Protein AF-0000000069265762 (afdb_homodimer)

Radius of gyration: 29.38 Å; Cα contacts (8 Å, |Δi|>4): 1243; chains: 2; bounding box: 114×77×105 Å

InterPro domains:
  IPR012698 Phosphoenolpyruvate phosphomutase, core [TIGR02320] (37-322)
  IPR015813 Pyruvate/Phosphoenolpyruvate kinase-like domain superfamily [SSF51621] (33-320)
  IPR039556 ICL/PEPM domain [cd00377] (37-293)
  IPR040442 Pyruvate kinase-like domain superfamily [G3DSA:3.20.20.60] (28-318)

Sequence (650 aa):
CGTMFRCPRMALAAPLRSSLLGSLRTGTTAVQRLSGLKALLAQKRIVRVIEAHSGFSALIVDKARGQRADGTEVGFDMVWSSSLTSSGIKGKPDIETVTTSERVDIVNDILEATDKPMIYDGDTGGEKEIFRFTVRTLERLGVSAIVIEDKRGLKQNSLFGTERAQQLEDIDVFAAKIKAGKEAQVGNDFMIFARLEALIAGLGEEEALKRARAYVRQGGADGIMIHSKEKSGDDILSFMKKWRAEEPDVPVIAVPTTYNHFTEAELQDAGINICIYANQLLRASYLAMMDTANKILVAGRSKEVDGQILPTKQMITLIDDNTANCGTMFRCPRMALAAPLRSSLLGSLRTGTTAVQRLSGLKALLAQKRIVRVIEAHSGFSALIVDKARGQRADGTEVGFDMVWSSSLTSSGIKGKPDIETVTTSERVDIVNDILEATDKPMIYDGDTGGEKEIFRFTVRTLERLGVSAIVIEDKRGLKQNSLFGTERAQQLEDIDVFAAKIKAGKEAQVGNDFMIFARLEALIAGLGEEEALKRARAYVRQGGADGIMIHSKEKSGDDILSFMKKWRAEEPDVPVIAVPTTYNHFTEAELQDAGINICIYANQLLRASYLAMMDTANKILVAGRSKEVDGQILPTKQMITLIDDNTAN

pLDDT: mean 85.57, std 22.69, range [19.39, 98.94]

Nearest PDB structures (foldseek):
  5unc-assembly1_D  TM=9.380E-01  e=6.746E-26  Streptomyces platensis
  1s2u-assembly1_A  TM=9.346E-01  e=8.051E-26  Mytilus edulis
  1s2v-assembly1_D  TM=9.444E-01  e=1.216E-25  Mytilus edulis
  1s2v-assembly1_C  TM=9.347E-01  e=4.450E-25  Mytilus edulis
  1m1b-assembly1_A  TM=9.203E-01  e=3.729E-25  Mytilus edulis

Organism: Polarella glacialis (NCBI:txid89957)

Solvent-accessible surface area (backbone atoms only — not comparable to full-atom values): 33640 Å² total; per-residue (Å²): 142,76,87,71,80,73,72,77,76,78,75,76,75,71,78,78,71,72,76,74,71,64,71,59,57,75,76,62,50,42,68,59,17,14,36,35,53,57,58,50,58,71,65,74,48,64,42,38,26,35,37,34,63,27,3,36,44,23,42,42,51,70,67,33,55,11,62,30,94,87,66,51,75,41,62,60,60,31,33,27,40,32,55,62,46,50,16,34,43,41,35,32,23,66,72,76,65,59,44,70,67,58,50,48,51,43,49,51,32,24,54,73,34,37,66,58,20,33,40,35,49,43,50,53,37,68,53,53,72,52,26,23,51,49,47,42,52,40,46,71,68,13,34,12,29,38,35,28,33,44,45,49,67,88,71,74,80,64,73,87,84,77,75,85,67,76,65,53,44,55,65,66,60,48,16,49,35,43,31,45,32,61,68,42,46,89,65,85,45,56,40,42,27,42,30,40,50,31,49,62,72,67,60,37,64,68,50,35,51,54,47,51,50,41,30,38,72,73,8,58,31,58,26,37,27,60,46,63,72,52,53,82,39,57,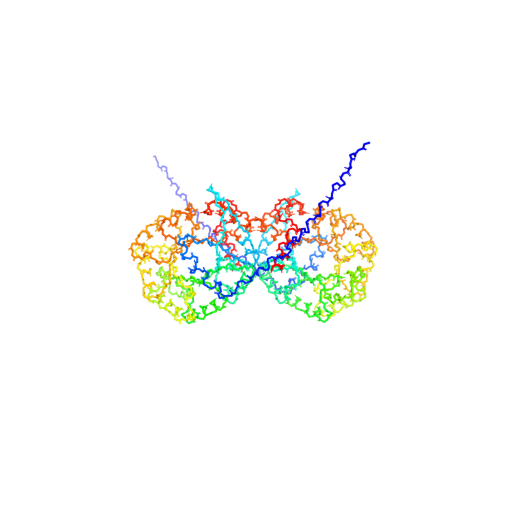68,57,51,54,46,33,56,56,45,42,73,75,42,75,77,56,45,28,34,39,56,50,77,52,26,17,82,53,32,52,67,57,39,34,74,51,62,35,36,32,44,36,45,65,49,62,42,64,26,13,21,51,46,34,25,41,52,49,50,20,49,24,45,34,65,34,28,56,50,87,45,56,87,66,29,52,54,68,70,58,51,52,44,58,21,43,51,59,54,71,68,140,79,81,76,81,76,74,76,76,77,74,75,75,70,77,75,71,69,76,70,71,63,70,58,58,76,76,62,49,42,69,59,16,14,36,35,53,57,58,49,57,70,66,73,48,64,40,39,27,34,35,36,63,27,4,36,45,23,42,42,50,69,67,32,53,11,64,30,92,89,66,52,76,41,60,60,59,31,33,28,40,33,55,61,45,50,15,34,41,42,35,32,24,65,68,78,64,59,44,70,67,58,50,48,50,44,50,50,32,23,54,73,33,36,66,56,21,32,39,35,49,43,50,54,38,70,52,52,72,53,26,23,51,49,45,41,53,38,46,72,68,12,33,13,30,36,34,29,32,43,46,48,67,88,72,72,82,61,74,87,82,75,75,88,66,74,66,52,44,56,65,68,59,48,16,49,36,41,31,44,30,62,69,43,45,90,65,87,46,56,38,42,28,41,29,40,49,29,48,63,70,66,59,37,62,66,49,34,51,53,46,51,50,41,30,38,73,72,7,58,31,57,26,35,26,61,45,62,72,52,55,82,40,58,67,58,51,53,45,31,57,56,45,44,75,74,43,75,77,56,45,28,34,36,57,50,76,53,26,17,82,53,32,51,67,56,39,35,74,50,61,37,36,32,42,37,45,63,51,61,42,64,26,14,21,50,47,33,26,42,53,47,49,20,51,26,46,34,64,37,28,56,51,89,44,56,87,67,29,51,53,67,69,56,52,52,43,57,21,41,51,59,52,71,69

Foldseek 3Di:
DDDDPPPPDPPDPPPCVVPPVPPPVPQADLQNLQLQVVVLLVVLAAQAEEEDQFLVVLLVQVPDWDQDPVGDIDGHQAYEQFLCVNCVVVVHDSLCPQDPVSSVVRVLRNSLNDVHAYEYECEQCPALVSNLVSLVVCSVRSHHEYEYEFADRPPPPPPDPDDPPPGGHDLVRSLQSLQSNVVSDPDDRYFYEYEYCCQVVVVALVVSLVSQCCNCPVSVHQAYEYDHQDQCCVRVLVSLVVNCVVPVSRAYEYECPRPVVDDSVNCSVSRHRYYYNHCVVVVVVVVLVVVQVVVCVVVVHNVVCCVPDDDPVVVVCSVVVSVVD/DCPDPPPPDPPDPDPCVVCVVVPPVPQADLQNLQLQVVVLLVVLAAQAEEEDQFLVVLLVQVPDWDQDPVRDIDGHQAYEQFLCVNCVVVVHDSLCPQDPVSSVVRVLRNSLNDRHAYEYECEQCPALVSNLVSLAVCSVRSHHEYEYEFADRPPPPPPPPDDPPPRGHDLVRSLQSLQSNVVSDPDDRYFYEYEYCCQVVVVALVVSLVSQCCNCPVSVHQAYEYDHQDQCCVRVLVSLVVNCVVPVSRAYEYECPRPVVDDSVNCSVSRHRYYYNHCVVVVVVVVLVVVQVVVCVVVVHNVVCCVPDDDPVVVVCSVVVSVVD

Structure (mmCIF, N/CA/C/O backbone):
data_AF-0000000069265762-model_v1
#
loop_
_entity.id
_entity.type
_entity.pdbx_description
1 polymer 'phosphoenolpyruvate mutase'
#
loop_
_atom_site.group_PDB
_atom_site.id
_atom_site.type_symbol
_atom_site.label_atom_id
_atom_site.label_alt_id
_atom_site.label_comp_id
_atom_site.label_asym_id
_atom_site.label_entity_id
_atom_site.label_seq_id
_atom_site.pdbx_PDB_ins_code
_atom_site.Cartn_x
_atom_site.Cartn_y
_atom_site.Cartn_z
_atom_site.occupancy
_atom_site.B_iso_or_equiv
_atom_site.auth_seq_id
_atom_site.auth_comp_id
_atom_site.auth_asym_id
_atom_site.auth_atom_id
_atom_site.pdbx_PDB_model_num
ATOM 1 N N . CYS A 1 1 ? 40.219 -21.156 69.625 1 19.39 1 CYS A N 1
ATOM 2 C CA . CYS A 1 1 ? 40.156 -22.109 68.5 1 19.39 1 CYS A CA 1
ATOM 3 C C . CYS A 1 1 ? 40.031 -21.375 67.188 1 19.39 1 CYS A C 1
ATOM 5 O O . CYS A 1 1 ? 39.75 -20.172 67.125 1 19.39 1 CYS A O 1
ATOM 7 N N . GLY A 1 2 ? 39.75 -22.078 66 1 21.16 2 GLY A N 1
ATOM 8 C CA . GLY A 1 2 ? 40.125 -22.312 64.625 1 21.16 2 GLY A CA 1
ATOM 9 C C . GLY A 1 2 ? 39.375 -21.391 63.688 1 21.16 2 GLY A C 1
ATOM 10 O O . GLY A 1 2 ? 39.906 -21.031 62.625 1 21.16 2 GLY A O 1
ATOM 11 N N . THR A 1 3 ? 38.062 -21.375 63.719 1 25.48 3 THR A N 1
ATOM 12 C CA . THR A 1 3 ? 37.344 -21.594 62.438 1 25.48 3 THR A CA 1
ATOM 13 C C . THR A 1 3 ? 37.406 -20.344 61.562 1 25.48 3 THR A C 1
ATOM 15 O O . THR A 1 3 ? 37.031 -19.25 62 1 25.48 3 THR A O 1
ATOM 18 N N . MET A 1 4 ? 38.312 -20.359 60.594 1 24.47 4 MET A N 1
ATOM 19 C CA . MET A 1 4 ? 38.75 -19.516 59.5 1 24.47 4 MET A CA 1
ATOM 20 C C . MET A 1 4 ? 37.562 -19.141 58.594 1 24.47 4 MET A C 1
ATOM 22 O O . MET A 1 4 ? 36.906 -20 58.062 1 24.47 4 MET A O 1
ATOM 26 N N . PHE A 1 5 ? 36.75 -18.203 58.969 1 25.52 5 PHE A N 1
ATOM 27 C CA . PHE A 1 5 ? 35.562 -17.766 58.219 1 25.52 5 PHE A CA 1
ATOM 28 C C . PHE A 1 5 ? 35.938 -17.453 56.781 1 25.52 5 PHE A C 1
ATOM 30 O O . PHE A 1 5 ? 36.781 -16.562 56.531 1 25.52 5 PHE A O 1
ATOM 37 N N . ARG A 1 6 ? 36.188 -18.578 55.938 1 22.52 6 ARG A N 1
ATOM 38 C CA . ARG A 1 6 ? 36.562 -18.516 54.531 1 22.52 6 ARG A CA 1
ATOM 39 C C . ARG A 1 6 ? 35.688 -17.562 53.781 1 22.52 6 ARG A C 1
ATOM 41 O O . ARG A 1 6 ? 34.438 -17.656 53.812 1 22.52 6 ARG A O 1
ATOM 48 N N . CYS A 1 7 ? 36.094 -16.375 53.562 1 24.39 7 CYS A N 1
ATOM 49 C CA . CYS A 1 7 ? 35.469 -15.273 52.812 1 24.39 7 CYS A CA 1
ATOM 50 C C . CYS A 1 7 ? 35.062 -15.727 51.438 1 24.39 7 CYS A C 1
ATOM 52 O O . CYS A 1 7 ? 35.906 -16.141 50.625 1 24.39 7 CYS A O 1
ATOM 54 N N . PRO A 1 8 ? 33.938 -16.594 51.344 1 27.08 8 PRO A N 1
ATOM 55 C CA . PRO A 1 8 ? 33.75 -17.141 50 1 27.08 8 PRO A CA 1
ATOM 56 C C . PRO A 1 8 ? 33.906 -16.078 48.906 1 27.08 8 PRO A C 1
ATOM 58 O O . PRO A 1 8 ? 33.656 -14.891 49.156 1 27.08 8 PRO A O 1
ATOM 61 N N . ARG A 1 9 ? 34.938 -16.25 48.031 1 23.92 9 ARG A N 1
ATOM 62 C CA . ARG A 1 9 ? 35.312 -15.531 46.812 1 23.92 9 ARG A CA 1
ATOM 63 C C . ARG A 1 9 ? 34.094 -15.281 45.938 1 23.92 9 ARG A C 1
ATOM 65 O O . ARG A 1 9 ? 33.344 -16.203 45.625 1 23.92 9 ARG A O 1
ATOM 72 N N . MET A 1 10 ? 33.5 -14.062 46.094 1 21.78 10 MET A N 1
ATOM 73 C CA . MET A 1 10 ? 32.406 -13.602 45.25 1 21.78 10 MET A CA 1
ATOM 74 C C . MET A 1 10 ? 32.719 -13.945 43.781 1 21.78 10 MET A C 1
ATOM 76 O O . MET A 1 10 ? 33.812 -13.68 43.281 1 21.78 10 MET A O 1
ATOM 80 N N . ALA A 1 11 ? 32.094 -15.086 43.25 1 23.2 11 ALA A N 1
ATOM 81 C CA . ALA A 1 11 ? 32.094 -15.531 41.844 1 23.2 11 ALA A CA 1
ATOM 82 C C . ALA A 1 11 ? 32.062 -14.344 40.906 1 23.2 11 ALA A C 1
ATOM 84 O O . ALA A 1 11 ? 31.234 -13.422 41.062 1 23.2 11 ALA A O 1
ATOM 85 N N . LEU A 1 12 ? 33.156 -14.102 40.188 1 24.84 12 LEU A N 1
ATOM 86 C CA . LEU A 1 12 ? 33.344 -13.227 39.031 1 24.84 12 LEU A CA 1
ATOM 87 C C . LEU A 1 12 ? 32.156 -13.32 38.062 1 24.84 12 LEU A C 1
ATOM 89 O O . LEU A 1 12 ? 31.781 -14.414 37.656 1 24.84 12 LEU A O 1
ATOM 93 N N . ALA A 1 13 ? 31.219 -12.344 38.25 1 24.69 13 ALA A N 1
ATOM 94 C CA . ALA A 1 13 ? 30.141 -12.125 37.281 1 24.69 13 ALA A CA 1
ATOM 95 C C . ALA A 1 13 ? 30.625 -12.367 35.844 1 24.69 13 ALA A C 1
ATOM 97 O O . ALA A 1 13 ? 31.656 -11.82 35.438 1 24.69 13 ALA A O 1
ATOM 98 N N . ALA A 1 14 ? 30.391 -13.539 35.312 1 26.12 14 ALA A N 1
ATOM 99 C CA . ALA A 1 14 ? 30.625 -13.867 33.906 1 26.12 14 ALA A CA 1
ATOM 100 C C . ALA A 1 14 ? 30.281 -12.695 33 1 26.12 14 ALA A C 1
ATOM 102 O O . ALA A 1 14 ? 29.25 -12.047 33.188 1 26.12 14 ALA A O 1
ATOM 103 N N . PRO A 1 15 ? 31.281 -12.109 32.375 1 28.41 15 PRO A N 1
ATOM 104 C CA . PRO A 1 15 ? 31.016 -11.062 31.391 1 28.41 15 PRO A CA 1
ATOM 105 C C . PRO A 1 15 ? 29.938 -11.469 30.391 1 28.41 15 PRO A C 1
ATOM 107 O O . PRO A 1 15 ? 30.031 -12.523 29.766 1 28.41 15 PRO A O 1
ATOM 110 N N . LEU A 1 16 ? 28.641 -11.383 30.766 1 25.25 16 LEU A N 1
ATOM 111 C CA . LEU A 1 16 ? 27.672 -11.656 29.734 1 25.25 16 LEU A CA 1
ATOM 112 C C . LEU A 1 16 ? 28.016 -10.914 28.438 1 25.25 16 LEU A C 1
ATOM 114 O O . LEU A 1 16 ? 27.859 -9.688 28.359 1 25.25 16 LEU A O 1
ATOM 118 N N . ARG A 1 17 ? 29.125 -11.188 27.812 1 26.17 17 ARG A N 1
ATOM 119 C CA . ARG A 1 17 ? 29.406 -10.695 26.469 1 26.17 17 ARG A CA 1
ATOM 120 C C . ARG A 1 17 ? 28.219 -10.938 25.547 1 26.17 17 ARG A C 1
ATOM 122 O O . ARG A 1 17 ? 28.078 -12.023 24.984 1 26.17 17 ARG A O 1
ATOM 129 N N . SER A 1 18 ? 27.016 -10.727 26.078 1 25.59 18 SER A N 1
ATOM 130 C CA . SER A 1 18 ? 25.969 -10.977 25.094 1 25.59 18 SER A CA 1
ATOM 131 C C . SER A 1 18 ? 26.297 -10.328 23.766 1 25.59 18 SER A C 1
ATOM 133 O O . SER A 1 18 ? 26.734 -9.172 23.719 1 25.59 18 SER A O 1
ATOM 135 N N . SER A 1 19 ? 26.688 -11.172 22.781 1 26.69 19 SER A N 1
ATOM 136 C CA . SER A 1 19 ? 26.984 -11.008 21.359 1 26.69 19 SER A CA 1
ATOM 137 C C . SER A 1 19 ? 25.938 -10.125 20.688 1 26.69 19 SER A C 1
ATOM 139 O O . SER A 1 19 ? 24.781 -10.508 20.562 1 26.69 19 SER A O 1
ATOM 141 N N . LEU A 1 20 ? 25.844 -8.938 20.906 1 28.36 20 LEU A N 1
ATOM 142 C CA . LEU A 1 20 ? 25.188 -7.867 20.156 1 28.36 20 LEU A CA 1
ATOM 143 C C . LEU A 1 20 ? 25.375 -8.039 18.656 1 28.36 20 LEU A C 1
ATOM 145 O O . LEU A 1 20 ? 25.234 -7.086 17.891 1 28.36 20 LEU A O 1
ATOM 149 N N . LEU A 1 21 ? 26.109 -9.125 18.266 1 29.02 21 LEU A N 1
ATOM 150 C CA . LEU A 1 21 ? 26.203 -9.258 16.812 1 29.02 21 LEU A CA 1
ATOM 151 C C . LEU A 1 21 ? 24.812 -9.25 16.188 1 29.02 21 LEU A C 1
ATOM 153 O O . LEU A 1 21 ? 24.062 -10.227 16.297 1 29.02 21 LEU A O 1
ATOM 157 N N . GLY A 1 22 ? 24.125 -8.273 16.328 1 30.02 22 GLY A N 1
ATOM 158 C CA . GLY A 1 22 ? 22.891 -8.102 15.586 1 30.02 22 GLY A CA 1
ATOM 159 C C . GLY A 1 22 ? 22.922 -8.727 14.211 1 30.02 22 GLY A C 1
ATOM 160 O O . GLY A 1 22 ? 23.906 -8.594 13.484 1 30.02 22 GLY A O 1
ATOM 161 N N . SER A 1 23 ? 22.422 -9.898 14.008 1 31.55 23 SER A N 1
ATOM 162 C CA . SER A 1 23 ? 22.422 -10.711 12.797 1 31.55 23 SER A CA 1
ATOM 163 C C . SER A 1 23 ? 22.281 -9.852 11.547 1 31.55 23 SER A C 1
ATOM 165 O O . SER A 1 23 ? 21.266 -9.164 11.383 1 31.55 23 SER A O 1
ATOM 167 N N . LEU A 1 24 ? 23.203 -9.117 11.086 1 33.38 24 LEU A N 1
ATOM 168 C CA . LEU A 1 24 ? 23.328 -8.57 9.734 1 33.38 24 LEU A CA 1
ATOM 169 C C . LEU A 1 24 ? 22.531 -9.406 8.742 1 33.38 24 LEU A C 1
ATOM 171 O O . LEU A 1 24 ? 22.766 -10.617 8.617 1 33.38 24 LEU A O 1
ATOM 175 N N . ARG A 1 25 ? 21.266 -9.188 8.609 1 38.03 25 ARG A N 1
ATOM 176 C CA . ARG A 1 25 ? 20.625 -9.961 7.543 1 38.03 25 ARG A CA 1
ATOM 177 C C . ARG A 1 25 ? 21.578 -10.148 6.367 1 38.03 25 ARG A C 1
ATOM 179 O O . ARG A 1 25 ? 22.156 -9.188 5.867 1 38.03 25 ARG A O 1
ATOM 186 N N . THR A 1 26 ? 22.391 -10.961 6.234 1 44.69 26 THR A N 1
ATOM 187 C CA . THR A 1 26 ? 23.156 -11.289 5.039 1 44.69 26 THR A CA 1
ATOM 188 C C . THR A 1 26 ? 22.281 -11.219 3.793 1 44.69 26 THR A C 1
ATOM 190 O O . THR A 1 26 ? 21.297 -11.953 3.684 1 44.69 26 THR A O 1
ATOM 193 N N . GLY A 1 27 ? 21.953 -9.906 3.295 1 56.78 27 GLY A N 1
ATOM 194 C CA . GLY A 1 27 ? 21.188 -9.602 2.092 1 56.78 27 GLY A CA 1
ATOM 195 C C . GLY A 1 27 ? 21.312 -10.672 1.021 1 56.78 27 GLY A C 1
ATOM 196 O O . GLY A 1 27 ? 22.344 -11.352 0.937 1 56.78 27 GLY A O 1
ATOM 197 N N . THR A 1 28 ? 20.234 -11.375 0.652 1 66.5 28 THR A N 1
ATOM 198 C CA . THR A 1 28 ? 20.156 -12.305 -0.468 1 66.5 28 THR A CA 1
ATOM 199 C C . THR A 1 28 ? 20.406 -11.586 -1.79 1 66.5 28 THR A C 1
ATOM 201 O O . THR A 1 28 ? 19.828 -10.523 -2.035 1 66.5 28 THR A O 1
ATOM 204 N N . THR A 1 29 ? 21.453 -12.023 -2.469 1 71.94 29 THR A N 1
ATOM 205 C CA . THR A 1 29 ? 21.734 -11.461 -3.783 1 71.94 29 THR A CA 1
ATOM 206 C C . THR A 1 29 ? 20.625 -11.805 -4.773 1 71.94 29 THR A C 1
ATOM 208 O O . THR A 1 29 ? 19.844 -12.727 -4.535 1 71.94 29 THR A O 1
ATOM 211 N N . ALA A 1 30 ? 20.531 -11.109 -5.723 1 76.62 30 ALA A N 1
ATOM 212 C CA . ALA A 1 30 ? 19.594 -11.359 -6.816 1 76.62 30 ALA A CA 1
ATOM 213 C C . ALA A 1 30 ? 19.75 -12.781 -7.355 1 76.62 30 ALA A C 1
ATOM 215 O O . ALA A 1 30 ? 18.766 -13.445 -7.68 1 76.62 30 ALA A O 1
ATOM 216 N N . VAL A 1 31 ? 20.969 -13.297 -7.336 1 76.44 31 VAL A N 1
ATOM 217 C CA . VAL A 1 31 ? 21.25 -14.625 -7.883 1 76.44 31 VAL A CA 1
ATOM 218 C C . VAL A 1 31 ? 20.688 -15.695 -6.953 1 76.44 31 VAL A C 1
ATOM 220 O O . VAL A 1 31 ? 20.094 -16.672 -7.414 1 76.44 31 VAL A O 1
ATOM 223 N N . GLN A 1 32 ? 20.844 -15.477 -5.711 1 82.38 32 GLN A N 1
ATOM 224 C CA . GLN A 1 32 ? 20.328 -16.438 -4.742 1 82.38 32 GLN A CA 1
ATOM 225 C C . GLN A 1 32 ? 18.797 -16.469 -4.777 1 82.38 32 GLN A C 1
ATOM 227 O O . GLN A 1 32 ? 18.188 -17.531 -4.695 1 82.38 32 GLN A O 1
ATOM 232 N N . ARG A 1 33 ? 18.203 -15.336 -4.941 1 89.38 33 ARG A N 1
ATOM 233 C CA . ARG A 1 33 ? 16.734 -15.258 -5 1 89.38 33 ARG A CA 1
ATOM 234 C C . ARG A 1 33 ? 16.219 -15.898 -6.281 1 89.38 33 ARG A C 1
ATOM 236 O O . ARG A 1 33 ? 15.18 -16.562 -6.266 1 89.38 33 ARG A O 1
ATOM 243 N N . LEU A 1 34 ? 16.969 -15.781 -7.289 1 90.25 34 LEU A N 1
ATOM 244 C CA . LEU A 1 34 ? 16.609 -16.281 -8.609 1 90.25 34 LEU A CA 1
ATOM 245 C C . LEU A 1 34 ? 16.422 -17.797 -8.586 1 90.25 34 LEU A C 1
ATOM 247 O O . LEU A 1 34 ? 15.477 -18.312 -9.172 1 90.25 34 LEU A O 1
ATOM 251 N N . SER A 1 35 ? 17.266 -18.531 -7.863 1 94.62 35 SER A N 1
ATOM 252 C CA . SER A 1 35 ? 17.219 -19.984 -7.82 1 94.62 35 SER A CA 1
ATOM 253 C C . SER A 1 35 ? 16.312 -20.484 -6.699 1 94.62 35 SER A C 1
ATOM 255 O O . SER A 1 35 ? 16.172 -21.688 -6.488 1 94.62 35 SER A O 1
ATOM 257 N N . GLY A 1 36 ? 15.711 -19.531 -6.043 1 96.06 36 GLY A N 1
ATOM 258 C CA . GLY A 1 36 ? 14.953 -19.844 -4.84 1 96.06 36 GLY A CA 1
ATOM 259 C C . GLY A 1 36 ? 13.812 -20.812 -5.086 1 96.06 36 GLY A C 1
ATOM 260 O O . GLY A 1 36 ? 13.594 -21.734 -4.305 1 96.06 36 GLY A O 1
ATOM 261 N N . LEU A 1 37 ? 13.07 -20.625 -6.168 1 98.06 37 LEU A N 1
ATOM 262 C CA . LEU A 1 37 ? 11.922 -21.484 -6.43 1 98.06 37 LEU A CA 1
ATOM 263 C C . LEU A 1 37 ? 12.375 -22.906 -6.73 1 98.06 37 LEU A C 1
ATOM 265 O O . LEU A 1 37 ? 11.789 -23.875 -6.219 1 98.06 37 LEU A O 1
ATOM 269 N N . LYS A 1 38 ? 13.383 -23.094 -7.512 1 97.31 38 LYS A N 1
ATOM 270 C CA . LYS A 1 38 ? 13.898 -24.422 -7.82 1 97.31 38 LYS A CA 1
ATOM 271 C C . LYS A 1 38 ? 14.328 -25.156 -6.547 1 97.31 38 LYS A C 1
ATOM 273 O O . LYS A 1 38 ? 14.039 -26.344 -6.379 1 97.31 38 LYS A O 1
ATOM 278 N N . ALA A 1 39 ? 15.023 -24.406 -5.719 1 97.06 39 ALA A N 1
ATOM 279 C CA . ALA A 1 39 ? 15.461 -24.984 -4.453 1 97.06 39 ALA A CA 1
ATOM 280 C C . ALA A 1 39 ? 14.273 -25.422 -3.6 1 97.06 39 ALA A C 1
ATOM 282 O O . ALA A 1 39 ? 14.297 -26.484 -2.98 1 97.06 39 ALA A O 1
ATOM 283 N N . LEU A 1 40 ? 13.289 -24.625 -3.576 1 98.06 40 LEU A N 1
ATOM 284 C CA . LEU A 1 40 ? 12.102 -24.938 -2.797 1 98.06 40 LEU A CA 1
ATOM 285 C C . LEU A 1 40 ? 11.375 -26.141 -3.369 1 98.06 40 LEU A C 1
ATOM 287 O O . LEU A 1 40 ? 10.938 -27.016 -2.621 1 98.06 40 LEU A O 1
ATOM 291 N N . LEU A 1 41 ? 11.234 -26.203 -4.688 1 98.19 41 LEU A N 1
ATOM 292 C CA . LEU A 1 41 ? 10.547 -27.312 -5.348 1 98.19 41 LEU A CA 1
ATOM 293 C C . LEU A 1 41 ? 11.273 -28.641 -5.082 1 98.19 41 LEU A C 1
ATOM 295 O O . LEU A 1 41 ? 10.648 -29.688 -4.992 1 98.19 41 LEU A O 1
ATOM 299 N N . ALA A 1 42 ? 12.562 -28.547 -4.895 1 97.19 42 ALA A N 1
ATOM 300 C CA . ALA A 1 42 ? 13.375 -29.734 -4.648 1 97.19 42 ALA A CA 1
ATOM 301 C C . ALA A 1 42 ? 13.078 -30.328 -3.275 1 97.19 42 ALA A C 1
ATOM 303 O O . ALA A 1 42 ? 13.383 -31.5 -3.018 1 97.19 42 ALA A O 1
ATOM 304 N N . GLN A 1 43 ? 12.484 -29.562 -2.42 1 96.44 43 GLN A N 1
ATOM 305 C CA . GLN A 1 43 ? 12.156 -30.031 -1.081 1 96.44 43 GLN A CA 1
ATOM 306 C C . GLN A 1 43 ? 10.93 -30.938 -1.104 1 96.44 43 GLN A C 1
ATOM 308 O O . GLN A 1 43 ? 10.617 -31.594 -0.108 1 96.44 43 GLN A O 1
ATOM 313 N N . LYS A 1 44 ? 10.203 -30.984 -2.119 1 94.56 44 LYS A N 1
ATOM 314 C CA . LYS A 1 44 ? 9.078 -31.891 -2.363 1 94.56 44 LYS A CA 1
ATOM 315 C C . LYS A 1 44 ? 7.961 -31.672 -1.352 1 94.56 44 LYS A C 1
ATOM 317 O O . LYS A 1 44 ? 7.336 -32.625 -0.886 1 94.56 44 LYS A O 1
ATOM 322 N N . ARG A 1 45 ? 7.848 -30.516 -0.824 1 95.88 45 ARG A N 1
ATOM 323 C CA . ARG A 1 45 ? 6.695 -30.031 -0.073 1 95.88 45 ARG A CA 1
ATOM 324 C C . ARG A 1 45 ? 6.004 -28.891 -0.812 1 95.88 45 ARG A C 1
ATOM 326 O O . ARG A 1 45 ? 6.57 -28.312 -1.736 1 95.88 45 ARG A O 1
ATOM 333 N N . ILE A 1 46 ? 4.809 -28.688 -0.419 1 98.12 46 ILE A N 1
ATOM 334 C CA . ILE A 1 46 ? 4.066 -27.609 -1.063 1 98.12 46 ILE A CA 1
ATOM 335 C C . ILE A 1 46 ? 4.742 -26.266 -0.771 1 98.12 46 ILE A C 1
ATOM 337 O O . ILE A 1 46 ? 5.16 -26.016 0.361 1 98.12 46 ILE A O 1
ATOM 341 N N . VAL A 1 47 ? 5.012 -25.469 -1.799 1 98.75 47 VAL A N 1
ATOM 342 C CA . VAL A 1 47 ? 5.559 -24.125 -1.674 1 98.75 47 VAL A CA 1
ATOM 343 C C . VAL A 1 47 ? 4.426 -23.125 -1.398 1 98.75 47 VAL A C 1
ATOM 345 O O . VAL A 1 47 ? 3.471 -23.047 -2.172 1 98.75 47 VAL A O 1
ATOM 348 N N . ARG A 1 48 ? 4.5 -22.422 -0.27 1 98.69 48 ARG A N 1
ATOM 349 C CA . ARG A 1 48 ? 3.48 -21.469 0.146 1 98.69 48 ARG A CA 1
ATOM 350 C C . ARG A 1 48 ? 3.822 -20.062 -0.328 1 98.69 48 ARG A C 1
ATOM 352 O O . ARG A 1 48 ? 4.816 -19.484 0.108 1 98.69 48 ARG A O 1
ATOM 359 N N . VAL A 1 49 ? 2.971 -19.547 -1.183 1 98.88 49 VAL A N 1
ATOM 360 C CA . VAL A 1 49 ? 3.205 -18.234 -1.771 1 98.88 49 VAL A CA 1
ATOM 361 C C . VAL A 1 49 ? 2.045 -17.297 -1.431 1 98.88 49 VAL A C 1
ATOM 363 O O . VAL A 1 49 ? 0.88 -17.703 -1.474 1 98.88 49 VAL A O 1
ATOM 366 N N . ILE A 1 50 ? 2.371 -16.078 -1.063 1 98.88 50 ILE A N 1
ATOM 367 C CA . ILE A 1 50 ? 1.299 -15.117 -0.815 1 98.88 50 ILE A CA 1
ATOM 368 C C . ILE A 1 50 ? 1.624 -13.789 -1.497 1 98.88 50 ILE A C 1
ATOM 370 O O . ILE A 1 50 ? 2.795 -13.461 -1.704 1 98.88 50 ILE A O 1
ATOM 374 N N . GLU A 1 51 ? 0.579 -13.109 -1.844 1 98.25 51 GLU A N 1
ATOM 375 C CA . GLU A 1 51 ? 0.683 -11.836 -2.549 1 98.25 51 GLU A CA 1
ATOM 376 C C . GLU A 1 51 ? 1.301 -10.758 -1.66 1 98.25 51 GLU A C 1
ATOM 378 O O . GLU A 1 51 ? 0.958 -10.648 -0.481 1 98.25 51 GLU A O 1
ATOM 383 N N . ALA A 1 52 ? 2.223 -10.039 -2.203 1 98.12 52 ALA A N 1
ATOM 384 C CA . ALA A 1 52 ? 2.697 -8.766 -1.666 1 98.12 52 ALA A CA 1
ATOM 385 C C . ALA A 1 52 ? 2.539 -7.648 -2.689 1 98.12 52 ALA A C 1
ATOM 387 O O . ALA A 1 52 ? 2.873 -7.82 -3.865 1 98.12 52 ALA A O 1
ATOM 388 N N . HIS A 1 53 ? 2.059 -6.488 -2.213 1 97.06 53 HIS A N 1
ATOM 389 C CA . HIS A 1 53 ? 1.763 -5.406 -3.145 1 97.06 53 HIS A CA 1
ATOM 390 C C . HIS A 1 53 ? 2.561 -4.152 -2.803 1 97.06 53 HIS A C 1
ATOM 392 O O . HIS A 1 53 ? 2.371 -3.104 -3.422 1 97.06 53 HIS A O 1
ATOM 398 N N . SER A 1 54 ? 3.379 -4.168 -1.88 1 96.19 54 SER A N 1
ATOM 399 C CA . SER A 1 54 ? 4.254 -3.082 -1.449 1 96.19 54 SER A CA 1
ATOM 400 C C . SER A 1 54 ? 5.406 -3.605 -0.595 1 96.19 54 SER A C 1
ATOM 402 O O . SER A 1 54 ? 5.395 -4.766 -0.175 1 96.19 54 SER A O 1
ATOM 404 N N . GLY A 1 55 ? 6.449 -2.734 -0.448 1 93.62 55 GLY A N 1
ATOM 405 C CA . GLY A 1 55 ? 7.473 -3.088 0.525 1 93.62 55 GLY A CA 1
ATOM 406 C C . GLY A 1 55 ? 6.91 -3.367 1.906 1 93.62 55 GLY A C 1
ATOM 407 O O . GLY A 1 55 ? 7.352 -4.297 2.586 1 93.62 55 GLY A O 1
ATOM 408 N N . PHE A 1 56 ? 5.902 -2.631 2.266 1 93.69 56 PHE A N 1
ATOM 409 C CA . PHE A 1 56 ? 5.246 -2.742 3.562 1 93.69 56 PHE A CA 1
ATOM 410 C C . PHE A 1 56 ? 4.598 -4.113 3.725 1 93.69 56 PHE A C 1
ATOM 412 O O . PHE A 1 56 ? 4.766 -4.77 4.754 1 93.69 56 PHE A O 1
ATOM 419 N N . SER A 1 57 ? 3.895 -4.621 2.732 1 97.12 57 SER A N 1
ATOM 420 C CA . SER A 1 57 ? 3.262 -5.934 2.805 1 97.12 57 SER A CA 1
ATOM 421 C C . SER A 1 57 ? 4.301 -7.051 2.734 1 97.12 57 SER A C 1
ATOM 423 O O . SER A 1 57 ? 4.094 -8.133 3.293 1 97.12 57 SER A O 1
ATOM 425 N N . ALA A 1 58 ? 5.402 -6.812 2.055 1 96.31 58 ALA A N 1
ATOM 426 C CA . ALA A 1 58 ? 6.484 -7.793 2.021 1 96.31 58 ALA A CA 1
ATOM 427 C C . ALA A 1 58 ? 7.055 -8.031 3.418 1 96.31 58 ALA A C 1
ATOM 429 O O . ALA A 1 58 ? 7.367 -9.164 3.785 1 96.31 58 ALA A O 1
ATOM 430 N N . LEU A 1 59 ? 7.176 -6.926 4.18 1 93.56 59 LEU A N 1
ATOM 431 C CA . LEU A 1 59 ? 7.637 -7.047 5.559 1 93.56 59 LEU A CA 1
ATOM 432 C C . LEU A 1 59 ? 6.695 -7.93 6.371 1 93.56 59 LEU A C 1
ATOM 434 O O . LEU A 1 59 ? 7.145 -8.734 7.191 1 93.56 59 LEU A O 1
ATOM 438 N N . ILE A 1 60 ? 5.465 -7.793 6.117 1 95.56 60 ILE A N 1
ATOM 439 C CA . ILE A 1 60 ? 4.449 -8.578 6.809 1 95.56 60 ILE A CA 1
ATOM 440 C C . ILE A 1 60 ? 4.598 -10.055 6.438 1 95.56 60 ILE A C 1
ATOM 442 O O . ILE A 1 60 ? 4.555 -10.93 7.305 1 95.56 60 ILE A O 1
ATOM 446 N N . VAL A 1 61 ? 4.809 -10.328 5.18 1 97.75 61 VAL A N 1
ATOM 447 C CA . VAL A 1 61 ? 4.977 -11.703 4.707 1 97.75 61 VAL A CA 1
ATOM 448 C C . VAL A 1 61 ? 6.188 -12.336 5.387 1 97.75 61 VAL A C 1
ATOM 450 O O . VAL A 1 61 ? 6.145 -13.5 5.785 1 97.75 61 VAL A O 1
ATOM 453 N N . ASP A 1 62 ? 7.215 -11.57 5.574 1 94.88 62 ASP A N 1
ATOM 454 C CA . ASP A 1 62 ? 8.438 -12.055 6.211 1 94.88 62 ASP A CA 1
ATOM 455 C C . ASP A 1 62 ? 8.195 -12.398 7.68 1 94.88 62 ASP A C 1
ATOM 457 O O . ASP A 1 62 ? 8.727 -13.383 8.188 1 94.88 62 ASP A O 1
ATOM 461 N N . LYS A 1 63 ? 7.398 -11.617 8.297 1 94.44 63 LYS A N 1
ATOM 462 C CA . LYS A 1 63 ? 7.211 -11.727 9.742 1 94.44 63 LYS A CA 1
ATOM 463 C C . LYS A 1 63 ? 6.113 -12.742 10.078 1 94.44 63 LYS A C 1
ATOM 465 O O . LYS A 1 63 ? 6.102 -13.312 11.172 1 94.44 63 LYS A O 1
ATOM 470 N N . ALA A 1 64 ? 5.207 -12.992 9.195 1 97.94 64 ALA A N 1
ATOM 471 C CA . ALA A 1 64 ? 4.051 -13.852 9.445 1 97.94 64 ALA A CA 1
ATOM 472 C C . ALA A 1 64 ? 4.484 -15.273 9.773 1 97.94 64 ALA A C 1
ATOM 474 O O . ALA A 1 64 ? 5.414 -15.805 9.156 1 97.94 64 ALA A O 1
ATOM 475 N N . ARG A 1 65 ? 3.852 -15.828 10.773 1 98.19 65 ARG A N 1
ATOM 476 C CA . ARG A 1 65 ? 4.074 -17.203 11.211 1 98.19 65 ARG A CA 1
ATOM 477 C C . ARG A 1 65 ? 2.779 -17.828 11.703 1 98.19 65 ARG A C 1
ATOM 479 O O . ARG A 1 65 ? 1.908 -17.141 12.234 1 98.19 65 ARG A O 1
ATOM 486 N N . GLY A 1 66 ? 2.654 -19.094 11.453 1 97.56 66 GLY A N 1
ATOM 487 C CA . GLY A 1 66 ? 1.522 -19.844 11.953 1 97.56 66 GLY A CA 1
ATOM 488 C C . GLY A 1 66 ? 1.93 -21.156 12.617 1 97.56 66 GLY A C 1
ATOM 489 O O . GLY A 1 66 ? 2.848 -21.828 12.148 1 97.56 66 GLY A O 1
ATOM 490 N N . GLN A 1 67 ? 1.299 -21.422 13.711 1 97.19 67 GLN A N 1
ATOM 491 C CA . GLN A 1 67 ? 1.462 -22.719 14.359 1 97.19 67 GLN A CA 1
ATOM 492 C C . GLN A 1 67 ? 0.362 -23.688 13.938 1 97.19 67 GLN A C 1
ATOM 494 O O . GLN A 1 67 ? -0.817 -23.453 14.211 1 97.19 67 GLN A O 1
ATOM 499 N N . ARG A 1 68 ? 0.836 -24.766 13.352 1 95.81 68 ARG A N 1
ATOM 500 C CA . ARG A 1 68 ? -0.121 -25.766 12.898 1 95.81 68 ARG A CA 1
ATOM 501 C C . ARG A 1 68 ? -0.569 -26.656 14.047 1 95.81 68 ARG A C 1
ATOM 503 O O . ARG A 1 68 ? -0.006 -26.594 15.148 1 95.81 68 ARG A O 1
ATOM 510 N N . ALA A 1 69 ? -1.666 -27.391 13.773 1 92.62 69 ALA A N 1
ATOM 511 C CA . ALA A 1 69 ? -2.248 -28.266 14.789 1 92.62 69 ALA A CA 1
ATOM 512 C C . ALA A 1 69 ? -1.231 -29.297 15.281 1 92.62 69 ALA A C 1
ATOM 514 O O . ALA A 1 69 ? -1.237 -29.672 16.453 1 92.62 69 ALA A O 1
ATOM 515 N N . ASP A 1 70 ? -0.328 -29.672 14.453 1 92.81 70 ASP A N 1
ATOM 516 C CA . ASP A 1 70 ? 0.656 -30.703 14.805 1 92.81 70 ASP A CA 1
ATOM 517 C C . ASP A 1 70 ? 1.868 -30.078 15.5 1 92.81 70 ASP A C 1
ATOM 519 O O . ASP A 1 70 ? 2.848 -30.766 15.789 1 92.81 70 ASP A O 1
ATOM 523 N N . GLY A 1 71 ? 1.882 -28.766 15.703 1 92.94 71 GLY A N 1
ATOM 524 C CA . GLY A 1 71 ? 2.926 -28.078 16.438 1 92.94 71 GLY A CA 1
ATOM 525 C C . GLY A 1 71 ? 3.977 -27.453 15.547 1 92.94 71 GLY A C 1
ATOM 526 O O . GLY A 1 71 ? 4.84 -26.703 16.016 1 92.94 71 GLY A O 1
ATOM 527 N N . THR A 1 72 ? 3.885 -27.75 14.312 1 94.75 72 THR A N 1
ATOM 528 C CA . THR A 1 72 ? 4.871 -27.203 13.375 1 94.75 72 THR A CA 1
ATOM 529 C C . THR A 1 72 ? 4.629 -25.719 13.133 1 94.75 72 THR A C 1
ATOM 531 O O . THR A 1 72 ? 3.482 -25.297 12.969 1 94.75 72 THR A O 1
ATOM 534 N N . GLU A 1 73 ? 5.742 -24.922 13.172 1 97 73 GLU A N 1
ATOM 535 C CA . GLU A 1 73 ? 5.664 -23.516 12.781 1 97 73 GLU A CA 1
ATOM 536 C C . GLU A 1 73 ? 5.922 -23.344 11.289 1 97 73 GLU A C 1
ATOM 538 O O . GLU A 1 73 ? 6.863 -23.922 10.742 1 97 73 GLU A O 1
ATOM 543 N N . VAL A 1 74 ? 5.055 -22.609 10.719 1 97.88 74 VAL A N 1
ATOM 544 C CA . VAL A 1 74 ? 5.191 -22.438 9.273 1 97.88 74 VAL A CA 1
ATOM 545 C C . VAL A 1 74 ? 5.156 -20.953 8.922 1 97.88 74 VAL A C 1
ATOM 547 O O . VAL A 1 74 ? 4.586 -20.156 9.664 1 97.88 74 VAL A O 1
ATOM 550 N N . GLY A 1 75 ? 5.848 -20.547 7.887 1 98.5 75 GLY A N 1
ATOM 551 C CA . GLY A 1 75 ? 5.801 -19.234 7.238 1 98.5 75 GLY A CA 1
ATOM 552 C C . GLY A 1 75 ? 5.605 -19.328 5.734 1 98.5 75 GLY A C 1
ATOM 553 O O . GLY A 1 75 ? 5.566 -20.422 5.172 1 98.5 75 GLY A O 1
ATOM 554 N N . PHE A 1 76 ? 5.441 -18.25 5.129 1 98.81 76 PHE A N 1
ATOM 555 C CA . PHE A 1 76 ? 5.391 -18.219 3.672 1 98.81 76 PHE A CA 1
ATOM 556 C C . PHE A 1 76 ? 6.781 -18.406 3.078 1 98.81 76 PHE A C 1
ATOM 558 O O . PHE A 1 76 ? 7.77 -17.938 3.652 1 98.81 76 PHE A O 1
ATOM 565 N N . ASP A 1 77 ? 6.809 -19.031 1.962 1 98.62 77 ASP A N 1
ATOM 566 C CA . ASP A 1 77 ? 8.086 -19.359 1.334 1 98.62 77 ASP A CA 1
ATOM 567 C C . ASP A 1 77 ? 8.477 -18.312 0.302 1 98.62 77 ASP A C 1
ATOM 569 O O . ASP A 1 77 ? 9.664 -18.047 0.088 1 98.62 77 ASP A O 1
ATOM 573 N N . MET A 1 78 ? 7.488 -17.719 -0.384 1 98.62 78 MET A N 1
ATOM 574 C CA . MET A 1 78 ? 7.699 -16.812 -1.505 1 98.62 78 MET A CA 1
ATOM 575 C C . MET A 1 78 ? 6.625 -15.734 -1.541 1 98.62 78 MET A C 1
ATOM 577 O O . MET A 1 78 ? 5.625 -15.82 -0.825 1 98.62 78 MET A O 1
ATOM 581 N N . VAL A 1 79 ? 6.914 -14.734 -2.396 1 98.56 79 VAL A N 1
ATOM 582 C CA . VAL A 1 79 ? 5.91 -13.695 -2.621 1 98.56 79 VAL A CA 1
ATOM 583 C C . VAL A 1 79 ? 5.391 -13.781 -4.055 1 98.56 79 VAL A C 1
ATOM 585 O O . VAL A 1 79 ? 6.125 -14.18 -4.965 1 98.56 79 VAL A O 1
ATOM 588 N N . TRP A 1 80 ? 4.133 -13.547 -4.152 1 98.69 80 TRP A N 1
ATOM 589 C CA . TRP A 1 80 ? 3.424 -13.43 -5.426 1 98.69 80 TRP A CA 1
ATOM 590 C C . TRP A 1 80 ? 3.211 -11.961 -5.793 1 98.69 80 TRP A C 1
ATOM 592 O O . TRP A 1 80 ? 2.576 -11.211 -5.047 1 98.69 80 TRP A O 1
ATOM 602 N N . SER A 1 81 ? 3.848 -11.5 -6.906 1 97.62 81 SER A N 1
ATOM 603 C CA . SER A 1 81 ? 3.543 -10.188 -7.469 1 97.62 81 SER A CA 1
ATOM 604 C C . SER A 1 81 ? 2.33 -10.25 -8.391 1 97.62 81 SER A C 1
ATOM 606 O O . SER A 1 81 ? 2.459 -10.578 -9.57 1 97.62 81 SER A O 1
ATOM 608 N N . SER A 1 82 ? 1.257 -9.867 -7.879 1 95.06 82 SER A N 1
ATOM 609 C CA . SER A 1 82 ? -0.037 -9.969 -8.547 1 95.06 82 SER A CA 1
ATOM 610 C C . SER A 1 82 ? -0.295 -8.766 -9.445 1 95.06 82 SER A C 1
ATOM 612 O O . SER A 1 82 ? -0.083 -7.621 -9.031 1 95.06 82 SER A O 1
ATOM 614 N N . SER A 1 83 ? -0.722 -9.086 -10.672 1 91.19 83 SER A N 1
ATOM 615 C CA . SER A 1 83 ? -1.127 -7.988 -11.547 1 91.19 83 SER A CA 1
ATOM 616 C C . SER A 1 83 ? -2.34 -7.254 -10.984 1 91.19 83 SER A C 1
ATOM 618 O O . SER A 1 83 ? -2.391 -6.023 -11 1 91.19 83 SER A O 1
ATOM 620 N N . LEU A 1 84 ? -3.287 -7.953 -10.477 1 88.75 84 LEU A N 1
ATOM 621 C CA . LEU A 1 84 ? -4.504 -7.379 -9.906 1 88.75 84 LEU A CA 1
ATOM 622 C C . LEU A 1 84 ? -4.176 -6.43 -8.766 1 88.75 84 LEU A C 1
ATOM 624 O O . LEU A 1 84 ? -4.617 -5.277 -8.758 1 88.75 84 LEU A O 1
ATOM 628 N N . THR A 1 85 ? -3.381 -6.883 -7.762 1 92.5 85 THR A N 1
ATOM 629 C CA . THR A 1 85 ? -3.137 -6.066 -6.578 1 92.5 85 THR A CA 1
ATOM 630 C C . THR A 1 85 ? -2.133 -4.957 -6.887 1 92.5 85 THR A C 1
ATOM 632 O O . THR A 1 85 ? -2.121 -3.92 -6.219 1 92.5 85 THR A O 1
ATOM 635 N N . SER A 1 86 ? -1.29 -5.152 -7.918 1 91.25 86 SER A N 1
ATOM 636 C CA . SER A 1 86 ? -0.403 -4.078 -8.352 1 91.25 86 SER A CA 1
ATOM 637 C C . SER A 1 86 ? -1.192 -2.908 -8.93 1 91.25 86 SER A C 1
ATOM 639 O O . SER A 1 86 ? -0.84 -1.748 -8.711 1 91.25 86 SER A O 1
ATOM 641 N N . SER A 1 87 ? -2.184 -3.279 -9.68 1 86.94 87 SER A N 1
ATOM 642 C CA . SER A 1 87 ? -3.08 -2.227 -10.148 1 86.94 87 SER A CA 1
ATOM 643 C C . SER A 1 87 ? -3.875 -1.624 -9 1 86.94 87 SER A C 1
ATOM 645 O O . SER A 1 87 ? -4.055 -0.407 -8.93 1 86.94 87 SER A O 1
ATOM 647 N N . GLY A 1 88 ? -4.305 -2.441 -8.117 1 87.81 88 GLY A N 1
ATOM 648 C CA . GLY A 1 88 ? -5.105 -2.014 -6.98 1 87.81 88 GLY A CA 1
ATOM 649 C C . GLY A 1 88 ? -4.395 -1.014 -6.09 1 87.81 88 GLY A C 1
ATOM 650 O O . GLY A 1 88 ? -4.961 0.019 -5.727 1 87.81 88 GLY A O 1
ATOM 651 N N . ILE A 1 89 ? -3.137 -1.282 -5.789 1 91.81 89 ILE A N 1
ATOM 652 C CA . ILE A 1 89 ? -2.402 -0.445 -4.848 1 91.81 89 ILE A CA 1
ATOM 653 C C . ILE A 1 89 ? -2.201 0.947 -5.441 1 91.81 89 ILE A C 1
ATOM 655 O O . ILE A 1 89 ? -2.055 1.927 -4.707 1 91.81 89 ILE A O 1
ATOM 659 N N . LYS A 1 90 ? -2.234 1.063 -6.715 1 87.88 90 LYS A N 1
ATOM 660 C CA . LYS A 1 90 ? -2.098 2.344 -7.402 1 87.88 90 LYS A CA 1
ATOM 661 C C . LYS A 1 90 ? -3.449 3.037 -7.547 1 87.88 90 LYS A C 1
ATOM 663 O O . LYS A 1 90 ? -3.518 4.191 -7.98 1 87.88 90 LYS A O 1
ATOM 668 N N . GLY A 1 91 ? -4.492 2.35 -7.16 1 81.12 91 GLY A N 1
ATOM 669 C CA . GLY A 1 91 ? -5.828 2.9 -7.309 1 81.12 91 GLY A CA 1
ATOM 670 C C . GLY A 1 91 ? -6.293 2.957 -8.75 1 81.12 91 GLY A C 1
ATOM 671 O O . GLY A 1 91 ? -7.109 3.807 -9.117 1 81.12 91 GLY A O 1
ATOM 672 N N . LYS A 1 92 ? -5.656 2.242 -9.547 1 72.69 92 LYS A N 1
ATOM 673 C CA . LYS A 1 92 ? -5.969 2.211 -10.969 1 72.69 92 LYS A CA 1
ATOM 674 C C . LYS A 1 92 ? -6.809 0.983 -11.32 1 72.69 92 LYS A C 1
ATOM 676 O O . LYS A 1 92 ? -6.738 -0.039 -10.641 1 72.69 92 LYS A O 1
ATOM 681 N N . PRO A 1 93 ? -7.703 1.278 -12.312 1 59.91 93 PRO A N 1
ATOM 682 C CA . PRO A 1 93 ? -8.445 0.099 -12.758 1 59.91 93 PRO A CA 1
ATOM 683 C C . PRO A 1 93 ? -7.543 -1.016 -13.273 1 59.91 93 PRO A C 1
ATOM 685 O O . PRO A 1 93 ? -6.402 -0.756 -13.664 1 59.91 93 PRO A O 1
ATOM 688 N N . ASP A 1 94 ? -7.957 -2.299 -13.055 1 53.03 94 ASP A N 1
ATOM 689 C CA . ASP A 1 94 ? -7.195 -3.469 -13.477 1 53.03 94 ASP A CA 1
ATOM 690 C C . ASP A 1 94 ? -7.156 -3.574 -15 1 53.03 94 ASP A C 1
ATOM 692 O O . ASP A 1 94 ? -7.465 -4.625 -15.562 1 53.03 94 ASP A O 1
ATOM 696 N N . ILE A 1 95 ? -7.379 -2.562 -15.75 1 46.25 95 ILE A N 1
ATOM 697 C CA . ILE A 1 95 ? -7.383 -2.699 -17.203 1 46.25 95 ILE A CA 1
ATOM 698 C C . ILE A 1 95 ? -5.969 -2.504 -17.75 1 46.25 95 ILE A C 1
ATOM 700 O O . ILE A 1 95 ? -5.773 -1.797 -18.734 1 46.25 95 ILE A O 1
ATOM 704 N N . GLU A 1 96 ? -5.125 -3.318 -17.281 1 51.09 96 GLU A N 1
ATOM 705 C CA . GLU A 1 96 ? -3.77 -3.303 -17.828 1 51.09 96 GLU A CA 1
ATOM 706 C C . GLU A 1 96 ? -3.205 -1.885 -17.859 1 51.09 96 GLU A C 1
ATOM 708 O O . GLU A 1 96 ? -2.455 -1.531 -18.766 1 51.09 96 GLU A O 1
ATOM 713 N N . THR A 1 97 ? -3.725 -1.135 -16.953 1 54.19 97 THR A N 1
ATOM 714 C CA . THR A 1 97 ? -3.344 0.273 -17 1 54.19 97 THR A CA 1
ATOM 715 C C . THR A 1 97 ? -2.006 0.493 -16.297 1 54.19 97 THR A C 1
ATOM 717 O O . THR A 1 97 ? -1.333 1.498 -16.531 1 54.19 97 THR A O 1
ATOM 720 N N . VAL A 1 98 ? -1.627 -0.583 -15.57 1 67.5 98 VAL A N 1
ATOM 721 C CA . VAL A 1 98 ? -0.312 -0.425 -14.961 1 67.5 98 VAL A CA 1
ATOM 722 C C . VAL A 1 98 ? 0.771 -0.875 -15.938 1 67.5 98 VAL A C 1
ATOM 724 O O . VAL A 1 98 ? 0.73 -1.997 -16.438 1 67.5 98 VAL A O 1
ATOM 727 N N . THR A 1 99 ? 1.605 -0.001 -16.234 1 76.12 99 THR A N 1
ATOM 728 C CA . THR A 1 99 ? 2.666 -0.278 -17.203 1 76.12 99 THR A CA 1
ATOM 729 C C . THR A 1 99 ? 3.678 -1.264 -16.625 1 76.12 99 THR A C 1
ATOM 731 O O . THR A 1 99 ? 3.713 -1.486 -15.406 1 76.12 99 THR A O 1
ATOM 734 N N . THR A 1 100 ? 4.359 -1.854 -17.5 1 81 100 THR A N 1
ATOM 735 C CA . THR A 1 100 ? 5.434 -2.752 -17.094 1 81 100 THR A CA 1
ATOM 736 C C . THR A 1 100 ? 6.418 -2.031 -16.172 1 81 100 THR A C 1
ATOM 738 O O . THR A 1 100 ? 6.902 -2.609 -15.203 1 81 100 THR A O 1
ATOM 741 N N . SER A 1 101 ? 6.621 -0.763 -16.5 1 83.44 101 SER A N 1
ATOM 742 C CA . SER A 1 101 ? 7.551 0.015 -15.688 1 83.44 101 SER A CA 1
ATOM 743 C C . SER A 1 101 ? 7.027 0.199 -14.266 1 83.44 101 SER A C 1
ATOM 745 O O . SER A 1 101 ? 7.781 0.073 -13.305 1 83.44 101 SER A O 1
ATOM 747 N N . GLU A 1 102 ? 5.781 0.488 -14.141 1 87.06 102 GLU A N 1
ATOM 748 C CA . GLU A 1 102 ? 5.164 0.64 -12.828 1 87.06 102 GLU A CA 1
ATOM 749 C C . GLU A 1 102 ? 5.191 -0.674 -12.047 1 87.06 102 GLU A C 1
ATOM 751 O O . GLU A 1 102 ? 5.426 -0.682 -10.836 1 87.06 102 GLU A O 1
ATOM 756 N N . ARG A 1 103 ? 4.984 -1.74 -12.812 1 91.31 103 ARG A N 1
ATOM 757 C CA . ARG A 1 103 ? 5.031 -3.059 -12.195 1 91.31 103 ARG A CA 1
ATOM 758 C C . ARG A 1 103 ? 6.43 -3.373 -11.68 1 91.31 103 ARG A C 1
ATOM 760 O O . ARG A 1 103 ? 6.586 -3.924 -10.586 1 91.31 103 ARG A O 1
ATOM 767 N N . VAL A 1 104 ? 7.371 -3.012 -12.43 1 90.81 104 VAL A N 1
ATOM 768 C CA . VAL A 1 104 ? 8.758 -3.273 -12.055 1 90.81 104 VAL A CA 1
ATOM 769 C C . VAL A 1 104 ? 9.125 -2.453 -10.82 1 90.81 104 VAL A C 1
ATOM 771 O O . VAL A 1 104 ? 9.852 -2.928 -9.945 1 90.81 104 VAL A O 1
ATOM 774 N N . ASP A 1 105 ? 8.609 -1.249 -10.719 1 90.38 105 ASP A N 1
ATOM 775 C CA . ASP A 1 105 ? 8.852 -0.422 -9.547 1 90.38 105 ASP A CA 1
ATOM 776 C C . ASP A 1 105 ? 8.32 -1.095 -8.281 1 90.38 105 ASP A C 1
ATOM 778 O O . ASP A 1 105 ? 8.992 -1.109 -7.246 1 90.38 105 ASP A O 1
ATOM 782 N N . ILE A 1 106 ? 7.16 -1.641 -8.391 1 93.81 106 ILE A N 1
ATOM 783 C CA . ILE A 1 106 ? 6.562 -2.344 -7.262 1 93.81 106 ILE A CA 1
ATOM 784 C C . ILE A 1 106 ? 7.406 -3.564 -6.906 1 93.81 106 ILE A C 1
ATOM 786 O O . ILE A 1 106 ? 7.66 -3.832 -5.727 1 93.81 106 ILE A O 1
ATOM 790 N N . VAL A 1 107 ? 7.855 -4.289 -7.918 1 95.81 107 VAL A N 1
ATOM 791 C CA . VAL A 1 107 ? 8.703 -5.457 -7.715 1 95.81 107 VAL A CA 1
ATOM 792 C C . VAL A 1 107 ? 9.969 -5.055 -6.969 1 95.81 107 VAL A C 1
ATOM 794 O O . VAL A 1 107 ? 10.352 -5.699 -5.988 1 95.81 107 VAL A O 1
ATOM 797 N N . ASN A 1 108 ? 10.555 -3.961 -7.391 1 92.81 108 ASN A N 1
ATOM 798 C CA . ASN A 1 108 ? 11.766 -3.477 -6.738 1 92.81 108 ASN A CA 1
ATOM 799 C C . ASN A 1 108 ? 11.523 -3.15 -5.27 1 92.81 108 ASN A C 1
ATOM 801 O O . ASN A 1 108 ? 12.32 -3.521 -4.406 1 92.81 108 ASN A O 1
ATOM 805 N N . ASP A 1 109 ? 10.484 -2.436 -5.008 1 91.62 109 ASP A N 1
ATOM 806 C CA . ASP A 1 109 ? 10.141 -2.088 -3.629 1 91.62 109 ASP A CA 1
ATOM 807 C C . ASP A 1 109 ? 10.008 -3.34 -2.764 1 91.62 109 ASP A C 1
ATOM 809 O O . ASP A 1 109 ? 10.484 -3.369 -1.628 1 91.62 109 ASP A O 1
ATOM 813 N N . ILE A 1 110 ? 9.352 -4.348 -3.287 1 95.62 110 ILE A N 1
ATOM 814 C CA . ILE A 1 110 ? 9.102 -5.578 -2.549 1 95.62 110 ILE A CA 1
ATOM 815 C C . ILE A 1 110 ? 10.422 -6.316 -2.314 1 95.62 110 ILE A C 1
ATOM 817 O O . ILE A 1 110 ? 10.711 -6.734 -1.192 1 95.62 110 ILE A O 1
ATOM 821 N N . LEU A 1 111 ? 11.234 -6.434 -3.342 1 94.12 111 LEU A N 1
ATOM 822 C CA . LEU A 1 111 ? 12.477 -7.203 -3.252 1 94.12 111 LEU A CA 1
ATOM 823 C C . LEU A 1 111 ? 13.484 -6.508 -2.342 1 94.12 111 LEU A C 1
ATOM 825 O O . LEU A 1 111 ? 14.367 -7.156 -1.776 1 94.12 111 LEU A O 1
ATOM 829 N N . GLU A 1 112 ? 13.359 -5.23 -2.182 1 89.31 112 GLU A N 1
ATOM 830 C CA . GLU A 1 112 ? 14.203 -4.496 -1.244 1 89.31 112 GLU A CA 1
ATOM 831 C C . GLU A 1 112 ? 13.812 -4.793 0.201 1 89.31 112 GLU A C 1
ATOM 833 O O . GLU A 1 112 ? 14.641 -4.676 1.11 1 89.31 112 GLU A O 1
ATOM 838 N N . ALA A 1 113 ? 12.617 -5.184 0.4 1 90.12 113 ALA A N 1
ATOM 839 C CA . ALA A 1 113 ? 12.086 -5.328 1.753 1 90.12 113 ALA A CA 1
ATOM 840 C C . ALA A 1 113 ? 12.141 -6.785 2.209 1 90.12 113 ALA A C 1
ATOM 842 O O . ALA A 1 113 ? 11.906 -7.082 3.383 1 90.12 113 ALA A O 1
ATOM 843 N N . THR A 1 114 ? 12.445 -7.75 1.29 1 92.69 114 THR A N 1
ATOM 844 C CA . THR A 1 114 ? 12.43 -9.164 1.659 1 92.69 114 THR A CA 1
ATOM 845 C C . THR A 1 114 ? 13.469 -9.945 0.858 1 92.69 114 THR A C 1
ATOM 847 O O . THR A 1 114 ? 13.805 -9.562 -0.264 1 92.69 114 THR A O 1
ATOM 850 N N . ASP A 1 115 ? 13.891 -11.039 1.402 1 93.62 115 ASP A N 1
ATOM 851 C CA . ASP A 1 115 ? 14.812 -11.938 0.719 1 93.62 115 ASP A CA 1
ATOM 852 C C . ASP A 1 115 ? 14.07 -13.117 0.1 1 93.62 115 ASP A C 1
ATOM 854 O O . ASP A 1 115 ? 14.688 -13.969 -0.551 1 93.62 115 ASP A O 1
ATOM 858 N N . LYS A 1 116 ? 12.828 -13.156 0.275 1 97.19 116 LYS A N 1
ATOM 859 C CA . LYS A 1 116 ? 12.039 -14.266 -0.263 1 97.19 116 LYS A CA 1
ATOM 860 C C . LYS A 1 116 ? 11.992 -14.211 -1.787 1 97.19 116 LYS A C 1
ATOM 862 O O . LYS A 1 116 ? 11.859 -13.133 -2.375 1 97.19 116 LYS A O 1
ATOM 867 N N . PRO A 1 117 ? 12.039 -15.383 -2.424 1 98.25 117 PRO A N 1
ATOM 868 C CA . PRO A 1 117 ? 11.867 -15.406 -3.879 1 98.25 117 PRO A CA 1
ATOM 869 C C . PRO A 1 117 ? 10.484 -14.945 -4.316 1 98.25 117 PRO A C 1
ATOM 871 O O . PRO A 1 117 ? 9.562 -14.875 -3.498 1 98.25 117 PRO A O 1
ATOM 874 N N . MET A 1 118 ? 10.406 -14.609 -5.602 1 98.5 118 MET A N 1
ATOM 875 C CA . M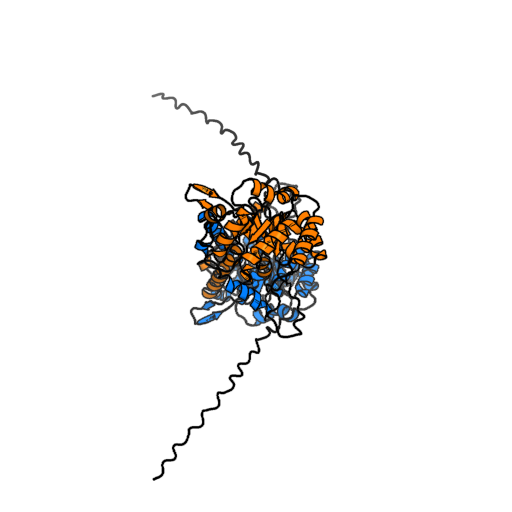ET A 1 118 ? 9.172 -14.016 -6.102 1 98.5 118 MET A CA 1
ATOM 876 C C . MET A 1 118 ? 8.703 -14.719 -7.367 1 98.5 118 MET A C 1
ATOM 878 O O . MET A 1 118 ? 9.508 -15.078 -8.219 1 98.5 118 MET A O 1
ATOM 882 N N . ILE A 1 119 ? 7.375 -15 -7.43 1 98.81 119 ILE A N 1
ATOM 883 C CA . ILE A 1 119 ? 6.699 -15.336 -8.68 1 98.81 119 ILE A CA 1
ATOM 884 C C . ILE A 1 119 ? 5.938 -14.117 -9.195 1 98.81 119 ILE A C 1
ATOM 886 O O . ILE A 1 119 ? 5.203 -13.469 -8.445 1 98.81 119 ILE A O 1
ATOM 890 N N . TYR A 1 120 ? 6.129 -13.781 -10.492 1 98.25 120 TYR A N 1
ATOM 891 C CA . TYR A 1 120 ? 5.574 -12.594 -11.133 1 98.25 120 TYR A CA 1
ATOM 892 C C . TYR A 1 120 ? 4.398 -12.953 -12.031 1 98.25 120 TYR A C 1
ATOM 894 O O . TYR A 1 120 ? 4.52 -13.828 -12.898 1 98.25 120 TYR A O 1
ATOM 902 N N . ASP A 1 121 ? 3.273 -12.32 -11.789 1 97.06 121 ASP A N 1
ATOM 903 C CA . ASP A 1 121 ? 2.123 -12.438 -12.68 1 97.06 121 ASP A CA 1
ATOM 904 C C . ASP A 1 121 ? 2.322 -11.609 -13.953 1 97.06 121 ASP A C 1
ATOM 906 O O . ASP A 1 121 ? 2.229 -10.383 -13.914 1 97.06 121 ASP A O 1
ATOM 910 N N . GLY A 1 122 ? 2.451 -12.289 -15.031 1 95.12 122 GLY A N 1
ATOM 911 C CA . GLY A 1 122 ? 2.766 -11.602 -16.281 1 95.12 122 GLY A CA 1
ATOM 912 C C . GLY A 1 122 ? 1.561 -11.422 -17.188 1 95.12 122 GLY A C 1
ATOM 913 O O . GLY A 1 122 ? 1.703 -11.039 -18.344 1 95.12 122 GLY A O 1
ATOM 914 N N . ASP A 1 123 ? 0.424 -11.742 -16.688 1 92.31 123 ASP A N 1
ATOM 915 C CA . ASP A 1 123 ? -0.788 -11.672 -17.5 1 92.31 123 ASP A CA 1
ATOM 916 C C . ASP A 1 123 ? -0.62 -12.445 -18.797 1 92.31 123 ASP A C 1
ATOM 918 O O . ASP A 1 123 ? -0.275 -13.633 -18.781 1 92.31 123 ASP A O 1
ATOM 922 N N . THR A 1 124 ? -0.878 -11.75 -19.922 1 92.94 124 THR A N 1
ATOM 923 C CA . THR A 1 124 ? -0.798 -12.461 -21.188 1 92.94 124 THR A CA 1
ATOM 924 C C . THR A 1 124 ? 0.645 -12.531 -21.688 1 92.94 124 THR A C 1
ATOM 926 O O . THR A 1 124 ? 0.945 -13.242 -22.641 1 92.94 124 THR A O 1
ATOM 929 N N . GLY A 1 125 ? 1.515 -11.836 -21.109 1 92.94 125 GLY A N 1
ATOM 930 C CA . GLY A 1 125 ? 2.906 -11.781 -21.516 1 92.94 125 GLY A CA 1
ATOM 931 C C . GLY A 1 125 ? 3.15 -10.797 -22.656 1 92.94 125 GLY A C 1
ATOM 932 O O . GLY A 1 125 ? 4.301 -10.539 -23.016 1 92.94 125 GLY A O 1
ATOM 933 N N . GLY A 1 126 ? 2.104 -10.266 -23.188 1 89.88 126 GLY A N 1
ATOM 934 C CA . GLY A 1 126 ? 2.242 -9.391 -24.344 1 89.88 126 GLY A CA 1
ATOM 935 C C . GLY A 1 126 ? 2.678 -10.117 -25.594 1 89.88 126 GLY A C 1
ATOM 936 O O . GLY A 1 126 ? 2.471 -11.328 -25.719 1 89.88 126 GLY A O 1
ATOM 937 N N . GLU A 1 127 ? 3.188 -9.297 -26.516 1 90.81 127 GLU A N 1
ATOM 938 C CA . GLU A 1 127 ? 3.74 -9.883 -27.719 1 90.81 127 GLU A CA 1
ATOM 939 C C . GLU A 1 127 ? 5.039 -10.633 -27.438 1 90.81 127 GLU A C 1
ATOM 941 O O . GLU A 1 127 ? 5.727 -10.328 -26.453 1 90.81 127 GLU A O 1
ATOM 946 N N . LYS A 1 128 ? 5.297 -11.531 -28.359 1 93 128 LYS A N 1
ATOM 947 C CA . LYS A 1 128 ? 6.445 -12.414 -28.203 1 93 128 LYS A CA 1
ATOM 948 C C . LYS A 1 128 ? 7.719 -11.617 -27.922 1 93 128 LYS A C 1
ATOM 950 O O . LYS A 1 128 ? 8.484 -11.953 -27.016 1 93 128 LYS A O 1
ATOM 955 N N . GLU A 1 129 ? 7.969 -10.555 -28.672 1 92.38 129 GLU A N 1
ATOM 956 C CA . GLU A 1 129 ? 9.18 -9.75 -28.516 1 92.38 129 GLU A CA 1
ATOM 957 C C . GLU A 1 129 ? 9.18 -9.016 -27.172 1 92.38 129 GLU A C 1
ATOM 959 O O . GLU A 1 129 ? 10.234 -8.852 -26.547 1 92.38 129 GLU A O 1
ATOM 964 N N . ILE A 1 130 ? 8.047 -8.609 -26.781 1 91.62 130 ILE A N 1
ATOM 965 C CA . ILE A 1 130 ? 7.91 -7.938 -25.484 1 91.62 130 ILE A CA 1
ATOM 966 C C . ILE A 1 130 ? 8.156 -8.93 -24.359 1 91.62 130 ILE A C 1
ATOM 968 O O . ILE A 1 130 ? 8.812 -8.602 -23.359 1 91.62 130 ILE A O 1
ATOM 972 N N . PHE A 1 131 ? 7.672 -10.094 -24.578 1 95.44 131 PHE A N 1
ATOM 973 C CA . PHE A 1 131 ? 7.82 -11.117 -23.562 1 95.44 131 PHE A CA 1
ATOM 974 C C . PHE A 1 131 ? 9.289 -11.461 -23.344 1 95.44 131 PHE A C 1
ATOM 976 O O . PHE A 1 131 ? 9.734 -11.625 -22.203 1 95.44 131 PHE A O 1
ATOM 983 N N . ARG A 1 132 ? 10.062 -11.516 -24.391 1 96.25 132 ARG A N 1
ATOM 984 C CA . ARG A 1 132 ? 11.492 -11.758 -24.281 1 96.25 132 ARG A CA 1
ATOM 985 C C . ARG A 1 132 ? 12.164 -10.719 -23.391 1 96.25 132 ARG A C 1
ATOM 987 O O . ARG A 1 132 ? 12.977 -11.062 -22.531 1 96.25 132 ARG A O 1
ATOM 994 N N . PHE A 1 133 ? 11.789 -9.547 -23.625 1 93.69 133 PHE A N 1
ATOM 995 C CA . PHE A 1 133 ? 12.352 -8.445 -22.859 1 93.69 133 PHE A CA 1
ATOM 996 C C . PHE A 1 133 ? 11.945 -8.547 -21.391 1 93.69 133 PHE A C 1
ATOM 998 O O . PHE A 1 133 ? 12.758 -8.32 -20.5 1 93.69 133 PHE A O 1
ATOM 1005 N N . THR A 1 134 ? 10.703 -8.867 -21.156 1 94.69 134 THR A N 1
ATOM 1006 C CA . THR A 1 134 ? 10.188 -9 -19.797 1 94.69 134 THR A CA 1
ATOM 1007 C C . THR A 1 134 ? 10.938 -10.094 -19.047 1 94.69 134 THR A C 1
ATOM 1009 O O . THR A 1 134 ? 11.344 -9.898 -17.906 1 94.69 134 THR A O 1
ATOM 1012 N N . VAL A 1 135 ? 11.156 -11.195 -19.672 1 96.88 135 VAL A N 1
ATOM 1013 C CA . VAL A 1 135 ? 11.867 -12.32 -19.062 1 96.88 135 VAL A CA 1
ATOM 1014 C C . VAL A 1 135 ? 13.273 -11.883 -18.656 1 96.88 135 VAL A C 1
ATOM 1016 O O . VAL A 1 135 ? 13.688 -12.094 -17.516 1 96.88 135 VAL A O 1
ATOM 1019 N N . ARG A 1 136 ? 13.977 -11.18 -19.516 1 95.81 136 ARG A N 1
ATOM 1020 C CA . ARG A 1 136 ? 15.328 -10.719 -19.219 1 95.81 136 ARG A CA 1
ATOM 1021 C C . ARG A 1 136 ? 15.336 -9.727 -18.062 1 95.81 136 ARG A C 1
ATOM 1023 O O . ARG A 1 136 ? 16.203 -9.797 -17.188 1 95.81 136 ARG A O 1
ATOM 1030 N N . THR A 1 137 ? 14.406 -8.883 -18.125 1 94.75 137 THR A N 1
ATOM 1031 C CA . THR A 1 137 ? 14.305 -7.867 -17.078 1 94.75 137 THR A CA 1
ATOM 1032 C C . THR A 1 137 ? 14.055 -8.508 -15.719 1 94.75 137 THR A C 1
ATOM 1034 O O . THR A 1 137 ? 14.734 -8.195 -14.742 1 94.75 137 THR A O 1
ATOM 1037 N N . LEU A 1 138 ? 13.125 -9.406 -15.641 1 96.38 138 LEU A N 1
ATOM 1038 C CA . LEU A 1 138 ? 12.766 -10.047 -14.383 1 96.38 138 LEU A CA 1
ATOM 1039 C C . LEU A 1 138 ? 13.898 -10.922 -13.875 1 96.38 138 LEU A C 1
ATOM 1041 O O . LEU A 1 138 ? 14.18 -10.945 -12.672 1 96.38 138 LEU A O 1
ATOM 1045 N N . GLU A 1 139 ? 14.477 -11.594 -14.773 1 96.12 139 GLU A N 1
ATOM 1046 C CA . GLU A 1 139 ? 15.617 -12.414 -14.391 1 96.12 139 GLU A CA 1
ATOM 1047 C C . GL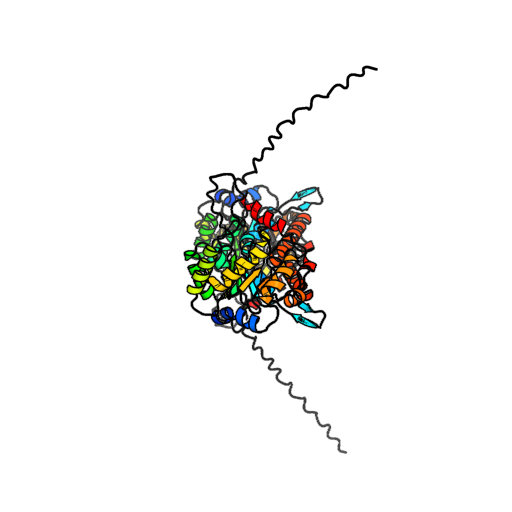U A 1 139 ? 16.734 -11.562 -13.789 1 96.12 139 GLU A C 1
ATOM 1049 O O . GLU A 1 139 ?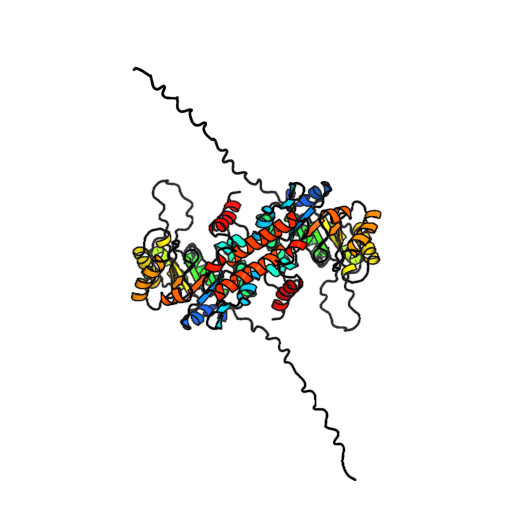 17.312 -11.922 -12.758 1 96.12 139 GLU A O 1
ATOM 1054 N N . ARG A 1 140 ? 17.031 -10.43 -14.359 1 93.31 140 ARG A N 1
ATOM 1055 C CA . ARG A 1 140 ? 18.062 -9.516 -13.859 1 93.31 140 ARG A CA 1
ATOM 1056 C C . ARG A 1 140 ? 17.703 -9 -12.477 1 93.31 140 ARG A C 1
ATOM 1058 O O . ARG A 1 140 ? 18.594 -8.781 -11.641 1 93.31 140 ARG A O 1
ATOM 1065 N N . LEU A 1 141 ? 16.453 -8.875 -12.195 1 94.25 141 LEU A N 1
ATOM 1066 C CA . LEU A 1 141 ? 15.992 -8.359 -10.914 1 94.25 141 LEU A CA 1
ATOM 1067 C C . LEU A 1 141 ? 16.031 -9.445 -9.844 1 94.25 141 LEU A C 1
ATOM 1069 O O . LEU A 1 141 ? 15.828 -9.164 -8.664 1 94.25 141 LEU A O 1
ATOM 1073 N N . GLY A 1 142 ? 16.188 -10.664 -10.242 1 96.06 142 GLY A N 1
ATOM 1074 C CA . GLY A 1 142 ? 16.266 -11.766 -9.305 1 96.06 142 GLY A CA 1
ATOM 1075 C C . GLY A 1 142 ? 14.922 -12.422 -9.047 1 96.06 142 GLY A C 1
ATOM 1076 O O . GLY A 1 142 ? 14.742 -13.109 -8.039 1 96.06 142 GLY A O 1
ATOM 1077 N N . VAL A 1 143 ? 13.977 -12.18 -9.898 1 97.69 143 VAL A N 1
ATOM 1078 C CA . VAL A 1 143 ? 12.688 -12.852 -9.828 1 97.69 143 VAL A CA 1
ATOM 1079 C C . VAL A 1 143 ? 12.852 -14.32 -10.234 1 97.69 143 VAL A C 1
ATOM 1081 O O . VAL A 1 143 ? 13.57 -14.633 -11.18 1 97.69 143 VAL A O 1
ATOM 1084 N N . SER A 1 144 ? 12.141 -15.211 -9.547 1 98.38 144 SER A N 1
ATOM 1085 C CA . SER A 1 144 ? 12.367 -16.641 -9.742 1 98.38 144 SER A CA 1
ATOM 1086 C C . SER A 1 144 ? 11.523 -17.188 -10.891 1 98.38 144 SER A C 1
ATOM 1088 O O . SER A 1 144 ? 11.891 -18.172 -11.523 1 98.38 144 SER A O 1
ATOM 1090 N N . ALA A 1 145 ? 10.375 -16.547 -11.062 1 98.75 145 ALA A N 1
ATOM 1091 C CA . ALA A 1 145 ? 9.484 -17.141 -12.055 1 98.75 145 ALA A CA 1
ATOM 1092 C C . ALA A 1 145 ? 8.445 -16.125 -12.531 1 98.75 145 ALA A C 1
ATOM 1094 O O . ALA A 1 145 ? 8.164 -15.141 -11.844 1 98.75 145 ALA A O 1
ATOM 1095 N N . ILE A 1 146 ? 7.926 -16.375 -13.742 1 98.5 146 ILE A N 1
ATOM 1096 C CA . ILE A 1 146 ? 6.809 -15.633 -14.305 1 98.5 146 ILE A CA 1
ATOM 1097 C C . ILE A 1 146 ? 5.699 -16.594 -14.719 1 98.5 146 ILE A C 1
ATOM 1099 O O . ILE A 1 146 ? 5.977 -17.719 -15.156 1 98.5 146 ILE A O 1
ATOM 1103 N N . VAL A 1 147 ? 4.477 -16.203 -14.492 1 98.62 147 VAL A N 1
ATOM 1104 C CA . VAL A 1 147 ? 3.303 -16.906 -14.992 1 98.62 147 VAL A CA 1
ATOM 1105 C C . VAL A 1 147 ? 2.646 -16.094 -16.109 1 98.62 147 VAL A C 1
ATOM 1107 O O . VAL A 1 147 ? 2.365 -14.898 -15.922 1 98.62 147 VAL A O 1
ATOM 1110 N N . ILE A 1 148 ? 2.422 -16.656 -17.25 1 97.62 148 ILE A N 1
ATOM 1111 C CA . ILE A 1 148 ? 1.666 -15.977 -18.297 1 97.62 148 ILE A CA 1
ATOM 1112 C C . ILE A 1 148 ? 0.441 -16.797 -18.672 1 97.62 148 ILE A C 1
ATOM 1114 O O . ILE A 1 148 ? 0.487 -18.031 -18.641 1 97.62 148 ILE A O 1
ATOM 1118 N N . GLU A 1 149 ? -0.611 -16.125 -19 1 97 149 GLU A N 1
ATOM 1119 C CA . GLU A 1 149 ? -1.872 -16.812 -19.25 1 97 149 GLU A CA 1
ATOM 1120 C C . GLU A 1 149 ? -2.184 -16.859 -20.75 1 97 149 GLU A C 1
ATOM 1122 O O . GLU A 1 149 ? -1.796 -15.961 -21.5 1 97 149 GLU A O 1
ATOM 1127 N N . ASP A 1 150 ? -2.932 -17.781 -21.172 1 96.75 150 ASP A N 1
ATOM 1128 C CA . ASP A 1 150 ? -3.145 -18.047 -22.594 1 96.75 150 ASP A CA 1
ATOM 1129 C C . ASP A 1 150 ? -4.43 -17.391 -23.094 1 96.75 150 ASP A C 1
ATOM 1131 O O . ASP A 1 150 ? -5.113 -17.922 -23.969 1 96.75 150 ASP A O 1
ATOM 1135 N N . LYS A 1 151 ? -4.738 -16.234 -22.516 1 92.19 151 LYS A N 1
ATOM 1136 C CA . LYS A 1 151 ? -5.82 -15.414 -23.031 1 92.19 151 LYS A CA 1
ATOM 1137 C C . LYS A 1 151 ? -5.336 -14.523 -24.172 1 92.19 151 LYS A C 1
ATOM 1139 O O . LYS A 1 151 ? -4.145 -14.227 -24.266 1 92.19 151 LYS A O 1
ATOM 1144 N N . ARG A 1 152 ? -6.363 -14.203 -25 1 83.25 152 ARG A N 1
ATOM 1145 C CA . ARG A 1 152 ? -6.055 -13.227 -26.031 1 83.25 152 ARG A CA 1
ATOM 1146 C C . ARG A 1 152 ? -6.051 -11.812 -25.484 1 83.25 152 ARG A C 1
ATOM 1148 O O . ARG A 1 152 ? -6.867 -11.477 -24.609 1 83.25 152 ARG A O 1
ATOM 1155 N N . GLY A 1 153 ? -5.004 -11.078 -25.516 1 61.06 153 GLY A N 1
ATOM 1156 C CA . GLY A 1 153 ? -4.945 -9.711 -25.016 1 61.06 153 GLY A CA 1
ATOM 1157 C C . GLY A 1 153 ? -6.051 -8.828 -25.562 1 61.06 153 GLY A C 1
ATOM 1158 O O . GLY A 1 153 ? -6.816 -9.25 -26.422 1 61.06 153 GLY A O 1
ATOM 1159 N N . LEU A 1 154 ? -6.488 -7.699 -24.891 1 48.22 154 LEU A N 1
ATOM 1160 C CA . LEU A 1 154 ? -7.496 -6.77 -25.391 1 48.22 154 LEU A CA 1
ATOM 1161 C C . LEU A 1 154 ? -7.258 -6.441 -26.859 1 48.22 154 LEU A C 1
ATOM 1163 O O . LEU A 1 154 ? -6.324 -5.711 -27.188 1 48.22 154 LEU A O 1
ATOM 1167 N N . LYS A 1 155 ? -7.211 -7.25 -27.797 1 39.34 155 LYS A N 1
ATOM 1168 C CA . LYS A 1 155 ? -7.391 -6.684 -29.125 1 39.34 155 LYS A CA 1
ATOM 1169 C C . LYS A 1 155 ? -8.672 -5.855 -29.203 1 39.34 155 LYS A C 1
ATOM 1171 O O . LYS A 1 155 ? -9.75 -6.332 -28.844 1 39.34 155 LYS A O 1
ATOM 1176 N N . GLN A 1 156 ? -8.648 -4.41 -28.922 1 34.75 156 GLN A N 1
ATOM 1177 C CA . GLN A 1 156 ? -9.727 -3.467 -29.172 1 34.75 156 GLN A CA 1
ATOM 1178 C C . GLN A 1 156 ? -10.461 -3.816 -30.469 1 34.75 156 GLN A C 1
ATOM 1180 O O . GLN A 1 156 ? -11.484 -3.205 -30.797 1 34.75 156 GLN A O 1
ATOM 1185 N N . ASN A 1 157 ? -9.906 -4.23 -31.578 1 32.66 157 ASN A N 1
ATOM 1186 C CA . ASN A 1 157 ? -10.688 -3.91 -32.781 1 32.66 157 ASN A CA 1
ATOM 1187 C C . ASN A 1 157 ? -12.008 -4.684 -32.781 1 32.66 157 ASN A C 1
ATOM 1189 O O . ASN A 1 157 ? -12.039 -5.855 -33.188 1 32.66 157 ASN A O 1
ATOM 1193 N N . SER A 1 158 ? -12.758 -4.539 -31.75 1 32.78 158 SER A N 1
ATOM 1194 C CA . SER A 1 158 ? -14.062 -5.16 -31.953 1 32.78 158 SER A CA 1
ATOM 1195 C C . SER A 1 158 ? -14.742 -4.613 -33.188 1 32.78 158 SER A C 1
ATOM 1197 O O . SER A 1 158 ? -15.703 -3.842 -33.094 1 32.78 158 SER A O 1
ATOM 1199 N N . LEU A 1 159 ? -14.227 -4.227 -34.25 1 30.78 159 LEU A N 1
ATOM 1200 C CA . LEU A 1 159 ? -15.266 -3.988 -35.25 1 30.78 159 LEU A CA 1
ATOM 1201 C C . LEU A 1 159 ? -16.391 -5.016 -35.125 1 30.78 159 LEU A C 1
ATOM 1203 O O . LEU A 1 159 ? -17.562 -4.672 -35.219 1 30.78 159 LEU A O 1
ATOM 1207 N N . PHE A 1 160 ? -16.375 -6.289 -36.031 1 32.62 160 PHE A N 1
ATOM 1208 C CA . PHE A 1 160 ? -17.547 -7.113 -36.312 1 32.62 160 PHE A CA 1
ATOM 1209 C C . PHE A 1 160 ? -18.047 -7.805 -35.062 1 32.62 160 PHE A C 1
ATOM 1211 O O . PHE A 1 160 ? -17.266 -8.141 -34.188 1 32.62 160 PHE A O 1
ATOM 1218 N N . GLY A 1 161 ? -19.312 -7.586 -34.5 1 31.77 161 GLY A N 1
ATOM 1219 C CA . GLY A 1 161 ? -20.438 -7.957 -33.656 1 31.77 161 GLY A CA 1
ATOM 1220 C C . GLY A 1 161 ? -20.312 -9.344 -33.062 1 31.77 161 GLY A C 1
ATOM 1221 O O . GLY A 1 161 ? -20.984 -9.672 -32.094 1 31.77 161 GLY A O 1
ATOM 1222 N N . THR A 1 162 ? -20.484 -10.445 -34 1 34.25 162 THR A N 1
ATOM 1223 C CA . THR A 1 162 ? -21.219 -11.688 -33.781 1 34.25 162 THR A CA 1
ATOM 1224 C C . THR A 1 162 ? -20.547 -12.508 -32.688 1 34.25 162 THR A C 1
ATOM 1226 O O . THR A 1 162 ? -21.234 -13.055 -31.797 1 34.25 162 THR A O 1
ATOM 1229 N N . GLU A 1 163 ? -19.578 -13.57 -33.156 1 35.66 163 GLU A N 1
ATOM 1230 C CA . GLU A 1 163 ? -19.359 -14.812 -32.438 1 35.66 163 GLU A CA 1
ATOM 1231 C C . GLU A 1 163 ? -18.547 -14.57 -31.156 1 35.66 163 GLU A C 1
ATOM 1233 O O . GLU A 1 163 ? -17.688 -13.703 -31.109 1 35.66 163 GLU A O 1
ATOM 1238 N N . ARG A 1 164 ? -19 -14.992 -30.062 1 40.22 164 ARG A N 1
ATOM 1239 C CA . ARG A 1 164 ? -18.359 -15.062 -28.75 1 40.22 164 ARG A CA 1
ATOM 1240 C C . ARG A 1 164 ? -16.844 -15.133 -28.891 1 40.22 164 ARG A C 1
ATOM 1242 O O . ARG A 1 164 ? -16.312 -16.094 -29.453 1 40.22 164 ARG A O 1
ATOM 1249 N N . ALA A 1 165 ? -16.031 -14.023 -29.109 1 43.19 165 ALA A N 1
ATOM 1250 C CA . ALA A 1 165 ? -14.609 -13.727 -29.328 1 43.19 165 ALA A CA 1
ATOM 1251 C C . ALA A 1 165 ? -13.727 -14.805 -28.688 1 43.19 165 ALA A C 1
ATOM 1253 O O . ALA A 1 165 ? -14 -15.266 -27.578 1 43.19 165 ALA A O 1
ATOM 1254 N N . GLN A 1 166 ? -13.172 -15.641 -29.531 1 52.41 166 GLN A N 1
ATOM 1255 C CA . GLN A 1 166 ? -12.195 -16.641 -29.094 1 52.41 166 GLN A CA 1
ATOM 1256 C C . GLN A 1 166 ? -11.375 -16.125 -27.922 1 52.41 166 GLN A C 1
ATOM 1258 O O . GLN A 1 166 ? -10.602 -15.172 -28.062 1 52.41 166 GLN A O 1
ATOM 1263 N N . GLN A 1 167 ? -11.773 -16.641 -26.578 1 77.75 167 GLN A N 1
ATOM 1264 C CA . GLN A 1 167 ? -11.32 -16.094 -25.297 1 77.75 167 GLN A CA 1
ATOM 1265 C C . GLN A 1 167 ? -9.852 -16.453 -25.047 1 77.75 167 GLN A C 1
ATOM 1267 O O . GLN A 1 167 ? -9.094 -15.625 -24.547 1 77.75 167 GLN A O 1
ATOM 1272 N N . LEU A 1 168 ? -9.422 -17.594 -25.844 1 92.5 168 LEU A N 1
ATOM 1273 C CA . LEU A 1 168 ? -8.062 -18.047 -25.562 1 92.5 168 LEU A CA 1
ATOM 1274 C C . LEU A 1 168 ? -7.172 -17.906 -26.797 1 92.5 168 LEU A C 1
ATOM 1276 O O . LEU A 1 168 ? -7.652 -18.016 -27.922 1 92.5 168 LEU A O 1
ATOM 1280 N N . GLU A 1 169 ? -5.91 -17.656 -26.688 1 94.62 169 GLU A N 1
ATOM 1281 C CA . GLU A 1 169 ? -4.902 -17.625 -27.75 1 94.62 169 GLU A CA 1
ATOM 1282 C C . GLU A 1 169 ? -4.742 -19 -28.391 1 94.62 169 GLU A C 1
ATOM 1284 O O . GLU A 1 169 ? -4.969 -20.031 -27.75 1 94.62 169 GLU A O 1
ATOM 1289 N N . ASP A 1 170 ? -4.402 -18.922 -29.656 1 95.44 170 ASP A N 1
ATOM 1290 C CA . ASP A 1 170 ? -4.059 -20.172 -30.328 1 95.44 170 ASP A CA 1
ATOM 1291 C C . ASP A 1 170 ? -2.945 -20.906 -29.578 1 95.44 170 ASP A C 1
ATOM 1293 O O . ASP A 1 170 ? -1.976 -20.281 -29.141 1 95.44 170 ASP A O 1
ATOM 1297 N N . ILE A 1 171 ? -3.107 -22.266 -29.5 1 97.44 171 ILE A N 1
ATOM 1298 C CA . ILE A 1 171 ? -2.191 -23.078 -28.703 1 97.44 171 ILE A CA 1
ATOM 1299 C C . ILE A 1 171 ? -0.767 -22.922 -29.234 1 97.44 171 ILE A C 1
ATOM 1301 O O . ILE A 1 171 ? 0.169 -22.734 -28.453 1 97.44 171 ILE A O 1
ATOM 1305 N N . ASP A 1 172 ? -0.623 -22.938 -30.531 1 97.19 172 ASP A N 1
ATOM 1306 C CA . ASP A 1 172 ? 0.709 -22.859 -31.125 1 97.19 172 ASP A CA 1
ATOM 1307 C C . ASP A 1 172 ? 1.315 -21.469 -30.938 1 97.19 172 ASP A C 1
ATOM 1309 O O . ASP A 1 172 ? 2.525 -21.344 -30.75 1 97.19 172 ASP A O 1
ATOM 1313 N N . VAL A 1 173 ? 0.516 -20.516 -31.016 1 96.5 173 VAL A N 1
ATOM 1314 C CA . VAL A 1 173 ? 0.972 -19.141 -30.844 1 96.5 173 VAL A CA 1
ATOM 1315 C C . VAL A 1 173 ? 1.444 -18.938 -29.406 1 96.5 173 VAL A C 1
ATOM 1317 O O . VAL A 1 173 ? 2.518 -18.375 -29.172 1 96.5 173 VAL A O 1
ATOM 1320 N N . PHE A 1 174 ? 0.678 -19.422 -28.516 1 97.69 174 PHE A N 1
ATOM 1321 C CA . PHE A 1 174 ? 1.046 -19.281 -27.109 1 97.69 174 PHE A CA 1
ATOM 1322 C C . PHE A 1 174 ? 2.268 -20.125 -26.781 1 97.69 174 PHE A C 1
ATOM 1324 O O . PHE A 1 174 ? 3.164 -19.688 -26.062 1 97.69 174 PHE A O 1
ATOM 1331 N N . ALA A 1 175 ? 2.35 -21.328 -27.312 1 98.38 175 ALA A N 1
ATOM 1332 C CA . ALA A 1 175 ? 3.525 -22.188 -27.125 1 98.38 175 ALA A CA 1
ATOM 1333 C C . ALA A 1 175 ? 4.777 -21.5 -27.672 1 98.38 175 ALA A C 1
ATOM 1335 O O . ALA A 1 175 ? 5.848 -21.578 -27.062 1 98.38 175 ALA A O 1
ATOM 1336 N N . ALA A 1 176 ? 4.605 -20.875 -28.781 1 98 176 ALA A N 1
ATOM 1337 C CA . ALA A 1 176 ? 5.734 -20.172 -29.391 1 98 176 ALA A CA 1
ATOM 1338 C C . ALA A 1 176 ? 6.188 -19 -28.516 1 98 176 ALA A C 1
ATOM 1340 O O . ALA A 1 176 ? 7.379 -18.703 -28.453 1 98 176 ALA A O 1
ATOM 1341 N N . LYS A 1 177 ? 5.254 -18.359 -27.906 1 97.88 177 LYS A N 1
ATOM 1342 C CA . LYS A 1 177 ? 5.594 -17.281 -26.984 1 97.88 177 LYS A CA 1
ATOM 1343 C C . LYS A 1 177 ? 6.391 -17.812 -25.797 1 97.88 177 LYS A C 1
ATOM 1345 O O . LYS A 1 177 ? 7.398 -17.219 -25.406 1 97.88 177 LYS A O 1
ATOM 1350 N N . ILE A 1 178 ? 5.984 -18.906 -25.25 1 98.62 178 ILE A N 1
ATOM 1351 C CA . ILE A 1 178 ? 6.699 -19.516 -24.141 1 98.62 178 ILE A CA 1
ATOM 1352 C C . ILE A 1 178 ? 8.117 -19.891 -24.578 1 98.62 178 ILE A C 1
ATOM 1354 O O . ILE A 1 178 ? 9.086 -19.594 -23.875 1 98.62 178 ILE A O 1
ATOM 1358 N N . LYS A 1 179 ? 8.164 -20.5 -25.719 1 98.5 179 LYS A N 1
ATOM 1359 C CA . LYS A 1 179 ? 9.461 -20.891 -26.25 1 98.5 179 LYS A CA 1
ATOM 1360 C C . LYS A 1 179 ? 10.391 -19.688 -26.422 1 98.5 179 LYS A C 1
ATOM 1362 O O . LYS A 1 179 ? 11.578 -19.766 -26.094 1 98.5 179 LYS A O 1
ATOM 1367 N N . ALA A 1 180 ? 9.852 -18.625 -26.922 1 98 180 ALA A N 1
ATOM 1368 C CA . ALA A 1 180 ? 10.617 -17.406 -27.094 1 98 180 ALA A CA 1
ATOM 1369 C C . ALA A 1 180 ? 11.141 -16.906 -25.75 1 98 180 ALA A C 1
ATOM 1371 O O . ALA A 1 180 ? 12.281 -16.438 -25.641 1 98 180 ALA A O 1
ATOM 1372 N N . GLY A 1 181 ? 10.297 -16.953 -24.734 1 98.19 181 GLY A N 1
ATOM 1373 C CA . GLY A 1 181 ? 10.727 -16.594 -23.391 1 98.19 181 GLY A CA 1
ATOM 1374 C C . GLY A 1 181 ? 11.836 -17.484 -22.875 1 98.19 181 GLY A C 1
ATOM 1375 O O . GLY A 1 181 ? 12.805 -16.984 -22.281 1 98.19 181 GLY A O 1
ATOM 1376 N N . LYS A 1 182 ? 11.711 -18.766 -23.094 1 98.31 182 LYS A N 1
ATOM 1377 C CA . LYS A 1 182 ? 12.727 -19.719 -22.672 1 98.31 182 LYS A CA 1
ATOM 1378 C C . LYS A 1 182 ? 14.07 -19.438 -23.344 1 98.31 182 LYS A C 1
ATOM 1380 O O . LYS A 1 182 ? 15.117 -19.5 -22.688 1 98.31 182 LYS A O 1
ATOM 1385 N N . GLU A 1 183 ? 14 -19.078 -24.516 1 97.44 183 GLU A N 1
ATOM 1386 C CA . GLU A 1 183 ? 15.203 -18.797 -25.281 1 97.44 183 GLU A CA 1
ATOM 1387 C C . GLU A 1 183 ? 15.859 -17.5 -24.828 1 97.44 183 GLU A C 1
ATOM 1389 O O . GLU A 1 183 ? 17.062 -17.297 -25.031 1 97.44 183 GLU A O 1
ATOM 1394 N N . ALA A 1 184 ? 15.062 -16.641 -24.281 1 97.31 184 ALA A N 1
ATOM 1395 C CA . ALA A 1 184 ? 15.555 -15.328 -23.859 1 97.31 184 ALA A CA 1
ATOM 1396 C C . ALA A 1 184 ? 16.281 -15.414 -22.516 1 97.31 184 ALA A C 1
ATOM 1398 O O . ALA A 1 184 ? 16.984 -14.484 -22.125 1 97.31 184 ALA A O 1
ATOM 1399 N N . GLN A 1 185 ? 16.062 -16.5 -21.812 1 96.62 185 GLN A N 1
ATOM 1400 C CA . GLN A 1 185 ? 16.672 -16.641 -20.484 1 96.62 185 GLN A CA 1
ATOM 1401 C C . GLN A 1 185 ? 18.188 -16.641 -20.562 1 96.62 185 GLN A C 1
ATOM 1403 O O . GLN A 1 185 ? 18.766 -17.156 -21.516 1 96.62 185 GLN A O 1
ATOM 1408 N N . VAL A 1 186 ? 18.766 -16.047 -19.531 1 92.88 186 VAL A N 1
ATOM 1409 C CA . VAL A 1 186 ? 20.234 -16.016 -19.453 1 92.88 186 VAL A CA 1
ATOM 1410 C C . VAL A 1 186 ? 20.719 -17.266 -18.719 1 92.88 186 VAL A C 1
ATOM 1412 O O . VAL A 1 186 ? 21.734 -17.859 -19.109 1 92.88 186 VAL A O 1
ATOM 1415 N N . GLY A 1 187 ? 20.078 -17.641 -17.688 1 91.5 187 GLY A N 1
ATOM 1416 C CA . GLY A 1 187 ? 20.422 -18.828 -16.922 1 91.5 187 GLY A CA 1
ATOM 1417 C C . GLY A 1 187 ? 19.297 -19.844 -16.891 1 91.5 187 GLY A C 1
ATOM 1418 O O . GLY A 1 187 ? 18.328 -19.75 -17.641 1 91.5 187 GLY A O 1
ATOM 1419 N N . ASN A 1 188 ? 19.484 -20.875 -16.016 1 92.62 188 ASN A N 1
ATOM 1420 C CA . ASN A 1 188 ? 18.531 -21.984 -15.961 1 92.62 188 ASN A CA 1
ATOM 1421 C C . ASN A 1 188 ? 17.672 -21.922 -14.703 1 92.62 188 ASN A C 1
ATOM 1423 O O . ASN A 1 188 ? 16.891 -22.844 -14.438 1 92.62 188 ASN A O 1
ATOM 1427 N N . ASP A 1 189 ? 17.844 -20.844 -13.984 1 96.06 189 ASP A N 1
ATOM 1428 C CA . ASP A 1 189 ? 17.156 -20.797 -12.695 1 96.06 189 ASP A CA 1
ATOM 1429 C C . ASP A 1 189 ? 15.781 -20.156 -12.828 1 96.06 189 ASP A C 1
ATOM 1431 O O . ASP A 1 189 ? 14.836 -20.547 -12.141 1 96.06 189 ASP A O 1
ATOM 1435 N N . PHE A 1 190 ? 15.672 -19.141 -13.75 1 97.81 190 PHE A N 1
ATOM 1436 C CA . PHE A 1 190 ? 14.398 -18.469 -13.969 1 97.81 190 PHE A CA 1
ATOM 1437 C C . PHE A 1 190 ? 13.383 -19.422 -14.602 1 97.81 190 PHE A C 1
ATOM 1439 O O . PHE A 1 190 ? 13.695 -20.109 -15.57 1 97.81 190 PHE A O 1
ATOM 1446 N N . MET A 1 191 ? 12.188 -19.484 -14.008 1 98.62 191 MET A N 1
ATOM 1447 C CA . MET A 1 191 ? 11.195 -20.438 -14.492 1 98.62 191 MET A CA 1
ATOM 1448 C C . MET A 1 191 ? 10.023 -19.719 -15.148 1 98.62 191 MET A C 1
ATOM 1450 O O . MET A 1 191 ? 9.688 -18.594 -14.758 1 98.62 191 MET A O 1
ATOM 1454 N N . ILE A 1 192 ? 9.391 -20.344 -16.156 1 98.88 192 ILE A N 1
ATOM 1455 C CA . ILE A 1 192 ? 8.219 -19.828 -16.859 1 98.88 192 ILE A CA 1
ATOM 1456 C C . ILE A 1 192 ? 7.062 -20.828 -16.719 1 98.88 192 ILE A C 1
ATOM 1458 O O . ILE A 1 192 ? 7.195 -22 -17.062 1 98.88 192 ILE A O 1
ATOM 1462 N N . PHE A 1 193 ? 5.973 -20.344 -16.172 1 98.94 193 PHE A N 1
ATOM 1463 C CA . PHE A 1 193 ? 4.766 -21.156 -16 1 98.94 193 PHE A CA 1
ATOM 1464 C C . PHE A 1 193 ? 3.674 -20.703 -16.969 1 98.94 193 PHE A C 1
ATOM 1466 O O . PHE A 1 193 ? 3.486 -19.5 -17.188 1 98.94 193 PHE A O 1
ATOM 1473 N N . ALA A 1 194 ? 2.963 -21.672 -17.5 1 98.88 194 ALA A N 1
ATOM 1474 C CA . ALA A 1 194 ? 1.812 -21.391 -18.359 1 98.88 194 ALA A CA 1
ATOM 1475 C C . ALA A 1 194 ? 0.506 -21.5 -17.578 1 98.88 194 ALA A C 1
ATOM 1477 O O . ALA A 1 194 ? 0.186 -22.578 -17.047 1 98.88 194 ALA A O 1
ATOM 1478 N N . ARG A 1 195 ? -0.163 -20.438 -17.453 1 98.62 195 ARG A N 1
ATOM 1479 C CA . ARG A 1 195 ? -1.483 -20.469 -16.844 1 98.62 195 ARG A CA 1
ATOM 1480 C C . ARG A 1 195 ? -2.551 -20.875 -17.844 1 98.62 195 ARG A C 1
ATOM 1482 O O . ARG A 1 195 ? -2.682 -20.266 -18.906 1 98.62 195 ARG A O 1
ATOM 1489 N N . LEU A 1 196 ? -3.318 -21.891 -17.5 1 98.19 196 LEU A N 1
ATOM 1490 C CA . LEU A 1 196 ? -4.352 -22.469 -18.359 1 98.19 196 LEU A CA 1
ATOM 1491 C C . LEU A 1 196 ? -5.707 -21.844 -18.062 1 98.19 196 LEU A C 1
ATOM 1493 O O . LEU A 1 196 ? -6.246 -21.984 -16.969 1 98.19 196 LEU A O 1
ATOM 1497 N N . GLU A 1 197 ? -6.242 -21.234 -19.109 1 96.31 197 GLU A N 1
ATOM 1498 C CA . GLU A 1 197 ? -7.508 -20.547 -18.906 1 96.31 197 GLU A CA 1
ATOM 1499 C C . GLU A 1 197 ? -8.672 -21.328 -19.516 1 96.31 197 GLU A C 1
ATOM 1501 O O . GLU A 1 197 ? -9.789 -20.828 -19.594 1 96.31 197 GLU A O 1
ATOM 1506 N N . ALA A 1 198 ? -8.422 -22.531 -19.906 1 96.44 198 ALA A N 1
ATOM 1507 C CA . ALA A 1 198 ? -9.422 -23.344 -20.594 1 96.44 198 ALA A CA 1
ATOM 1508 C C . ALA A 1 198 ? -10.641 -23.594 -19.703 1 96.44 198 ALA A C 1
ATOM 1510 O O . ALA A 1 198 ? -11.781 -23.484 -20.156 1 96.44 198 ALA A O 1
ATOM 1511 N N . LEU A 1 199 ? -10.406 -23.906 -18.406 1 94.62 199 LEU A N 1
ATOM 1512 C CA . LEU A 1 199 ? -11.523 -24.156 -17.5 1 94.62 199 LEU A CA 1
ATOM 1513 C C . LEU A 1 199 ? -12.32 -22.875 -17.266 1 94.62 199 LEU A C 1
ATOM 1515 O O . LEU A 1 199 ? -13.547 -22.891 -17.234 1 94.62 199 LEU A O 1
ATOM 1519 N N . ILE A 1 200 ? -11.617 -21.797 -17.125 1 90.69 200 ILE A N 1
ATOM 1520 C CA . ILE A 1 200 ? -12.242 -20.5 -16.938 1 90.69 200 ILE A CA 1
ATOM 1521 C C . ILE A 1 200 ? -13.109 -20.172 -18.156 1 90.69 200 ILE A C 1
ATOM 1523 O O . ILE A 1 200 ? -14.211 -19.625 -18.016 1 90.69 200 ILE A O 1
ATOM 1527 N N . ALA A 1 201 ? -12.641 -20.5 -19.328 1 91.81 201 ALA A N 1
ATOM 1528 C CA . ALA A 1 201 ? -13.312 -20.188 -20.594 1 91.81 201 ALA A CA 1
ATOM 1529 C C . ALA A 1 201 ? -14.43 -21.203 -20.875 1 91.81 201 ALA A C 1
ATOM 1531 O O . ALA A 1 201 ? -15.125 -21.094 -21.891 1 91.81 201 ALA A O 1
ATOM 1532 N N . GLY A 1 202 ? -14.562 -22.219 -20.031 1 91.69 202 GLY A N 1
ATOM 1533 C CA . GLY A 1 202 ? -15.625 -23.203 -20.203 1 91.69 202 GLY A CA 1
ATOM 1534 C C . GLY A 1 202 ? -15.312 -24.234 -21.266 1 91.69 202 GLY A C 1
ATOM 1535 O O . GLY A 1 202 ? -16.219 -24.875 -21.797 1 91.69 202 GLY A O 1
ATOM 1536 N N . LEU A 1 203 ? -14.008 -24.422 -21.641 1 94.56 203 LEU A N 1
ATOM 1537 C CA . LEU A 1 203 ? -13.641 -25.328 -22.719 1 94.56 203 LEU A CA 1
ATOM 1538 C C . LEU A 1 203 ? -13.398 -26.734 -22.188 1 94.56 203 LEU A C 1
ATOM 1540 O O . LEU A 1 203 ? -13.211 -27.672 -22.969 1 94.56 203 LEU A O 1
ATOM 1544 N N . GLY A 1 204 ? -13.32 -26.922 -20.906 1 94.56 204 GLY A N 1
ATOM 1545 C CA . GLY A 1 204 ? -13.32 -28.234 -20.281 1 94.56 204 GLY A CA 1
ATOM 1546 C C . GLY A 1 204 ? -11.93 -28.766 -20 1 94.56 204 GLY A C 1
ATOM 1547 O O . GLY A 1 204 ? -10.938 -28.125 -20.359 1 94.56 204 GLY A O 1
ATOM 1548 N N . GLU A 1 205 ? -11.906 -29.938 -19.391 1 97.5 205 GLU A N 1
ATOM 1549 C CA . GLU A 1 205 ? -10.688 -30.578 -18.906 1 97.5 205 GLU A CA 1
ATOM 1550 C C . GLU A 1 205 ? -9.805 -31.062 -20.047 1 97.5 205 GLU A C 1
ATOM 1552 O O . GLU A 1 205 ? -8.578 -30.922 -20 1 97.5 205 GLU A O 1
ATOM 1557 N N . GLU A 1 206 ? -10.414 -31.594 -21.031 1 97.94 206 GLU A N 1
ATOM 1558 C CA . GLU A 1 206 ? -9.641 -32.156 -22.141 1 97.94 206 GLU A CA 1
ATOM 1559 C C . GLU A 1 206 ? -8.859 -31.047 -22.859 1 97.94 206 GLU A C 1
ATOM 1561 O O . GLU A 1 206 ? -7.699 -31.25 -23.219 1 97.94 206 GLU A O 1
ATOM 1566 N N . GLU A 1 207 ? -9.531 -29.953 -23.047 1 97.81 207 GLU A N 1
ATOM 1567 C CA . GLU A 1 207 ? -8.844 -28.812 -23.656 1 97.81 207 GLU A CA 1
ATOM 1568 C C . GLU A 1 207 ? -7.707 -28.312 -22.766 1 97.81 207 GLU A C 1
ATOM 1570 O O . GLU A 1 207 ? -6.633 -27.969 -23.266 1 97.81 207 GLU A O 1
ATOM 1575 N N . ALA A 1 208 ? -7.961 -28.281 -21.5 1 98.19 208 ALA A N 1
ATOM 1576 C CA . ALA A 1 208 ? -6.926 -27.859 -20.547 1 98.19 208 ALA A CA 1
ATOM 1577 C C . ALA A 1 208 ? -5.703 -28.766 -20.641 1 98.19 208 ALA A C 1
ATOM 1579 O O . ALA A 1 208 ? -4.57 -28.281 -20.672 1 98.19 208 ALA A O 1
ATOM 1580 N N . LEU A 1 209 ? -5.945 -30.062 -20.75 1 98.75 209 LEU A N 1
ATOM 1581 C CA . LEU A 1 209 ? -4.855 -31.031 -20.828 1 98.75 209 LEU A CA 1
ATOM 1582 C C . LEU A 1 209 ? -4.098 -30.875 -22.141 1 98.75 209 LEU A C 1
ATOM 1584 O O . LEU A 1 209 ? -2.865 -30.938 -22.172 1 98.75 209 LEU A O 1
ATOM 1588 N N . LYS A 1 210 ? -4.84 -30.734 -23.188 1 98.56 210 LYS A N 1
ATOM 1589 C CA . LYS A 1 210 ? -4.238 -30.531 -24.5 1 98.56 210 LYS A CA 1
ATOM 1590 C C . LYS A 1 210 ? -3.301 -29.328 -24.516 1 98.56 210 LYS A C 1
ATOM 1592 O O . LYS A 1 210 ? -2.166 -29.422 -24.984 1 98.56 210 LYS A O 1
ATOM 1597 N N . ARG A 1 211 ? -3.711 -28.266 -24 1 98.62 211 ARG A N 1
ATOM 1598 C CA . ARG A 1 211 ? -2.928 -27.047 -23.938 1 98.62 211 ARG A CA 1
ATOM 1599 C C . ARG A 1 211 ? -1.727 -27.203 -23 1 98.62 211 ARG A C 1
ATOM 1601 O O . ARG A 1 211 ? -0.618 -26.781 -23.344 1 98.62 211 ARG A O 1
ATOM 1608 N N . ALA A 1 212 ? -1.98 -27.828 -21.875 1 98.81 212 ALA A N 1
ATOM 1609 C CA . ALA A 1 212 ? -0.885 -28.078 -20.938 1 98.81 212 ALA A CA 1
ATOM 1610 C C . ALA A 1 212 ? 0.245 -28.859 -21.625 1 98.81 212 ALA A C 1
ATOM 1612 O O . ALA A 1 212 ? 1.414 -28.484 -21.516 1 98.81 212 ALA A O 1
ATOM 1613 N N . ARG A 1 213 ? -0.126 -29.938 -22.359 1 98.69 213 ARG A N 1
ATOM 1614 C CA . ARG A 1 213 ? 0.86 -30.75 -23.062 1 98.69 213 ARG A CA 1
ATOM 1615 C C . ARG A 1 213 ? 1.664 -29.891 -24.047 1 98.69 213 ARG A C 1
ATOM 1617 O O . ARG A 1 213 ? 2.895 -29.969 -24.078 1 98.69 213 ARG A O 1
ATOM 1624 N N . ALA A 1 214 ? 0.958 -29.109 -24.766 1 98.75 214 ALA A N 1
ATOM 1625 C CA . ALA A 1 214 ? 1.609 -28.297 -25.797 1 98.75 214 ALA A CA 1
ATOM 1626 C C . ALA A 1 214 ? 2.561 -27.281 -25.156 1 98.75 214 ALA A C 1
ATOM 1628 O O . ALA A 1 214 ? 3.672 -27.078 -25.656 1 98.75 214 ALA A O 1
ATOM 1629 N N . TYR A 1 215 ? 2.131 -26.656 -24.094 1 98.81 215 TYR A N 1
ATOM 1630 C CA . TYR A 1 215 ? 2.92 -25.609 -23.484 1 98.81 215 TYR A CA 1
ATOM 1631 C C . TYR A 1 215 ? 4.176 -26.172 -22.828 1 98.81 215 TYR A C 1
ATOM 1633 O O . TYR A 1 215 ? 5.238 -25.547 -22.859 1 98.81 215 TYR A O 1
ATOM 1641 N N . VAL A 1 216 ? 4.094 -27.344 -22.25 1 98.75 216 VAL A N 1
ATOM 1642 C CA . VAL A 1 216 ? 5.238 -27.969 -21.594 1 98.75 216 VAL A CA 1
ATOM 1643 C C . VAL A 1 216 ? 6.141 -28.625 -22.641 1 98.75 216 VAL A C 1
ATOM 1645 O O . VAL A 1 216 ? 7.348 -28.375 -22.672 1 98.75 216 VAL A O 1
ATOM 1648 N N . ARG A 1 217 ? 5.562 -29.375 -23.547 1 98.31 217 ARG A N 1
ATOM 1649 C CA . ARG A 1 217 ? 6.352 -30.219 -24.438 1 98.31 217 ARG A CA 1
ATOM 1650 C C . ARG A 1 217 ? 6.855 -29.422 -25.641 1 98.31 217 ARG A C 1
ATOM 1652 O O . ARG A 1 217 ? 7.988 -29.609 -26.078 1 98.31 217 ARG A O 1
ATOM 1659 N N . GLN A 1 218 ? 6.004 -28.609 -26.188 1 98.06 218 GLN A N 1
ATOM 1660 C CA . GLN A 1 218 ? 6.383 -27.844 -27.375 1 98.06 218 GLN A CA 1
ATOM 1661 C C . GLN A 1 218 ? 6.922 -26.469 -26.969 1 98.06 218 GLN A C 1
ATOM 1663 O O . GLN A 1 218 ? 7.914 -26 -27.531 1 98.06 218 GLN A O 1
ATOM 1668 N N . GLY A 1 219 ? 6.324 -25.828 -26.031 1 98.44 219 GLY A N 1
ATOM 1669 C CA . GLY A 1 219 ? 6.711 -24.5 -25.625 1 98.44 219 GLY A CA 1
ATOM 1670 C C . GLY A 1 219 ? 7.902 -24.469 -24.688 1 98.44 219 GLY A C 1
ATOM 1671 O O . GLY A 1 219 ? 8.609 -23.469 -24.594 1 98.44 219 GLY A O 1
ATOM 1672 N N . GLY A 1 220 ? 8.039 -25.531 -23.891 1 98.56 220 GLY A N 1
ATOM 1673 C CA . GLY A 1 220 ? 9.156 -25.609 -22.969 1 98.56 220 GLY A CA 1
ATOM 1674 C C . GLY A 1 220 ? 8.836 -25.031 -21.594 1 98.56 220 GLY A C 1
ATOM 1675 O O . GLY A 1 220 ? 9.734 -24.75 -20.797 1 98.56 220 GLY A O 1
ATOM 1676 N N . ALA A 1 221 ? 7.594 -24.797 -21.297 1 98.81 221 ALA A N 1
ATOM 1677 C CA . ALA A 1 221 ? 7.219 -24.297 -19.984 1 98.81 221 ALA A CA 1
ATOM 1678 C C . ALA A 1 221 ? 7.762 -25.188 -18.875 1 98.81 221 ALA A C 1
ATOM 1680 O O . ALA A 1 221 ? 7.738 -26.422 -18.984 1 98.81 221 ALA A O 1
ATOM 1681 N N . ASP A 1 222 ? 8.242 -24.547 -17.766 1 98.75 222 ASP A N 1
ATOM 1682 C CA . ASP A 1 222 ? 8.766 -25.297 -16.625 1 98.75 222 ASP A CA 1
ATOM 1683 C C . ASP A 1 222 ? 7.625 -25.922 -15.812 1 98.75 222 ASP A C 1
ATOM 1685 O O . ASP A 1 222 ? 7.828 -26.906 -15.102 1 98.75 222 ASP A O 1
ATOM 1689 N N . GLY A 1 223 ? 6.5 -25.344 -15.891 1 98.81 223 GLY A N 1
ATOM 1690 C CA . GLY A 1 223 ? 5.316 -25.797 -15.188 1 98.81 223 GLY A CA 1
ATOM 1691 C C . GLY A 1 223 ? 4.039 -25.141 -15.664 1 98.81 223 GLY A C 1
ATOM 1692 O O . GLY A 1 223 ? 4.043 -24.422 -16.656 1 98.81 223 GLY A O 1
ATOM 1693 N N . ILE A 1 224 ? 2.936 -25.469 -14.984 1 98.88 224 ILE A N 1
ATOM 1694 C CA . ILE A 1 224 ? 1.644 -24.906 -15.367 1 98.88 224 ILE A CA 1
ATOM 1695 C C . ILE A 1 224 ? 0.917 -24.391 -14.133 1 98.88 224 ILE A C 1
ATOM 1697 O O . ILE A 1 224 ? 1.257 -24.75 -13.008 1 98.88 224 ILE A O 1
ATOM 1701 N N . MET A 1 225 ? 0.077 -23.438 -14.359 1 98.81 225 MET A N 1
ATOM 1702 C CA . MET A 1 225 ? -0.917 -23 -13.391 1 98.81 225 MET A CA 1
ATOM 1703 C C . MET A 1 225 ? -2.326 -23.359 -13.852 1 98.81 225 MET A C 1
ATOM 1705 O O . MET A 1 225 ? -2.777 -22.891 -14.898 1 98.81 225 MET A O 1
ATOM 1709 N N . ILE A 1 226 ? -2.967 -24.219 -13.125 1 98.25 226 ILE A N 1
ATOM 1710 C CA . ILE A 1 226 ? -4.34 -24.578 -13.453 1 98.25 226 ILE A CA 1
ATOM 1711 C C . ILE A 1 226 ? -5.309 -23.625 -12.766 1 98.25 226 ILE A C 1
ATOM 1713 O O . ILE A 1 226 ? -5.262 -23.469 -11.547 1 98.25 226 ILE A O 1
ATOM 1717 N N . HIS A 1 227 ? -6.098 -22.969 -13.492 1 94.56 227 HIS A N 1
ATOM 1718 C CA . HIS A 1 227 ? -6.988 -21.922 -12.992 1 94.56 227 HIS A CA 1
ATOM 1719 C C . HIS A 1 227 ? -8.453 -22.312 -13.172 1 94.56 227 HIS A C 1
ATOM 1721 O O . HIS A 1 227 ? -8.836 -22.828 -14.219 1 94.56 227 HIS A O 1
ATOM 1727 N N . SER A 1 228 ? -9.172 -22.172 -12.133 1 93.19 228 SER A N 1
ATOM 1728 C CA . SER A 1 228 ? -10.594 -22.484 -12.133 1 93.19 228 SER A CA 1
ATOM 1729 C C . SER A 1 228 ? -11.367 -21.484 -11.273 1 93.19 228 SER A C 1
ATOM 1731 O O . SER A 1 228 ? -10.844 -20.969 -10.289 1 93.19 228 SER A O 1
ATOM 1733 N N . LYS A 1 229 ? -12.641 -21.188 -11.68 1 90.19 229 LYS A N 1
ATOM 1734 C CA . LYS A 1 229 ? -13.516 -20.328 -10.898 1 90.19 229 LYS A CA 1
ATOM 1735 C C . LYS A 1 229 ? -14.562 -21.141 -10.148 1 90.19 229 LYS A C 1
ATOM 1737 O O . LYS A 1 229 ? -15.375 -20.594 -9.414 1 90.19 229 LYS A O 1
ATOM 1742 N N . GLU A 1 230 ? -14.508 -22.406 -10.352 1 92.62 230 GLU A N 1
ATOM 1743 C CA . GLU A 1 230 ? -15.484 -23.25 -9.68 1 92.62 230 GLU A CA 1
ATOM 1744 C C . GLU A 1 230 ? -15.211 -23.344 -8.18 1 92.62 230 GLU A C 1
ATOM 1746 O O . GLU A 1 230 ? -14.055 -23.484 -7.762 1 92.62 230 GLU A O 1
ATOM 1751 N N . LYS A 1 231 ? -16.25 -23.312 -7.375 1 94 231 LYS A N 1
ATOM 1752 C CA . LYS A 1 231 ? -16.125 -23.281 -5.922 1 94 231 LYS A CA 1
ATOM 1753 C C . LYS A 1 231 ? -15.789 -24.656 -5.367 1 94 231 LYS A C 1
ATOM 1755 O O . LYS A 1 231 ? -15.109 -24.781 -4.344 1 94 231 LYS A O 1
ATOM 1760 N N . SER A 1 232 ? -16.234 -25.656 -6.051 1 96.5 232 SER A N 1
ATOM 1761 C CA . SER A 1 232 ? -16 -27.016 -5.543 1 96.5 232 SER A CA 1
ATOM 1762 C C . SER A 1 232 ? -14.539 -27.406 -5.668 1 96.5 232 SER A C 1
ATOM 1764 O O . SER A 1 232 ? -14.008 -28.125 -4.82 1 96.5 232 SER A O 1
ATOM 1766 N N . GLY A 1 233 ? -13.891 -27.031 -6.746 1 96.31 233 GLY A N 1
ATOM 1767 C CA . GLY A 1 233 ? -12.516 -27.406 -7.023 1 96.31 233 GLY A CA 1
ATOM 1768 C C . GLY A 1 233 ? -12.391 -28.812 -7.586 1 96.31 233 GLY A C 1
ATOM 1769 O O . GLY A 1 233 ? -11.281 -29.328 -7.762 1 96.31 233 GLY A O 1
ATOM 1770 N N . ASP A 1 234 ? -13.477 -29.422 -7.906 1 97.12 234 ASP A N 1
ATOM 1771 C CA . ASP A 1 234 ? -13.461 -30.781 -8.43 1 97.12 234 ASP A CA 1
ATOM 1772 C C . ASP A 1 234 ? -12.758 -30.844 -9.789 1 97.12 234 ASP A C 1
ATOM 1774 O O . ASP A 1 234 ? -12.117 -31.844 -10.117 1 97.12 234 ASP A O 1
ATOM 1778 N N . ASP A 1 235 ? -12.953 -29.844 -10.5 1 97.5 235 ASP A N 1
ATOM 1779 C CA . ASP A 1 235 ? -12.305 -29.781 -11.805 1 97.5 235 ASP A CA 1
ATOM 1780 C C . ASP 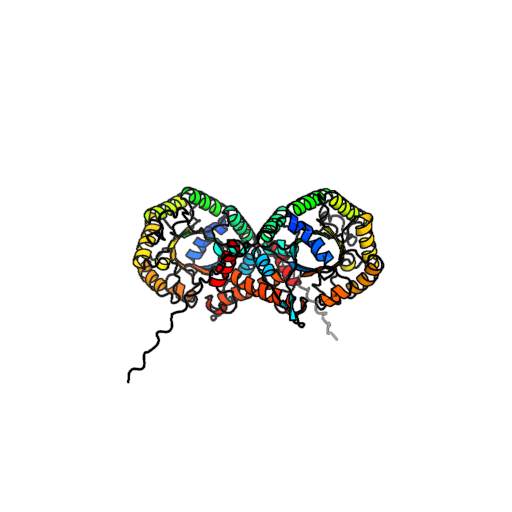A 1 235 ? -10.789 -29.734 -11.664 1 97.5 235 ASP A C 1
ATOM 1782 O O . ASP A 1 235 ? -10.062 -30.359 -12.453 1 97.5 235 ASP A O 1
ATOM 1786 N N . ILE A 1 236 ? -10.273 -29.109 -10.633 1 97.38 236 ILE A N 1
ATOM 1787 C CA . ILE A 1 236 ? -8.844 -29.062 -10.352 1 97.38 236 ILE A CA 1
ATOM 1788 C C . ILE A 1 236 ? -8.344 -30.453 -10 1 97.38 236 ILE A C 1
ATOM 1790 O O . ILE A 1 236 ? -7.332 -30.922 -10.539 1 97.38 236 ILE A O 1
ATOM 1794 N N . LEU A 1 237 ? -9.078 -31.188 -9.18 1 98.12 237 LEU A N 1
ATOM 1795 C CA . LEU A 1 237 ? -8.68 -32.531 -8.758 1 98.12 237 LEU A CA 1
ATOM 1796 C C . LEU A 1 237 ? -8.688 -33.5 -9.93 1 98.12 237 LEU A C 1
ATOM 1798 O O . LEU A 1 237 ? -7.781 -34.312 -10.078 1 98.12 237 LEU A O 1
ATOM 1802 N N . SER A 1 238 ? -9.742 -33.375 -10.688 1 98.44 238 SER A N 1
ATOM 1803 C CA . SER A 1 238 ? -9.844 -34.25 -11.867 1 98.44 238 SER A CA 1
ATOM 1804 C C . SER A 1 238 ? -8.703 -34 -12.836 1 98.44 238 SER A C 1
ATOM 1806 O O . SER A 1 238 ? -8.078 -34.938 -13.328 1 98.44 238 SER A O 1
ATOM 1808 N N . PHE A 1 239 ? -8.461 -32.75 -13.102 1 98.62 239 PHE A N 1
ATOM 1809 C CA . PHE A 1 239 ? -7.352 -32.375 -13.977 1 98.62 239 PHE A CA 1
ATOM 1810 C C . PHE A 1 239 ? -6.035 -32.938 -13.453 1 98.62 239 PHE A C 1
ATOM 1812 O O . PHE A 1 239 ? -5.266 -33.531 -14.219 1 98.62 239 PHE A O 1
ATOM 1819 N N . MET A 1 240 ? -5.766 -32.812 -12.164 1 98.69 240 MET A N 1
ATOM 1820 C CA . MET A 1 240 ? -4.504 -33.219 -11.555 1 98.69 240 MET A CA 1
ATOM 1821 C C . MET A 1 240 ? -4.328 -34.75 -11.656 1 98.69 240 MET A C 1
ATOM 1823 O O . MET A 1 240 ? -3.221 -35.219 -11.898 1 98.69 240 MET A O 1
ATOM 1827 N N . LYS A 1 241 ? -5.402 -35.438 -11.469 1 98.5 241 LYS A N 1
ATOM 1828 C CA . LYS A 1 241 ? -5.336 -36.875 -11.57 1 98.5 241 LYS A CA 1
ATOM 1829 C C . LYS A 1 241 ? -4.828 -37.312 -12.945 1 98.5 241 LYS A C 1
ATOM 1831 O O . LYS A 1 241 ? -3.918 -38.156 -13.055 1 98.5 241 LYS A O 1
ATOM 1836 N N . LYS A 1 242 ? -5.348 -36.75 -13.945 1 98.56 242 LYS A N 1
ATOM 1837 C CA . LYS A 1 242 ? -4.957 -37.094 -15.312 1 98.56 242 LYS A CA 1
ATOM 1838 C C . LYS A 1 242 ? -3.566 -36.562 -15.633 1 98.56 242 LYS A C 1
ATOM 1840 O O . LYS A 1 242 ? -2.744 -37.25 -16.219 1 98.56 242 LYS A O 1
ATOM 1845 N N . TRP A 1 243 ? -3.291 -35.312 -15.266 1 98.69 243 TRP A N 1
ATOM 1846 C CA . TRP A 1 243 ? -2.027 -34.656 -15.586 1 98.69 243 TRP A CA 1
ATOM 1847 C C . TRP A 1 243 ? -0.856 -35.375 -14.938 1 98.69 243 TRP A C 1
ATOM 1849 O O . TRP A 1 243 ? 0.174 -35.594 -15.586 1 98.69 243 TRP A O 1
ATOM 1859 N N . ARG A 1 244 ? -1.049 -35.812 -13.695 1 98.31 244 ARG A N 1
ATOM 1860 C CA . ARG A 1 244 ? 0.031 -36.469 -12.961 1 98.31 244 ARG A CA 1
ATOM 1861 C C . ARG A 1 244 ? 0.312 -37.844 -13.516 1 98.31 244 ARG A C 1
ATOM 1863 O O . ARG A 1 244 ? 1.44 -38.344 -13.438 1 98.31 244 ARG A O 1
ATOM 1870 N N . ALA A 1 245 ? -0.685 -38.438 -14.094 1 98 245 ALA A N 1
ATOM 1871 C CA . ALA A 1 245 ? -0.465 -39.719 -14.758 1 98 245 ALA A CA 1
ATOM 1872 C C . ALA A 1 245 ? 0.438 -39.531 -15.977 1 98 245 ALA A C 1
ATOM 1874 O O . ALA A 1 245 ? 1.209 -40.438 -16.312 1 98 245 ALA A O 1
ATOM 1875 N N . GLU A 1 246 ? 0.39 -38.406 -16.578 1 97.12 246 GLU A N 1
ATOM 1876 C CA . GLU A 1 246 ? 1.154 -38.125 -17.797 1 97.12 246 GLU A CA 1
ATOM 1877 C C . GLU A 1 246 ? 2.479 -37.438 -17.469 1 97.12 246 GLU A C 1
ATOM 1879 O O . GLU A 1 246 ? 3.504 -37.75 -18.078 1 97.12 246 GLU A O 1
ATOM 1884 N N . GLU A 1 247 ? 2.424 -36.531 -16.594 1 97.62 247 GLU A N 1
ATOM 1885 C CA . GLU A 1 247 ? 3.568 -35.688 -16.234 1 97.62 247 GLU A CA 1
ATOM 1886 C C . GLU A 1 247 ? 3.748 -35.656 -14.719 1 97.62 247 GLU A C 1
ATOM 1888 O O . GLU A 1 247 ? 3.365 -34.656 -14.078 1 97.62 247 GLU A O 1
ATOM 1893 N N . PRO A 1 248 ? 4.453 -36.594 -14.156 1 96.5 248 PRO A N 1
ATOM 1894 C CA . PRO A 1 248 ? 4.543 -36.688 -12.695 1 96.5 248 PRO A CA 1
ATOM 1895 C C . PRO A 1 248 ? 5.43 -35.594 -12.086 1 96.5 248 PRO A C 1
ATOM 1897 O O . PRO A 1 248 ? 5.266 -35.25 -10.922 1 96.5 248 PRO A O 1
ATOM 1900 N N . ASP A 1 249 ? 6.285 -35 -12.906 1 96.56 249 ASP A N 1
ATOM 1901 C CA . ASP A 1 249 ? 7.324 -34.188 -12.281 1 96.56 249 ASP A CA 1
ATOM 1902 C C . ASP A 1 249 ? 7.148 -32.719 -12.625 1 96.56 249 ASP A C 1
ATOM 1904 O O . ASP A 1 249 ? 7.824 -31.844 -12.055 1 96.56 249 ASP A O 1
ATOM 1908 N N . VAL A 1 250 ? 6.25 -32.375 -13.57 1 98.56 250 VAL A N 1
ATOM 1909 C CA . VAL A 1 250 ? 6.066 -30.969 -13.969 1 98.56 250 VAL A CA 1
ATOM 1910 C C . VAL A 1 250 ? 5.398 -30.188 -12.844 1 98.56 250 VAL A C 1
ATOM 1912 O O . VAL A 1 250 ? 4.305 -30.547 -12.398 1 98.56 250 VAL A O 1
ATOM 1915 N N . PRO A 1 251 ? 6.082 -29.125 -12.352 1 98.75 251 PRO A N 1
ATOM 1916 C CA . PRO A 1 251 ? 5.469 -28.359 -11.266 1 98.75 251 PRO A CA 1
ATOM 1917 C C . PRO A 1 251 ? 4.113 -27.766 -11.641 1 98.75 251 PRO A C 1
ATOM 1919 O O . PRO A 1 251 ? 3.932 -27.312 -12.773 1 98.75 251 PRO A O 1
ATOM 1922 N N . VAL A 1 252 ? 3.178 -27.812 -10.703 1 98.94 252 VAL A N 1
ATOM 1923 C CA . VAL A 1 252 ? 1.841 -27.266 -10.922 1 98.94 252 VAL A CA 1
ATOM 1924 C C . VAL A 1 252 ? 1.506 -26.25 -9.828 1 98.94 252 VAL A C 1
ATOM 1926 O O . VAL A 1 252 ? 1.73 -26.516 -8.648 1 98.94 252 VAL A O 1
ATOM 1929 N N . ILE A 1 253 ? 1.018 -25.062 -10.266 1 98.88 253 ILE A N 1
ATOM 1930 C CA . ILE A 1 253 ? 0.562 -23.984 -9.383 1 98.88 253 ILE A CA 1
ATOM 1931 C C . ILE A 1 253 ? -0.961 -24.031 -9.273 1 98.88 253 ILE A C 1
ATOM 1933 O O . ILE A 1 253 ? -1.659 -24.188 -10.273 1 98.88 253 ILE A O 1
ATOM 1937 N N . ALA A 1 254 ? -1.47 -23.938 -8.094 1 98.69 254 ALA A N 1
ATOM 1938 C CA . ALA A 1 254 ? -2.887 -23.688 -7.852 1 98.69 254 ALA A CA 1
ATOM 1939 C C . ALA A 1 254 ? -3.092 -22.359 -7.129 1 98.69 254 ALA A C 1
ATOM 1941 O O . ALA A 1 254 ? -2.26 -21.953 -6.312 1 98.69 254 ALA A O 1
ATOM 1942 N N . VAL A 1 255 ? -4.184 -21.656 -7.422 1 98.19 255 VAL A N 1
ATOM 1943 C CA . VAL A 1 255 ? -4.625 -20.422 -6.77 1 98.19 255 VAL A CA 1
ATOM 1944 C C . VAL A 1 255 ? -6.023 -20.609 -6.188 1 98.19 255 VAL A C 1
ATOM 1946 O O . VAL A 1 255 ? -7.02 -20.266 -6.82 1 98.19 255 VAL A O 1
ATOM 1949 N N . PRO A 1 256 ? -6.078 -21.172 -4.984 1 97.81 256 PRO A N 1
ATOM 1950 C CA . PRO A 1 256 ? -7.371 -21.578 -4.434 1 97.81 256 PRO A CA 1
ATOM 1951 C C . PRO A 1 256 ? -8.156 -20.422 -3.826 1 97.81 256 PRO A C 1
ATOM 1953 O O . PRO A 1 256 ? -8.539 -20.469 -2.654 1 97.81 256 PRO A O 1
ATOM 1956 N N . THR A 1 257 ? -8.531 -19.438 -4.648 1 94.69 257 THR A N 1
ATOM 1957 C CA . THR A 1 257 ? -9.312 -18.281 -4.191 1 94.69 257 THR A CA 1
ATOM 1958 C C . THR A 1 257 ? -10.789 -18.656 -4.062 1 94.69 257 THR A C 1
ATOM 1960 O O . THR A 1 257 ? -11.43 -18.344 -3.059 1 94.69 257 THR A O 1
ATOM 1963 N N . THR A 1 258 ? -11.312 -19.391 -5.047 1 92.88 258 THR A N 1
ATOM 1964 C CA . THR A 1 258 ? -12.727 -19.75 -5.047 1 92.88 258 THR A CA 1
ATOM 1965 C C . THR A 1 258 ? -12.93 -21.125 -4.402 1 92.88 258 THR A C 1
ATOM 1967 O O . THR A 1 258 ? -14.016 -21.422 -3.887 1 92.88 258 THR A O 1
ATOM 1970 N N . TYR A 1 259 ? -12.039 -21.953 -4.445 1 97.06 259 TYR A N 1
ATOM 1971 C CA . TYR A 1 259 ? -12.086 -23.266 -3.83 1 97.06 259 TYR A CA 1
ATOM 1972 C C . TYR A 1 259 ? -11.141 -23.344 -2.639 1 97.06 259 TYR A C 1
ATOM 1974 O O . TYR A 1 259 ? -10.328 -24.266 -2.547 1 97.06 259 TYR A O 1
ATOM 1982 N N . ASN A 1 260 ? -11.281 -22.344 -1.742 1 97.94 260 ASN A N 1
ATOM 1983 C CA . ASN A 1 260 ? -10.32 -22.156 -0.664 1 97.94 260 ASN A CA 1
ATOM 1984 C C . ASN A 1 260 ? -10.625 -23.047 0.533 1 97.94 260 ASN A C 1
ATOM 1986 O O . ASN A 1 260 ? -10.008 -22.906 1.593 1 97.94 260 ASN A O 1
ATOM 1990 N N . HIS A 1 261 ? -11.602 -24.016 0.385 1 97.94 261 HIS A N 1
ATOM 1991 C CA . HIS A 1 261 ? -11.82 -25.016 1.425 1 97.94 261 HIS A CA 1
ATOM 1992 C C . HIS A 1 261 ? -10.719 -26.078 1.414 1 97.94 261 HIS A C 1
ATOM 1994 O O . HIS A 1 261 ? -10.523 -26.781 2.406 1 97.94 261 HIS A O 1
ATOM 2000 N N . PHE A 1 262 ? -10.008 -26.219 0.274 1 98.25 262 PHE A N 1
ATOM 2001 C CA . PHE A 1 262 ? -8.875 -27.141 0.214 1 98.25 262 PHE A CA 1
ATOM 2002 C C . PHE A 1 262 ? -7.719 -26.625 1.063 1 98.25 262 PHE A C 1
ATOM 2004 O O . PHE A 1 262 ? -7.348 -25.453 0.975 1 98.25 262 PHE A O 1
ATOM 2011 N N . THR A 1 263 ? -7.219 -27.516 1.898 1 98 263 THR A N 1
ATOM 2012 C CA . THR A 1 263 ? -5.988 -27.203 2.617 1 98 263 THR A CA 1
ATOM 2013 C C . THR A 1 263 ? -4.77 -27.406 1.723 1 98 263 THR A C 1
ATOM 2015 O O . THR A 1 263 ? -4.852 -28.094 0.708 1 98 263 THR A O 1
ATOM 2018 N N . GLU A 1 264 ? -3.676 -26.797 2.127 1 98.25 264 GLU A N 1
ATOM 2019 C CA . GLU A 1 264 ? -2.404 -27.016 1.443 1 98.25 264 GLU A CA 1
ATOM 2020 C C . GLU A 1 264 ? -2.057 -28.5 1.388 1 98.25 264 GLU A C 1
ATOM 2022 O O . GLU A 1 264 ? -1.539 -28.969 0.379 1 98.25 264 GLU A O 1
ATOM 2027 N N . ALA A 1 265 ? -2.342 -29.203 2.461 1 97.62 265 ALA A N 1
ATOM 2028 C CA . ALA A 1 265 ? -2.072 -30.641 2.512 1 97.62 265 ALA A CA 1
ATOM 2029 C C . ALA A 1 265 ? -2.887 -31.391 1.461 1 97.62 265 ALA A C 1
ATOM 2031 O O . ALA A 1 265 ? -2.359 -32.25 0.764 1 97.62 265 ALA A O 1
ATOM 2032 N N . GLU A 1 266 ? -4.129 -31.047 1.342 1 98.31 266 GLU A N 1
ATOM 2033 C CA . GLU A 1 266 ? -4.988 -31.688 0.345 1 98.31 266 GLU A CA 1
ATOM 2034 C C . GLU A 1 266 ? -4.52 -31.359 -1.071 1 98.31 266 GLU A C 1
ATOM 2036 O O . GLU A 1 266 ? -4.555 -32.219 -1.952 1 98.31 266 GLU A O 1
ATOM 2041 N N . LEU A 1 267 ? -4.109 -30.141 -1.279 1 98.62 267 LEU A N 1
ATOM 2042 C CA . LEU A 1 267 ? -3.59 -29.75 -2.584 1 98.62 267 LEU A CA 1
ATOM 2043 C C . LEU A 1 267 ? -2.307 -30.5 -2.906 1 98.62 267 LEU A C 1
ATOM 2045 O O . LEU A 1 267 ? -2.127 -30.984 -4.031 1 98.62 267 LEU A O 1
ATOM 2049 N N . GLN A 1 268 ? -1.463 -30.609 -1.933 1 98.38 268 GLN A N 1
ATOM 2050 C CA . GLN A 1 268 ? -0.234 -31.375 -2.117 1 98.38 268 GLN A CA 1
ATOM 2051 C C . GLN A 1 268 ? -0.539 -32.844 -2.459 1 98.38 268 GLN A C 1
ATOM 2053 O O . GLN A 1 268 ? 0.091 -33.406 -3.346 1 98.38 268 GLN A O 1
ATOM 2058 N N . ASP A 1 269 ? -1.491 -33.406 -1.766 1 98.31 269 ASP A N 1
ATOM 2059 C CA . ASP A 1 269 ? -1.893 -34.781 -2.018 1 98.31 269 ASP A CA 1
ATOM 2060 C C . ASP A 1 269 ? -2.404 -34.938 -3.447 1 98.31 269 ASP A C 1
ATOM 2062 O O . ASP A 1 269 ? -2.236 -36 -4.051 1 98.31 269 ASP A O 1
ATOM 2066 N N . ALA A 1 270 ? -3.01 -33.906 -3.941 1 98.31 270 ALA A N 1
ATOM 2067 C CA . ALA A 1 270 ? -3.529 -33.938 -5.305 1 98.31 270 ALA A CA 1
ATOM 2068 C C . ALA A 1 270 ? -2.408 -33.75 -6.324 1 98.31 270 ALA A C 1
ATOM 2070 O O . ALA A 1 270 ? -2.633 -33.844 -7.531 1 98.31 270 ALA A O 1
ATOM 2071 N N . GLY A 1 271 ? -1.235 -33.438 -5.863 1 98.38 271 GLY A N 1
ATOM 2072 C CA . GLY A 1 271 ? -0.085 -33.312 -6.742 1 98.38 271 GLY A CA 1
ATOM 2073 C C . GLY A 1 271 ? 0.278 -31.859 -7.059 1 98.38 271 GLY A C 1
ATOM 2074 O O . GLY A 1 271 ? 1.1 -31.609 -7.938 1 98.38 271 GLY A O 1
ATOM 2075 N N . ILE A 1 272 ? -0.363 -30.938 -6.387 1 98.75 272 ILE A N 1
ATOM 2076 C CA . ILE A 1 272 ? -0.032 -29.516 -6.551 1 98.75 272 ILE A CA 1
ATOM 2077 C C . ILE A 1 272 ? 1.28 -29.219 -5.832 1 98.75 272 ILE A C 1
ATOM 2079 O O . ILE A 1 272 ? 1.508 -29.672 -4.715 1 98.75 272 ILE A O 1
ATOM 2083 N N . ASN A 1 273 ? 2.162 -28.438 -6.488 1 98.88 273 ASN A N 1
ATOM 2084 C CA . ASN A 1 273 ? 3.482 -28.156 -5.938 1 98.88 273 ASN A CA 1
ATOM 2085 C C . ASN A 1 273 ? 3.531 -26.766 -5.297 1 98.88 273 ASN A C 1
ATOM 2087 O O . ASN A 1 273 ? 4.309 -26.531 -4.371 1 98.88 273 ASN A O 1
ATOM 2091 N N . ILE A 1 274 ? 2.783 -25.797 -5.793 1 98.94 274 ILE A N 1
ATOM 2092 C CA . ILE A 1 274 ? 2.818 -24.391 -5.367 1 98.94 274 ILE A CA 1
ATOM 2093 C C . ILE A 1 274 ? 1.396 -23.906 -5.109 1 98.94 274 ILE A C 1
ATOM 2095 O O . ILE A 1 274 ? 0.516 -24.047 -5.961 1 98.94 274 ILE A O 1
ATOM 2099 N N . CYS A 1 275 ? 1.152 -23.406 -3.938 1 98.88 275 CYS A N 1
ATOM 2100 C CA . CYS A 1 275 ? -0.114 -22.781 -3.566 1 98.88 275 CYS A CA 1
ATOM 2101 C C . CYS A 1 275 ? 0.04 -21.281 -3.426 1 98.88 275 CYS A C 1
ATOM 2103 O O . CYS A 1 275 ? 0.849 -20.797 -2.625 1 98.88 275 CYS A O 1
ATOM 2105 N N . ILE A 1 276 ? -0.756 -20.5 -4.184 1 98.88 276 ILE A N 1
ATOM 2106 C CA . ILE A 1 276 ? -0.64 -19.047 -4.176 1 98.88 276 ILE A CA 1
ATOM 2107 C C . ILE A 1 276 ? -1.893 -18.438 -3.555 1 98.88 276 ILE A C 1
ATOM 2109 O O . ILE A 1 276 ? -3.004 -18.641 -4.047 1 98.88 276 ILE A O 1
ATOM 2113 N N . TYR A 1 277 ? -1.729 -17.75 -2.463 1 98.75 277 TYR A N 1
ATOM 2114 C CA . TYR A 1 277 ? -2.73 -16.828 -1.943 1 98.75 277 TYR A CA 1
ATOM 2115 C C . TYR A 1 277 ? -2.602 -15.461 -2.598 1 98.75 277 TYR A C 1
ATOM 2117 O O . TYR A 1 277 ? -1.727 -14.672 -2.232 1 98.75 277 TYR A O 1
ATOM 2125 N N . ALA A 1 278 ? -3.527 -15.141 -3.469 1 97.69 278 ALA A N 1
ATOM 2126 C CA . ALA A 1 278 ? -3.199 -14.258 -4.586 1 97.69 278 ALA A CA 1
ATOM 2127 C C . ALA A 1 278 ? -3.543 -12.805 -4.258 1 97.69 278 ALA A C 1
ATOM 2129 O O . ALA A 1 278 ? -3.049 -11.883 -4.906 1 97.69 278 ALA A O 1
ATOM 2130 N N . ASN A 1 279 ? -4.383 -12.539 -3.277 1 96.5 279 ASN A N 1
ATOM 2131 C CA . ASN A 1 279 ? -4.828 -11.156 -3.137 1 96.5 279 ASN A CA 1
ATOM 2132 C C . ASN A 1 279 ? -5.375 -10.883 -1.74 1 96.5 279 ASN A C 1
ATOM 2134 O O . ASN A 1 279 ? -6.012 -9.852 -1.51 1 96.5 279 ASN A O 1
ATOM 2138 N N . GLN A 1 280 ? -5.207 -11.805 -0.834 1 98.31 280 GLN A N 1
ATOM 2139 C CA . GLN A 1 280 ? -5.859 -11.758 0.47 1 98.31 280 GLN A CA 1
ATOM 2140 C C . GLN A 1 280 ? -5.355 -10.578 1.299 1 98.31 280 GLN A C 1
ATOM 2142 O O . GLN A 1 280 ? -6.121 -9.969 2.049 1 98.31 280 GLN A O 1
ATOM 2147 N N . LEU A 1 281 ? -4.066 -10.203 1.161 1 98.62 281 LEU A N 1
ATOM 2148 C CA . LEU A 1 281 ? -3.529 -9.141 2.01 1 98.62 281 LEU A CA 1
ATOM 2149 C C . LEU A 1 281 ? -4.098 -7.785 1.609 1 98.62 281 LEU A C 1
ATOM 2151 O O . LEU A 1 281 ? -4.484 -6.988 2.469 1 98.62 281 LEU A O 1
ATOM 2155 N N . LEU A 1 282 ? -4.16 -7.496 0.311 1 97.44 282 LEU A N 1
ATOM 2156 C CA . LEU A 1 282 ? -4.746 -6.227 -0.116 1 97.44 282 LEU A CA 1
ATOM 2157 C C . LEU A 1 282 ? -6.211 -6.137 0.301 1 97.44 282 LEU A C 1
ATOM 2159 O O . LEU A 1 282 ? -6.66 -5.09 0.776 1 97.44 282 LEU A O 1
ATOM 2163 N N . ARG A 1 283 ? -6.934 -7.238 0.124 1 97.25 283 ARG A N 1
ATOM 2164 C CA . ARG A 1 283 ? -8.344 -7.27 0.504 1 97.25 283 ARG A CA 1
ATOM 2165 C C . ARG A 1 283 ? -8.516 -7.027 2 1 97.25 283 ARG A C 1
ATOM 2167 O O . ARG A 1 283 ? -9.461 -6.363 2.424 1 97.25 283 ARG A O 1
ATOM 2174 N N . ALA A 1 284 ? -7.641 -7.59 2.789 1 98.44 284 ALA A N 1
ATOM 2175 C CA . ALA A 1 284 ? -7.668 -7.391 4.234 1 98.44 284 ALA A CA 1
ATOM 2176 C C . ALA A 1 284 ? -7.418 -5.93 4.594 1 98.44 284 ALA A C 1
ATOM 2178 O O . ALA A 1 284 ? -8.086 -5.371 5.465 1 98.44 284 ALA A O 1
ATOM 2179 N N . SER A 1 285 ? -6.504 -5.328 3.949 1 98.25 285 SER A N 1
ATOM 2180 C CA . SER A 1 285 ? -6.129 -3.951 4.25 1 98.25 285 SER A CA 1
ATOM 2181 C C . SER A 1 285 ? -7.281 -2.992 3.973 1 98.25 285 SER A C 1
ATOM 2183 O O . SER A 1 285 ? -7.473 -2.018 4.703 1 98.25 285 SER A O 1
ATOM 2185 N N . TYR A 1 286 ? -8.055 -3.215 2.918 1 97 286 TYR A N 1
ATOM 2186 C CA . TYR A 1 286 ? -9.156 -2.332 2.539 1 97 286 TYR A CA 1
ATOM 2187 C C . TYR A 1 286 ? -10.164 -2.197 3.676 1 97 286 TYR A C 1
ATOM 2189 O O . TYR A 1 286 ? -10.492 -1.085 4.094 1 97 286 TYR A O 1
ATOM 2197 N N . LEU A 1 287 ? -10.633 -3.318 4.148 1 97.44 287 LEU A N 1
ATOM 2198 C CA . LEU A 1 287 ? -11.688 -3.297 5.156 1 97.44 287 LEU A CA 1
ATOM 2199 C C . LEU A 1 287 ? -11.195 -2.646 6.445 1 97.44 287 LEU A C 1
ATOM 2201 O O . LEU A 1 287 ? -11.93 -1.897 7.09 1 97.44 287 LEU A O 1
ATOM 2205 N N . ALA A 1 288 ? -9.969 -2.939 6.797 1 98.44 288 ALA A N 1
ATOM 2206 C CA . ALA A 1 288 ? -9.406 -2.363 8.016 1 98.44 288 ALA A CA 1
ATOM 2207 C C . ALA A 1 288 ? -9.281 -0.846 7.902 1 98.44 288 ALA A C 1
ATOM 2209 O O . ALA A 1 288 ? -9.641 -0.117 8.828 1 98.44 288 ALA A O 1
ATOM 2210 N N . MET A 1 289 ? -8.797 -0.35 6.77 1 98.5 289 MET A N 1
ATOM 2211 C CA . MET A 1 289 ? -8.648 1.09 6.578 1 98.5 289 MET A CA 1
ATOM 2212 C C . MET A 1 289 ? -10.016 1.769 6.508 1 98.5 289 MET A C 1
ATOM 2214 O O . MET A 1 289 ? -10.219 2.83 7.098 1 98.5 289 MET A O 1
ATOM 2218 N N . MET A 1 290 ? -10.961 1.119 5.797 1 98 290 MET A N 1
ATOM 2219 C CA . MET A 1 290 ? -12.305 1.673 5.676 1 98 290 MET A CA 1
ATOM 2220 C C . MET A 1 290 ? -12.969 1.787 7.047 1 98 290 MET A C 1
ATOM 2222 O O . MET A 1 290 ? -13.531 2.832 7.383 1 98 290 MET A O 1
ATOM 2226 N N . ASP A 1 291 ? -12.891 0.731 7.789 1 98.44 291 ASP A N 1
ATOM 2227 C CA . ASP A 1 291 ? -13.477 0.729 9.125 1 98.44 291 ASP A CA 1
ATOM 2228 C C . ASP A 1 291 ? -12.844 1.811 10 1 98.44 291 ASP A C 1
ATOM 2230 O O . ASP A 1 291 ? -13.547 2.549 10.695 1 98.44 291 ASP A O 1
ATOM 2234 N N . THR A 1 292 ? -11.539 1.942 9.961 1 98.81 292 THR A N 1
ATOM 2235 C CA . THR A 1 292 ? -10.805 2.936 10.742 1 98.81 292 THR A CA 1
ATOM 2236 C C . THR A 1 292 ? -11.203 4.348 10.328 1 98.81 292 THR A C 1
ATOM 2238 O O . THR A 1 292 ? -11.531 5.18 11.18 1 98.81 292 THR A O 1
ATOM 2241 N N . ALA A 1 293 ? -11.211 4.594 9.031 1 98.88 293 ALA A N 1
ATOM 2242 C CA . ALA A 1 293 ? -11.578 5.91 8.516 1 98.88 293 ALA A CA 1
ATOM 2243 C C . ALA A 1 293 ? -13 6.285 8.938 1 98.88 293 ALA A C 1
ATOM 2245 O O . ALA A 1 293 ? -13.234 7.391 9.43 1 98.88 293 ALA A O 1
ATOM 2246 N N . ASN A 1 294 ? -13.938 5.371 8.82 1 98.75 294 ASN A N 1
ATOM 2247 C CA . ASN A 1 294 ? -15.336 5.633 9.164 1 98.75 294 ASN A CA 1
ATOM 2248 C C . ASN A 1 294 ? -15.5 5.914 10.656 1 98.75 294 ASN A C 1
ATOM 2250 O O . ASN A 1 294 ? -16.203 6.844 11.047 1 98.75 294 ASN A O 1
ATOM 2254 N N . LYS A 1 295 ? -14.859 5.141 11.445 1 98.69 295 LYS A N 1
ATOM 2255 C CA . LYS A 1 295 ? -14.969 5.309 12.891 1 98.69 295 LYS A CA 1
ATOM 2256 C C . LYS A 1 295 ? -14.414 6.66 13.328 1 98.69 295 LYS A C 1
ATOM 2258 O O . LYS A 1 295 ? -14.961 7.305 14.227 1 98.69 295 LYS A O 1
ATOM 2263 N N . ILE A 1 296 ? -13.312 7.098 12.719 1 98.81 296 ILE A N 1
ATOM 2264 C CA . ILE A 1 296 ? -12.75 8.406 13.016 1 98.81 296 ILE A CA 1
ATOM 2265 C C . ILE A 1 296 ? -13.75 9.5 12.648 1 98.81 296 ILE A C 1
ATOM 2267 O O . ILE A 1 296 ? -13.977 10.438 13.422 1 98.81 296 ILE A O 1
ATOM 2271 N N . LEU A 1 297 ? -14.367 9.344 11.477 1 98.75 297 LEU A N 1
ATOM 2272 C CA . LEU A 1 297 ? -15.344 10.328 11.016 1 98.75 297 LEU A CA 1
ATOM 2273 C C . LEU A 1 297 ? -16.562 10.367 11.938 1 98.75 297 LEU A C 1
ATOM 2275 O O . LEU A 1 297 ? -17.047 11.438 12.281 1 98.75 297 LEU A O 1
ATOM 2279 N N . VAL A 1 298 ? -17.047 9.211 12.344 1 98.5 298 VAL A N 1
ATOM 2280 C CA . VAL A 1 298 ? -18.203 9.125 13.219 1 98.5 298 VAL A CA 1
ATOM 2281 C C . VAL A 1 298 ? -17.906 9.789 14.562 1 98.5 298 VAL A C 1
ATOM 2283 O O . VAL A 1 298 ? -18.703 10.578 15.07 1 98.5 298 VAL A O 1
ATOM 2286 N N . ALA A 1 299 ? -16.75 9.539 15.133 1 98.19 299 ALA A N 1
ATOM 2287 C CA . ALA A 1 299 ? -16.391 9.992 16.469 1 98.19 299 ALA A CA 1
ATOM 2288 C C . ALA A 1 299 ? -15.906 11.43 16.453 1 98.19 299 ALA A C 1
ATOM 2290 O O . ALA A 1 299 ? -16 12.141 17.469 1 98.19 299 ALA A O 1
ATOM 2291 N N . GLY A 1 300 ? -15.328 11.82 15.32 1 98.12 300 GLY A N 1
ATOM 2292 C CA . GLY A 1 300 ? -14.672 13.117 15.242 1 98.12 300 GLY A CA 1
ATOM 2293 C C . GLY A 1 300 ? -13.344 13.156 15.969 1 98.12 300 GLY A C 1
ATOM 2294 O O . GLY A 1 300 ? -12.93 14.211 16.469 1 98.12 300 GLY A O 1
ATOM 2295 N N . ARG A 1 301 ? -12.75 12.086 16.156 1 98.44 301 ARG A N 1
ATOM 2296 C CA . ARG A 1 301 ? -11.43 11.883 16.75 1 98.44 301 ARG A CA 1
ATOM 2297 C C . ARG A 1 301 ? -10.945 10.453 16.5 1 98.44 301 ARG A C 1
ATOM 2299 O O . ARG A 1 301 ? -11.703 9.602 16.047 1 98.44 301 ARG A O 1
ATOM 2306 N N . SER A 1 302 ? -9.617 10.18 16.781 1 98.5 302 SER A N 1
ATOM 2307 C CA . SER A 1 302 ? -9.055 8.875 16.438 1 98.5 302 SER A CA 1
ATOM 2308 C C . SER A 1 302 ? -8.977 7.969 17.672 1 98.5 302 SER A C 1
ATOM 2310 O O . SER A 1 302 ? -8.492 6.84 17.578 1 98.5 302 SER A O 1
ATOM 2312 N N . LYS A 1 303 ? -9.484 8.391 18.812 1 98.38 303 LYS A N 1
ATOM 2313 C CA . LYS A 1 303 ? -9.328 7.66 20.062 1 98.38 303 LYS A CA 1
ATOM 2314 C C . LYS A 1 303 ? -9.961 6.273 19.984 1 98.38 303 LYS A C 1
ATOM 2316 O O . LYS A 1 303 ? -9.391 5.293 20.453 1 98.38 303 LYS A O 1
ATOM 2321 N N . GLU A 1 304 ? -11.141 6.176 19.375 1 98.12 304 GLU A N 1
ATOM 2322 C CA . GLU A 1 304 ? -11.93 4.945 19.359 1 98.12 304 GLU A CA 1
ATOM 2323 C C . GLU A 1 304 ? -11.227 3.854 18.562 1 98.12 304 GLU A C 1
ATOM 2325 O O . GLU A 1 304 ? -11.562 2.674 18.672 1 98.12 304 GLU A O 1
ATOM 2330 N N . VAL A 1 305 ? -10.172 4.215 17.719 1 98.19 305 VAL A N 1
ATOM 2331 C CA . VAL A 1 305 ? -9.578 3.191 16.875 1 98.19 305 VAL A CA 1
ATOM 2332 C C . VAL A 1 305 ? -8.234 2.744 17.453 1 98.19 305 VAL A C 1
ATOM 2334 O O . VAL A 1 305 ? -7.574 1.869 16.891 1 98.19 305 VAL A O 1
ATOM 2337 N N . ASP A 1 306 ? -7.887 3.252 18.578 1 96.75 306 ASP A N 1
ATOM 2338 C CA . ASP A 1 306 ? -6.598 2.92 19.172 1 96.75 306 ASP A CA 1
ATOM 2339 C C . ASP A 1 306 ? -6.445 1.411 19.344 1 96.75 306 ASP A C 1
ATOM 2341 O O . ASP A 1 306 ? -5.355 0.865 19.141 1 96.75 306 ASP A O 1
ATOM 2345 N N . GLY A 1 307 ? -7.496 0.75 19.688 1 96.06 307 GLY A N 1
ATOM 2346 C CA . GLY A 1 307 ? -7.434 -0.669 20 1 96.06 307 GLY A CA 1
ATOM 2347 C C . GLY A 1 307 ? -7.367 -1.546 18.766 1 96.06 307 GLY A C 1
ATOM 2348 O O . GLY A 1 307 ? -7.09 -2.744 18.859 1 96.06 307 GLY A O 1
ATOM 2349 N N . GLN A 1 308 ? -7.531 -0.978 17.594 1 96.88 308 GLN A N 1
ATOM 2350 C CA . GLN A 1 308 ? -7.629 -1.833 16.406 1 96.88 308 GLN A CA 1
ATOM 2351 C C . GLN A 1 308 ? -6.523 -1.521 15.406 1 96.88 308 GLN A C 1
ATOM 2353 O O . GLN A 1 308 ? -6.453 -2.131 14.336 1 96.88 308 GLN A O 1
ATOM 2358 N N . ILE A 1 309 ? -5.68 -0.556 15.75 1 97.38 309 ILE A N 1
ATOM 2359 C CA . ILE A 1 309 ? -4.598 -0.237 14.828 1 97.38 309 ILE A CA 1
ATOM 2360 C C . ILE A 1 309 ? -3.254 -0.411 15.531 1 97.38 309 ILE A C 1
ATOM 2362 O O . ILE A 1 309 ? -3.186 -0.406 16.766 1 97.38 309 ILE A O 1
ATOM 2366 N N . LEU A 1 310 ? -2.182 -0.615 14.75 1 95.44 310 LEU A N 1
ATOM 2367 C CA . LEU A 1 310 ? -0.833 -0.795 15.273 1 95.44 310 LEU A CA 1
ATOM 2368 C C . LEU A 1 310 ? -0.396 0.425 16.078 1 95.44 310 LEU A C 1
ATOM 2370 O O . LEU A 1 310 ? -0.538 1.561 15.617 1 95.44 310 LEU A O 1
ATOM 2374 N N . PRO A 1 311 ? 0.067 0.193 17.312 1 93.62 311 PRO A N 1
ATOM 2375 C CA . PRO A 1 311 ? 0.602 1.337 18.047 1 93.62 311 PRO A CA 1
ATOM 2376 C C . PRO A 1 311 ? 1.702 2.072 17.281 1 93.62 311 PRO A C 1
ATOM 2378 O O . PRO A 1 311 ? 2.506 1.441 16.594 1 93.62 311 PRO A O 1
ATOM 2381 N N . THR A 1 312 ? 1.701 3.338 17.469 1 88.19 312 THR A N 1
ATOM 2382 C CA . THR A 1 312 ? 2.619 4.191 16.719 1 88.19 312 THR A CA 1
ATOM 2383 C C . THR A 1 312 ? 4.066 3.773 16.953 1 88.19 312 THR A C 1
ATOM 2385 O O . THR A 1 312 ? 4.859 3.682 16.016 1 88.19 312 THR A O 1
ATOM 2388 N N . LYS A 1 313 ? 4.422 3.48 18.156 1 85.12 313 LYS A N 1
ATOM 2389 C CA . LYS A 1 313 ? 5.785 3.098 18.516 1 85.12 313 LYS A CA 1
ATOM 2390 C C . LYS A 1 313 ? 6.211 1.83 17.781 1 85.12 313 LYS A C 1
ATOM 2392 O O . LYS A 1 313 ? 7.355 1.72 17.328 1 85.12 313 LYS A O 1
ATOM 2397 N N . GLN A 1 314 ? 5.316 0.872 17.672 1 86.56 314 GLN A N 1
ATOM 2398 C CA . GLN A 1 314 ? 5.613 -0.372 16.969 1 86.56 314 GLN A CA 1
ATOM 2399 C C . GLN A 1 314 ? 5.801 -0.127 15.477 1 86.56 314 GLN A C 1
ATOM 2401 O O . GLN A 1 314 ? 6.641 -0.765 14.844 1 86.56 314 GLN A O 1
ATOM 2406 N N . MET A 1 315 ? 5.012 0.734 15.008 1 83.62 315 MET A N 1
ATOM 2407 C CA . MET A 1 315 ? 5.148 1.079 13.602 1 83.62 315 MET A CA 1
ATOM 2408 C C . MET A 1 315 ? 6.531 1.658 13.312 1 83.62 315 MET A C 1
ATOM 2410 O O . MET A 1 315 ? 7.172 1.288 12.328 1 83.62 315 MET A O 1
ATOM 2414 N N . ILE A 1 316 ? 6.945 2.545 14.156 1 77.88 316 ILE A N 1
ATOM 2415 C CA . ILE A 1 316 ? 8.242 3.191 13.992 1 77.88 316 ILE A CA 1
ATOM 2416 C C . ILE A 1 316 ? 9.359 2.148 14.102 1 77.88 316 ILE A C 1
ATOM 2418 O O . ILE A 1 316 ? 10.297 2.15 13.297 1 77.88 316 ILE A O 1
ATOM 2422 N N . THR A 1 317 ? 9.172 1.207 14.969 1 77.38 317 THR A N 1
ATOM 2423 C CA . THR A 1 317 ? 10.156 0.148 15.156 1 77.38 317 THR A CA 1
ATOM 2424 C C . THR A 1 317 ? 10.203 -0.771 13.938 1 77.38 317 THR A C 1
ATOM 2426 O O . THR A 1 317 ? 11.273 -1.211 13.531 1 77.38 317 THR A O 1
ATOM 2429 N N . LEU A 1 318 ? 9.062 -1.074 13.461 1 76.62 318 LEU A N 1
ATOM 2430 C CA . LEU A 1 318 ? 8.969 -1.928 12.281 1 76.62 318 LEU A CA 1
ATOM 2431 C C . LEU A 1 318 ? 9.742 -1.328 11.117 1 76.62 318 LEU A C 1
ATOM 2433 O O . LEU A 1 318 ? 10.438 -2.045 10.391 1 76.62 318 LEU A O 1
ATOM 2437 N N . ILE A 1 319 ? 9.633 -0.053 11.039 1 68.56 319 ILE A N 1
ATOM 2438 C CA . ILE A 1 319 ? 10.234 0.657 9.914 1 68.56 319 ILE A CA 1
ATOM 2439 C C . ILE A 1 319 ? 11.727 0.858 10.18 1 68.56 319 ILE A C 1
ATOM 2441 O O . ILE A 1 319 ? 12.547 0.709 9.266 1 68.56 319 ILE A O 1
ATOM 2445 N N . ASP A 1 320 ? 12.055 1.148 11.461 1 64.12 320 ASP A N 1
ATOM 2446 C CA . ASP A 1 320 ? 13.438 1.416 11.836 1 64.12 320 ASP A CA 1
ATOM 2447 C C . ASP A 1 320 ? 14.258 0.125 11.875 1 64.12 320 ASP A C 1
ATOM 2449 O O . ASP A 1 320 ? 15.438 0.124 11.539 1 64.12 320 ASP A O 1
ATOM 2453 N N . ASP A 1 321 ? 13.672 -0.906 12.492 1 58.59 321 ASP A N 1
ATOM 2454 C CA . ASP A 1 321 ? 14.367 -2.186 12.594 1 58.59 321 ASP A CA 1
ATOM 2455 C C . ASP A 1 321 ? 14.695 -2.744 11.211 1 58.59 321 ASP A C 1
ATOM 2457 O O . ASP A 1 321 ? 15.672 -3.482 11.055 1 58.59 321 ASP A O 1
ATOM 2461 N N . ASN A 1 322 ? 13.836 -2.58 10.344 1 51.16 322 ASN A N 1
ATOM 2462 C CA . ASN A 1 322 ? 14.172 -3.121 9.031 1 51.16 322 ASN A CA 1
ATOM 2463 C C . ASN A 1 322 ? 15.391 -2.43 8.438 1 51.16 322 ASN A C 1
ATOM 2465 O O . ASN A 1 322 ? 15.906 -2.857 7.398 1 51.16 322 ASN A O 1
ATOM 2469 N N . THR A 1 323 ? 15.773 -1.205 8.898 1 43.69 323 THR A N 1
ATOM 2470 C CA . THR A 1 323 ? 17.047 -0.616 8.492 1 43.69 323 THR A CA 1
ATOM 2471 C C . THR A 1 323 ? 18.203 -1.298 9.203 1 43.69 323 THR A C 1
ATOM 2473 O O . THR A 1 323 ? 19.359 -1.181 8.773 1 43.69 323 THR A O 1
ATOM 2476 N N . ALA A 1 324 ? 18.016 -1.64 10.531 1 37.66 324 ALA A N 1
ATOM 2477 C CA . ALA A 1 324 ? 19.188 -2.141 11.242 1 37.66 324 ALA A CA 1
ATOM 2478 C C . ALA A 1 324 ? 19.625 -3.504 10.711 1 37.66 324 ALA A C 1
ATOM 2480 O O . ALA A 1 324 ? 20.625 -4.059 11.141 1 37.66 324 ALA A O 1
ATOM 2481 N N . ASN A 1 325 ? 18.766 -4.215 10.039 1 35.19 325 ASN A N 1
ATOM 2482 C CA . ASN A 1 325 ? 19.375 -5.453 9.547 1 35.19 325 ASN A CA 1
ATOM 2483 C C . ASN A 1 325 ? 20.156 -5.223 8.258 1 35.19 325 ASN A C 1
ATOM 2485 O O . ASN A 1 325 ? 19.656 -4.594 7.328 1 35.19 325 ASN A O 1
ATOM 2489 N N . CYS B 1 1 ? -75.062 -13.938 -19.469 1 23.72 1 CYS B N 1
ATOM 2490 C CA . CYS B 1 1 ? -73.938 -14.109 -18.531 1 23.72 1 CYS B CA 1
ATOM 2491 C C . CYS B 1 1 ? -72.688 -13.438 -19.078 1 23.72 1 CYS B C 1
ATOM 2493 O O . CYS B 1 1 ? -71.562 -13.805 -18.688 1 23.72 1 CYS B O 1
ATOM 2495 N N . GLY B 1 2 ? -72.688 -12.281 -19.844 1 24.5 2 GLY B N 1
ATOM 2496 C CA . GLY B 1 2 ? -72 -11.641 -20.906 1 24.5 2 GLY B CA 1
ATOM 2497 C C . GLY B 1 2 ? -70.812 -10.836 -20.422 1 24.5 2 GLY B C 1
ATOM 2498 O O . GLY B 1 2 ? -70.312 -9.969 -21.141 1 24.5 2 GLY B O 1
ATOM 2499 N N . THR B 1 3 ? -70.375 -10.977 -19.125 1 29.41 3 THR B N 1
ATOM 2500 C CA . THR B 1 3 ? -69.562 -9.891 -18.531 1 29.41 3 THR B CA 1
ATOM 2501 C C . THR B 1 3 ? -68.25 -9.734 -19.219 1 29.41 3 THR B C 1
ATOM 2503 O O . THR B 1 3 ? -67.5 -10.703 -19.328 1 29.41 3 THR B O 1
ATOM 2506 N N . MET B 1 4 ? -68.125 -8.727 -20.109 1 25.8 4 MET B N 1
ATOM 2507 C CA . MET B 1 4 ? -67.062 -8.266 -21.047 1 25.8 4 MET B CA 1
ATOM 2508 C C . MET B 1 4 ? -65.812 -7.863 -20.328 1 25.8 4 MET B C 1
ATOM 2510 O O . MET B 1 4 ? -65.812 -7.043 -19.406 1 25.8 4 MET B O 1
ATOM 2514 N N . PHE B 1 5 ? -64.812 -8.766 -20.125 1 26.67 5 PHE B N 1
ATOM 2515 C CA . PHE B 1 5 ? -63.531 -8.688 -19.453 1 26.67 5 PHE B CA 1
ATOM 2516 C C . PHE B 1 5 ? -62.656 -7.621 -20.094 1 26.67 5 PHE B C 1
ATOM 2518 O O . PHE B 1 5 ? -62.375 -7.688 -21.297 1 26.67 5 PHE B O 1
ATOM 2525 N N . ARG B 1 6 ? -62.906 -6.293 -19.75 1 27.28 6 ARG B N 1
ATOM 2526 C CA . ARG B 1 6 ? -62.219 -5.113 -20.234 1 27.28 6 ARG B CA 1
ATOM 2527 C C . ARG B 1 6 ? -60.719 -5.273 -20.109 1 27.28 6 ARG B C 1
ATOM 2529 O O . ARG B 1 6 ? -60.219 -5.586 -19.016 1 27.28 6 ARG B O 1
ATOM 2536 N N . CYS B 1 7 ? -60 -5.609 -21.156 1 25 7 CYS B N 1
ATOM 2537 C CA . CYS B 1 7 ? -58.562 -5.855 -21.328 1 25 7 CYS B CA 1
ATOM 2538 C C . CYS B 1 7 ? -57.75 -4.629 -20.938 1 25 7 CYS B C 1
ATOM 2540 O O . CYS B 1 7 ? -57.906 -3.559 -21.531 1 25 7 CYS B O 1
ATOM 2542 N N . PRO B 1 8 ? -57.594 -4.398 -19.609 1 27.47 8 PRO B N 1
ATOM 2543 C CA . PRO B 1 8 ? -56.938 -3.131 -19.297 1 27.47 8 PRO B CA 1
ATOM 2544 C C . PRO B 1 8 ? -55.688 -2.893 -20.109 1 27.47 8 PRO B C 1
ATOM 2546 O O . PRO B 1 8 ? -55.031 -3.85 -20.562 1 27.47 8 PRO B O 1
ATOM 2549 N N . ARG B 1 9 ? -55.656 -1.821 -20.984 1 25.67 9 ARG B N 1
ATOM 2550 C CA . ARG B 1 9 ? -54.625 -1.265 -21.828 1 25.67 9 ARG B CA 1
ATOM 2551 C C . ARG B 1 9 ? -53.312 -1.169 -21.062 1 25.67 9 ARG B C 1
ATOM 2553 O O . ARG B 1 9 ? -53.281 -0.719 -19.906 1 25.67 9 ARG B O 1
ATOM 2560 N N . MET B 1 10 ? -52.406 -2.123 -21.359 1 22.88 10 MET B N 1
ATOM 2561 C CA . MET B 1 10 ? -51.031 -2.209 -20.891 1 22.88 10 MET B CA 1
ATOM 2562 C C . MET B 1 10 ? -50.312 -0.862 -21.016 1 22.88 10 MET B C 1
ATOM 2564 O O . MET B 1 10 ? -50.25 -0.298 -22.109 1 22.88 10 MET B O 1
ATOM 2568 N N . ALA B 1 11 ? -50.5 0.047 -19.984 1 28.02 11 ALA B N 1
ATOM 2569 C CA . ALA B 1 11 ? -49.781 1.303 -19.922 1 28.02 11 ALA B CA 1
ATOM 2570 C C . ALA B 1 11 ? -48.344 1.12 -20.422 1 28.02 11 ALA B C 1
ATOM 2572 O O . ALA B 1 11 ? -47.625 0.191 -20 1 28.02 11 ALA B O 1
ATOM 2573 N N . LEU B 1 12 ? -48.125 1.574 -21.594 1 25.5 12 LEU B N 1
ATOM 2574 C CA . LEU B 1 12 ? -46.812 1.699 -22.25 1 25.5 12 LEU B CA 1
ATOM 2575 C C . LEU B 1 12 ? -45.75 2.184 -21.266 1 25.5 12 LEU B C 1
ATOM 2577 O O . LEU B 1 12 ? -45.969 3.178 -20.562 1 25.5 12 LEU B O 1
ATOM 2581 N N . ALA B 1 13 ? -44.906 1.229 -20.797 1 25.03 13 ALA B N 1
ATOM 2582 C CA . ALA B 1 13 ? -43.719 1.446 -19.984 1 25.03 13 ALA B CA 1
ATOM 2583 C C . ALA B 1 13 ? -42.938 2.688 -20.438 1 25.03 13 ALA B C 1
ATOM 2585 O O . ALA B 1 13 ? -42.594 2.818 -21.609 1 25.03 13 ALA B O 1
ATOM 2586 N N . ALA B 1 14 ? -43.312 3.818 -19.781 1 31.17 14 ALA B N 1
ATOM 2587 C CA . ALA B 1 14 ? -42.5 5.02 -19.969 1 31.17 14 ALA B CA 1
ATOM 2588 C C . ALA B 1 14 ? -41 4.672 -20.125 1 31.17 14 ALA B C 1
ATOM 2590 O O . ALA B 1 14 ? -40.5 3.752 -19.484 1 31.17 14 ALA B O 1
ATOM 2591 N N . PRO B 1 15 ? -40.469 4.922 -21.297 1 29.17 15 PRO B N 1
ATOM 2592 C CA . PRO B 1 15 ? -39.031 4.629 -21.516 1 29.17 15 PRO B CA 1
ATOM 2593 C C . PRO B 1 15 ? -38.156 5.117 -20.359 1 29.17 15 PRO B C 1
ATOM 2595 O O . PRO B 1 15 ? -38.312 6.254 -19.906 1 29.17 15 PRO B O 1
ATOM 2598 N N . LEU B 1 16 ? -38.031 4.293 -19.375 1 25.06 16 LEU B N 1
ATOM 2599 C CA . LEU B 1 16 ? -37.031 4.621 -18.344 1 25.06 16 LEU B CA 1
ATOM 2600 C C . LEU B 1 16 ? -35.75 5.102 -18.984 1 25.06 16 LEU B C 1
ATOM 2602 O O . LEU B 1 16 ? -34.969 4.301 -19.516 1 25.06 16 LEU B O 1
ATOM 2606 N N . ARG B 1 17 ? -35.781 6.211 -19.75 1 27.19 17 ARG B N 1
ATOM 2607 C CA . ARG B 1 17 ? -34.531 6.816 -20.141 1 27.19 17 ARG B CA 1
ATOM 2608 C C . ARG B 1 17 ? -33.594 6.965 -18.938 1 27.19 17 ARG B C 1
ATOM 2610 O O . ARG B 1 17 ? -33.719 7.91 -18.156 1 27.19 17 ARG B O 1
ATOM 2617 N N . SER B 1 18 ? -33.5 5.844 -18.172 1 25.86 18 SER B N 1
ATOM 2618 C CA . SER B 1 18 ? -32.5 5.938 -17.109 1 25.86 18 SER B CA 1
ATOM 2619 C C . SER B 1 18 ? -31.203 6.59 -17.609 1 25.86 18 SER B C 1
ATOM 2621 O O . SER B 1 18 ? -30.656 6.191 -18.641 1 25.86 18 SER B O 1
ATOM 2623 N N . SER B 1 19 ? -31.156 7.914 -17.406 1 27.03 19 SER B N 1
ATOM 2624 C CA . SER B 1 19 ? -30 8.781 -17.641 1 27.03 19 SER B CA 1
ATOM 2625 C C . SER B 1 19 ? -28.703 8.125 -17.188 1 27.03 19 SER B C 1
ATOM 2627 O O . SER B 1 19 ? -28.484 7.945 -15.977 1 27.03 19 SER B O 1
ATOM 2629 N N . LEU B 1 20 ? -28.281 7.105 -17.734 1 28.75 20 LEU B N 1
ATOM 2630 C CA . LEU B 1 20 ? -26.969 6.488 -17.703 1 28.75 20 LEU B CA 1
ATOM 2631 C C . LEU B 1 20 ? -25.875 7.547 -17.719 1 28.75 20 LEU B C 1
ATOM 2633 O O . LEU B 1 20 ? -24.719 7.258 -18.078 1 28.75 20 LEU B O 1
ATOM 2637 N N . LEU B 1 21 ? -26.266 8.828 -17.75 1 29.09 21 LEU B N 1
ATOM 2638 C CA . LEU B 1 21 ? -25.156 9.758 -17.703 1 29.09 21 LEU B CA 1
ATOM 2639 C C . LEU B 1 21 ? -24.266 9.469 -16.5 1 29.09 21 LEU B C 1
ATOM 2641 O O . LEU B 1 21 ? -24.641 9.766 -15.359 1 29.09 21 LEU B O 1
ATOM 2645 N N . GLY B 1 22 ? -23.766 8.367 -16.422 1 30.19 22 GLY B N 1
ATOM 2646 C CA . GLY B 1 22 ? -22.719 8.07 -15.461 1 30.19 22 GLY B CA 1
ATOM 2647 C C . GLY B 1 22 ? -21.859 9.281 -15.117 1 30.19 22 GLY B C 1
ATOM 2648 O O . GLY B 1 22 ? -21.469 10.047 -16 1 30.19 22 GLY B O 1
ATOM 2649 N N . SER B 1 23 ? -22.094 9.969 -14.039 1 31.94 23 SER B N 1
ATOM 2650 C CA . SER B 1 23 ? -21.438 11.18 -13.586 1 31.94 23 SER B CA 1
ATOM 2651 C C . SER B 1 23 ? -19.953 11.156 -13.914 1 31.94 23 SER B C 1
ATOM 2653 O O . SER B 1 23 ? -19.219 10.281 -13.453 1 31.94 23 SER B O 1
ATOM 2655 N N . LEU B 1 24 ? -19.516 11.289 -15.094 1 33.5 24 LEU B N 1
ATOM 2656 C CA . LEU B 1 24 ? -18.156 11.656 -15.477 1 33.5 24 LEU B CA 1
ATOM 2657 C C . LEU B 1 24 ? -17.469 12.438 -14.359 1 33.5 24 LEU B C 1
ATOM 2659 O O . LEU B 1 24 ? -17.969 13.492 -13.945 1 33.5 24 LEU B O 1
ATOM 2663 N N . ARG B 1 25 ? -16.969 11.773 -13.375 1 38.06 25 ARG B N 1
ATOM 2664 C CA . ARG B 1 25 ? -16.219 12.602 -12.43 1 38.06 25 ARG B CA 1
ATOM 2665 C C . ARG B 1 25 ? -15.523 13.75 -13.148 1 38.06 25 ARG B C 1
ATOM 2667 O O . ARG B 1 25 ? -14.812 13.539 -14.125 1 38.06 25 ARG B O 1
ATOM 2674 N N . THR B 1 26 ? -15.984 14.781 -13.445 1 44.59 26 THR B N 1
ATOM 2675 C CA . THR B 1 26 ? -15.281 15.961 -13.953 1 44.59 26 THR B CA 1
ATOM 2676 C C . THR B 1 26 ? -13.961 16.156 -13.219 1 44.59 26 THR B C 1
ATOM 2678 O O . THR B 1 26 ? -13.938 16.328 -11.992 1 44.59 26 THR B O 1
ATOM 2681 N N . GLY B 1 27 ? -12.867 15.289 -13.594 1 56.59 27 GLY B N 1
ATOM 2682 C CA . GLY B 1 27 ? -11.508 15.352 -13.078 1 56.59 27 GLY B CA 1
ATOM 2683 C C . GLY B 1 27 ? -11.094 16.75 -12.633 1 56.59 27 GLY B C 1
ATOM 2684 O O . GLY B 1 27 ? -11.57 17.734 -13.18 1 56.59 27 GLY B O 1
ATOM 2685 N N . THR B 1 28 ? -10.828 16.984 -11.336 1 66.25 28 THR B N 1
ATOM 2686 C CA . THR B 1 28 ? -10.258 18.203 -10.773 1 66.25 28 THR B CA 1
ATOM 2687 C C . THR B 1 28 ? -8.867 18.469 -11.352 1 66.25 28 THR B C 1
ATOM 2689 O O . THR B 1 28 ? -8.039 17.562 -11.422 1 66.25 28 THR B O 1
ATOM 2692 N N . THR B 1 29 ? -8.75 19.609 -12.016 1 71.81 29 THR B N 1
ATOM 2693 C CA . THR B 1 29 ? -7.449 20 -12.539 1 71.81 29 THR B CA 1
ATOM 2694 C C . THR B 1 29 ? -6.465 20.281 -11.406 1 71.81 29 THR B C 1
ATOM 2696 O O . THR B 1 29 ? -6.871 20.484 -10.266 1 71.81 29 THR B O 1
ATOM 2699 N N . ALA B 1 30 ? -5.32 20.203 -11.68 1 76.69 30 ALA B N 1
ATOM 2700 C CA . ALA B 1 30 ? -4.254 20.547 -10.742 1 76.69 30 ALA B CA 1
ATOM 2701 C C . ALA B 1 30 ? -4.469 21.938 -10.148 1 76.69 30 ALA B C 1
ATOM 2703 O O . ALA B 1 30 ? -4.227 22.141 -8.953 1 76.69 30 ALA B O 1
ATOM 2704 N N . VAL B 1 31 ? -5.031 22.844 -10.914 1 76.31 31 VAL B N 1
ATOM 2705 C CA . VAL B 1 31 ? -5.223 24.219 -10.469 1 76.31 31 VAL B CA 1
ATOM 2706 C C . VAL B 1 31 ? -6.344 24.281 -9.438 1 76.31 31 VAL B C 1
ATOM 2708 O O . VAL B 1 31 ? -6.234 24.969 -8.422 1 76.31 31 VAL B O 1
ATOM 2711 N N . GLN B 1 32 ? -7.359 23.531 -9.695 1 82.5 32 GLN B N 1
ATOM 2712 C CA . GLN B 1 32 ? -8.469 23.5 -8.75 1 82.5 32 GLN B CA 1
ATOM 2713 C C . GLN B 1 32 ? -8.055 22.859 -7.43 1 82.5 32 GLN B C 1
ATOM 2715 O O . GLN B 1 32 ? -8.445 23.328 -6.355 1 82.5 32 GLN B O 1
ATOM 2720 N N . ARG B 1 33 ? -7.246 21.859 -7.492 1 89.38 33 ARG B N 1
ATOM 2721 C CA . ARG B 1 33 ? -6.777 21.188 -6.285 1 89.38 33 ARG B CA 1
ATOM 2722 C C . ARG B 1 33 ? -5.824 22.078 -5.496 1 89.38 33 ARG B C 1
ATOM 2724 O O . ARG B 1 33 ? -5.863 22.094 -4.262 1 89.38 33 ARG B O 1
ATOM 2731 N N . LEU B 1 34 ? -5.117 22.844 -6.203 1 90.25 34 LEU B N 1
ATOM 2732 C CA . LEU B 1 34 ? -4.117 23.734 -5.625 1 90.25 34 LEU B CA 1
ATOM 2733 C C . LEU B 1 34 ? -4.766 24.75 -4.688 1 90.25 34 LEU B C 1
ATOM 2735 O O . LEU B 1 34 ? -4.254 25.016 -3.596 1 90.25 34 LEU B O 1
ATOM 2739 N N . SER B 1 35 ? -5.922 25.297 -5.043 1 94.62 35 SER B N 1
ATOM 2740 C CA . SER B 1 35 ? -6.602 26.312 -4.25 1 94.62 35 SER B CA 1
ATOM 2741 C C . SER B 1 35 ? -7.539 25.688 -3.227 1 94.62 35 SER B C 1
ATOM 2743 O O . SER B 1 35 ? -8.227 26.406 -2.488 1 94.62 35 SER B O 1
ATOM 2745 N N . GLY B 1 36 ? -7.516 24.391 -3.203 1 96.06 36 GLY B N 1
ATOM 2746 C CA . GLY B 1 36 ? -8.492 23.656 -2.406 1 96.06 36 GLY B CA 1
ATOM 2747 C C . GLY B 1 36 ? -8.406 23.984 -0.926 1 96.06 36 GLY B C 1
ATOM 2748 O O . GLY B 1 36 ? -9.438 24.156 -0.267 1 96.06 36 GLY B O 1
ATOM 2749 N N . LEU B 1 37 ? -7.207 24.078 -0.382 1 98.06 37 LEU B N 1
ATOM 2750 C CA . LEU B 1 37 ? -7.066 24.328 1.047 1 98.06 37 LEU B CA 1
ATOM 2751 C C . LEU B 1 37 ? -7.566 25.734 1.398 1 98.06 37 LEU B C 1
ATOM 2753 O O . LEU B 1 37 ? -8.281 25.906 2.389 1 98.06 37 LEU B O 1
ATOM 2757 N N . LYS B 1 38 ? -7.242 26.719 0.639 1 97.31 38 LYS B N 1
ATOM 2758 C CA . LYS B 1 38 ? -7.711 28.078 0.885 1 97.31 38 LYS B CA 1
ATOM 2759 C C . LYS B 1 38 ? -9.234 28.141 0.888 1 97.31 38 LYS B C 1
ATOM 2761 O O . LYS B 1 38 ? -9.836 28.797 1.748 1 97.31 38 LYS B O 1
ATOM 2766 N N . ALA B 1 39 ? -9.797 27.484 -0.103 1 97 39 ALA B N 1
ATOM 2767 C CA . ALA B 1 39 ? -11.25 27.438 -0.193 1 97 39 ALA B CA 1
ATOM 2768 C C . ALA B 1 39 ? -11.859 26.781 1.043 1 97 39 ALA B C 1
ATOM 2770 O O . ALA B 1 39 ? -12.875 27.25 1.567 1 97 39 ALA B O 1
ATOM 2771 N N . LEU B 1 40 ? -11.266 25.75 1.47 1 98 40 LEU B N 1
ATOM 2772 C CA . LEU B 1 40 ? -11.758 25.047 2.646 1 98 40 LEU B CA 1
ATOM 2773 C C . LEU B 1 40 ? -11.625 25.906 3.895 1 98 40 LEU B C 1
ATOM 2775 O O . LEU B 1 40 ? -12.547 25.969 4.719 1 98 40 LEU B O 1
ATOM 2779 N N . LEU B 1 41 ? -10.484 26.562 4.059 1 98.12 41 LEU B N 1
ATOM 2780 C CA . LEU B 1 41 ? -10.242 27.406 5.223 1 98.12 41 LEU B CA 1
ATOM 2781 C C . LEU B 1 41 ? -11.25 28.562 5.273 1 98.12 41 LEU B C 1
ATOM 2783 O O . LEU B 1 41 ? -11.641 29 6.355 1 98.12 41 LEU B O 1
ATOM 2787 N N . ALA B 1 42 ? -11.703 28.984 4.137 1 97.12 42 ALA B N 1
ATOM 2788 C CA . ALA B 1 42 ? -12.656 30.078 4.047 1 97.12 42 ALA B CA 1
ATOM 2789 C C . ALA B 1 42 ? -14.016 29.672 4.602 1 97.12 42 ALA B C 1
ATOM 2791 O O . ALA B 1 42 ? -14.844 30.531 4.941 1 97.12 42 ALA B O 1
ATOM 2792 N N . GLN B 1 43 ? -14.25 28.391 4.699 1 96.25 43 GLN B N 1
ATOM 2793 C CA . GLN B 1 43 ? -15.523 27.891 5.215 1 96.25 43 GLN B CA 1
ATOM 2794 C C . GLN B 1 43 ? -15.586 28.031 6.734 1 96.25 43 GLN B C 1
ATOM 2796 O O . GLN B 1 43 ? -16.656 27.859 7.328 1 96.25 43 GLN B O 1
ATOM 2801 N N . LYS B 1 44 ? -14.555 28.266 7.398 1 94.12 44 LYS B N 1
ATOM 2802 C CA . LYS B 1 44 ? -14.453 28.562 8.828 1 94.12 44 LYS B CA 1
ATOM 2803 C C . LYS B 1 44 ? -14.922 27.375 9.664 1 94.12 44 LYS B C 1
ATOM 2805 O O . LYS B 1 44 ? -15.555 27.562 10.703 1 94.12 44 LYS B O 1
ATOM 2810 N N . ARG B 1 45 ? -14.859 26.203 9.148 1 95.56 45 ARG B N 1
ATOM 2811 C CA . ARG B 1 45 ? -14.977 24.953 9.883 1 95.56 45 ARG B CA 1
ATOM 2812 C C . ARG B 1 45 ? -13.648 24.203 9.898 1 95.56 45 ARG B C 1
ATOM 2814 O O . ARG B 1 45 ? -12.742 24.516 9.125 1 95.56 45 ARG B O 1
ATOM 2821 N N . ILE B 1 46 ? -13.578 23.312 10.805 1 98.06 46 ILE B N 1
ATOM 2822 C CA . ILE B 1 46 ? -12.352 22.531 10.883 1 98.06 46 ILE B CA 1
ATOM 2823 C C . ILE B 1 46 ? -12.18 21.703 9.617 1 98.06 46 ILE B C 1
ATOM 2825 O O . ILE B 1 46 ? -13.141 21.109 9.125 1 98.06 46 ILE B O 1
ATOM 2829 N N . VAL B 1 47 ? -11.016 21.781 8.984 1 98.75 47 VAL B N 1
ATOM 2830 C CA . VAL B 1 47 ? -10.664 20.969 7.824 1 98.75 47 VAL B CA 1
ATOM 2831 C C . VAL B 1 47 ? -10.156 19.609 8.281 1 98.75 47 VAL B C 1
ATOM 2833 O O . VAL B 1 47 ? -9.211 19.516 9.062 1 98.75 47 VAL B O 1
ATOM 2836 N N . ARG B 1 48 ? -10.828 18.531 7.84 1 98.69 48 ARG B N 1
ATOM 2837 C CA . ARG B 1 48 ? -10.492 17.172 8.219 1 98.69 48 ARG B CA 1
ATOM 2838 C C . ARG B 1 48 ? -9.547 16.531 7.207 1 98.69 48 ARG B C 1
ATOM 2840 O O . ARG B 1 48 ? -9.922 16.328 6.047 1 98.69 48 ARG B O 1
ATOM 2847 N N . VAL B 1 49 ? -8.367 16.234 7.676 1 98.88 49 VAL B N 1
ATOM 2848 C CA . VAL B 1 49 ? -7.336 15.672 6.801 1 98.88 49 VAL B CA 1
ATOM 2849 C C . VAL B 1 49 ? -6.906 14.297 7.316 1 98.88 49 VAL B C 1
ATOM 2851 O O . VAL B 1 49 ? -6.746 14.102 8.523 1 98.88 49 VAL B O 1
ATOM 2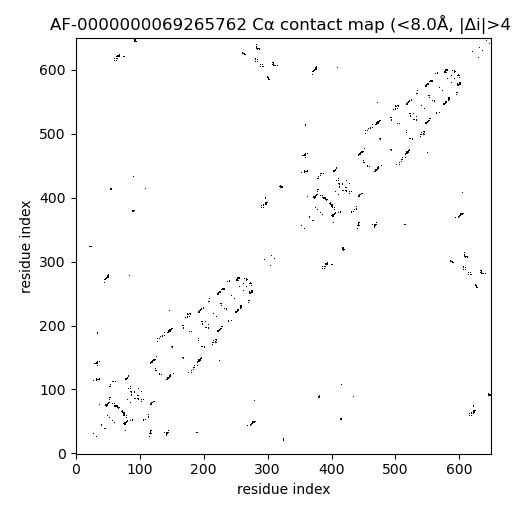854 N N . ILE B 1 50 ? -6.766 13.352 6.402 1 98.88 50 ILE B N 1
ATOM 2855 C CA . ILE B 1 50 ? -6.266 12.047 6.824 1 98.88 50 ILE B CA 1
ATOM 2856 C C . ILE B 1 50 ? -5.176 11.578 5.867 1 98.88 50 ILE B C 1
ATOM 2858 O O . ILE B 1 50 ? -5.16 11.961 4.695 1 98.88 50 ILE B O 1
ATOM 2862 N N . GLU B 1 51 ? -4.293 10.781 6.41 1 98.25 51 GLU B N 1
ATOM 2863 C CA . GLU B 1 51 ? -3.148 10.273 5.664 1 98.25 51 GLU B CA 1
ATOM 2864 C C . GLU B 1 51 ? -3.59 9.297 4.574 1 98.25 51 GLU B C 1
ATOM 2866 O O . GLU B 1 51 ? -4.457 8.453 4.801 1 98.25 51 GLU B O 1
ATOM 2871 N N . ALA B 1 52 ? -3.053 9.469 3.416 1 98.12 52 ALA B N 1
ATOM 2872 C CA . ALA B 1 52 ? -3.062 8.477 2.346 1 98.12 52 ALA B CA 1
ATOM 2873 C C . ALA B 1 52 ? -1.645 8.109 1.917 1 98.12 52 ALA B C 1
ATOM 2875 O O . ALA B 1 52 ? -0.802 8.992 1.729 1 98.12 52 ALA B O 1
ATOM 2876 N N . HIS B 1 53 ? -1.416 6.805 1.718 1 97.06 53 HIS B N 1
ATOM 2877 C CA . HIS B 1 53 ? -0.056 6.363 1.426 1 97.06 53 HIS B CA 1
ATOM 2878 C C . HIS B 1 53 ? 0.011 5.625 0.094 1 97.06 53 HIS B C 1
ATOM 2880 O O . HIS B 1 53 ? 1.062 5.098 -0.276 1 97.06 53 HIS B O 1
ATOM 2886 N N . SER B 1 54 ? -1.006 5.531 -0.606 1 96.19 54 SER B N 1
ATOM 2887 C CA . SER B 1 54 ? -1.115 4.906 -1.921 1 96.19 54 SER B CA 1
ATOM 2888 C C . SER B 1 54 ? -2.379 5.359 -2.645 1 96.19 54 SER B C 1
ATOM 2890 O O . SER B 1 54 ? -3.256 5.984 -2.043 1 96.19 54 SER B O 1
ATOM 2892 N N . GLY B 1 55 ? -2.385 5.109 -3.988 1 93.69 55 GLY B N 1
ATOM 2893 C CA . GLY B 1 55 ? -3.641 5.32 -4.688 1 93.69 55 GLY B CA 1
ATOM 2894 C C . GLY B 1 55 ? -4.801 4.559 -4.078 1 93.69 55 GLY B C 1
ATOM 2895 O O . GLY B 1 55 ? -5.914 5.082 -3.982 1 93.69 55 GLY B O 1
ATOM 2896 N N . PHE B 1 56 ? -4.52 3.383 -3.598 1 93.81 56 PHE B N 1
ATOM 2897 C CA . PHE B 1 56 ? -5.508 2.502 -2.988 1 93.81 56 PHE B CA 1
ATOM 2898 C C . PHE B 1 56 ? -6.094 3.131 -1.729 1 93.81 56 PHE B C 1
ATOM 2900 O O . PHE B 1 56 ? -7.312 3.154 -1.548 1 93.81 56 PHE B O 1
ATOM 2907 N N . SER B 1 57 ? -5.281 3.703 -0.851 1 97.19 57 SER B N 1
ATOM 2908 C CA . SER B 1 57 ? -5.766 4.344 0.368 1 97.19 57 SER B CA 1
ATOM 2909 C C . SER B 1 57 ? -6.473 5.656 0.058 1 97.19 57 SER B C 1
ATOM 2911 O O . SER B 1 57 ? -7.379 6.066 0.785 1 97.19 57 SER B O 1
ATOM 2913 N N . ALA B 1 58 ? -6.07 6.328 -1.01 1 96.31 58 ALA B N 1
ATOM 2914 C CA . ALA B 1 58 ? -6.766 7.543 -1.431 1 96.31 58 ALA B CA 1
ATOM 2915 C C . ALA B 1 58 ? -8.211 7.242 -1.813 1 96.31 58 ALA B C 1
ATOM 2917 O O . ALA B 1 58 ? -9.117 8.023 -1.503 1 96.31 58 ALA B O 1
ATOM 2918 N N . LEU B 1 59 ? -8.406 6.098 -2.49 1 93.56 59 LEU B N 1
ATOM 2919 C CA . LEU B 1 59 ? -9.758 5.676 -2.832 1 93.56 59 LEU B CA 1
ATOM 2920 C C . LEU B 1 59 ? -10.602 5.484 -1.576 1 93.56 59 LEU B C 1
ATOM 2922 O O . LEU B 1 59 ? -11.781 5.848 -1.552 1 93.56 59 LEU B O 1
ATOM 2926 N N . ILE B 1 60 ? -10 4.969 -0.599 1 95.56 60 ILE B N 1
ATOM 2927 C CA . ILE B 1 60 ? -10.672 4.734 0.672 1 95.56 60 ILE B CA 1
ATOM 2928 C C . ILE B 1 60 ? -11.055 6.07 1.307 1 95.56 60 ILE B C 1
ATOM 2930 O O . ILE B 1 60 ? -12.18 6.238 1.79 1 95.56 60 ILE B O 1
ATOM 2934 N N . VAL B 1 61 ? -10.164 7.023 1.288 1 97.75 61 VAL B N 1
ATOM 2935 C CA . VAL B 1 61 ? -10.414 8.344 1.855 1 97.75 61 VAL B CA 1
ATOM 2936 C C . VAL B 1 61 ? -11.602 8.992 1.14 1 97.75 61 VAL B C 1
ATOM 2938 O O . VAL B 1 61 ? -12.445 9.625 1.775 1 97.75 61 VAL B O 1
ATOM 2941 N N . ASP B 1 62 ? -11.695 8.797 -0.13 1 94.88 62 ASP B N 1
ATOM 2942 C CA . ASP B 1 62 ? -12.773 9.359 -0.93 1 94.88 62 ASP B CA 1
ATOM 2943 C C . ASP B 1 62 ? -14.117 8.742 -0.554 1 94.88 62 ASP B C 1
ATOM 2945 O O . ASP B 1 62 ? -15.141 9.43 -0.507 1 94.88 62 ASP B O 1
ATOM 2949 N N . LYS B 1 63 ? -14.086 7.5 -0.284 1 94.44 63 LYS B N 1
ATOM 2950 C CA . LYS B 1 63 ? -15.32 6.746 -0.075 1 94.44 63 LYS B CA 1
ATOM 2951 C C . LYS B 1 63 ? -15.766 6.82 1.382 1 94.44 63 LYS B C 1
ATOM 2953 O O . LYS B 1 63 ? -16.953 6.652 1.681 1 94.44 63 LYS B O 1
ATOM 2958 N N . ALA B 1 64 ? -14.883 7.062 2.289 1 97.94 64 ALA B N 1
ATOM 2959 C CA . ALA B 1 64 ? -15.172 7.047 3.721 1 97.94 64 ALA B CA 1
ATOM 2960 C C . ALA B 1 64 ? -16.203 8.109 4.082 1 97.94 64 ALA B C 1
ATOM 2962 O O . ALA B 1 64 ? -16.172 9.227 3.568 1 97.94 64 ALA B O 1
ATOM 2963 N N . ARG B 1 65 ? -17.156 7.711 4.902 1 98.19 65 ARG B N 1
ATOM 2964 C CA . ARG B 1 65 ? -18.203 8.586 5.418 1 98.19 65 ARG B CA 1
ATOM 2965 C C . ARG B 1 65 ? -18.578 8.219 6.848 1 98.19 65 ARG B C 1
ATOM 2967 O O . ARG B 1 65 ? -18.5 7.051 7.234 1 98.19 65 ARG B O 1
ATOM 2974 N N . GLY B 1 66 ? -18.875 9.203 7.598 1 97.56 66 GLY B N 1
ATOM 2975 C CA . GLY B 1 66 ? -19.359 8.992 8.953 1 97.56 66 GLY B CA 1
ATOM 2976 C C . GLY B 1 66 ? -20.609 9.789 9.273 1 97.56 66 GLY B C 1
ATOM 2977 O O . GLY B 1 66 ? -20.75 10.938 8.836 1 97.56 66 GLY B O 1
ATOM 2978 N N . GLN B 1 67 ? -21.5 9.141 9.945 1 97.19 67 GLN B N 1
ATOM 2979 C CA . GLN B 1 67 ? -22.672 9.836 10.469 1 97.19 67 GLN B CA 1
ATOM 2980 C C . GLN B 1 67 ? -22.453 10.273 11.914 1 97.19 67 GLN B C 1
ATOM 2982 O O . GLN B 1 67 ? -22.281 9.43 12.805 1 97.19 67 GLN B O 1
ATOM 2987 N N . ARG B 1 68 ? -22.547 11.578 12.078 1 95.81 68 ARG B N 1
ATOM 2988 C CA . ARG B 1 68 ? -22.359 12.117 13.422 1 95.81 68 ARG B CA 1
ATOM 2989 C C . ARG B 1 68 ? -23.625 11.969 14.258 1 95.81 68 ARG B C 1
ATOM 2991 O O . ARG B 1 68 ? -24.688 11.602 13.734 1 95.81 68 ARG B O 1
ATOM 2998 N N . ALA B 1 69 ? -23.438 12.164 15.586 1 92.56 69 ALA B N 1
ATOM 2999 C CA . ALA B 1 69 ? -24.547 12.008 16.516 1 92.56 69 ALA B CA 1
ATOM 3000 C C . ALA B 1 69 ? -25.688 12.945 16.172 1 92.56 69 ALA B C 1
ATOM 3002 O O . ALA B 1 69 ? -26.859 12.602 16.359 1 92.56 69 ALA B O 1
ATOM 3003 N N . ASP B 1 70 ? -25.406 14.062 15.617 1 92.75 70 ASP B N 1
ATOM 3004 C CA . ASP B 1 70 ? -26.422 15.047 15.289 1 92.75 70 ASP B CA 1
ATOM 3005 C C . ASP B 1 70 ? -27.047 14.773 13.93 1 92.75 70 ASP B C 1
ATOM 3007 O O . ASP B 1 70 ? -27.859 15.562 13.438 1 92.75 70 ASP B O 1
ATOM 3011 N N . GLY B 1 71 ? -26.641 13.711 13.242 1 93.06 71 GLY B N 1
ATOM 3012 C CA . GLY B 1 71 ? -27.234 13.289 11.984 1 93.06 71 GLY B CA 1
ATOM 3013 C C . GLY B 1 71 ? -26.453 13.766 10.773 1 93.06 71 GLY B C 1
ATOM 3014 O O . GLY B 1 71 ? -26.75 13.367 9.641 1 93.06 71 GLY B O 1
ATOM 3015 N N . THR B 1 72 ? -25.516 14.602 11 1 94.69 72 THR B N 1
ATOM 3016 C CA . THR B 1 72 ? -24.734 15.133 9.891 1 94.69 72 THR B CA 1
ATOM 3017 C C . THR B 1 72 ? -23.797 14.07 9.336 1 94.69 72 THR B C 1
ATOM 3019 O O . THR B 1 72 ? -23.156 13.336 10.094 1 94.69 72 THR B O 1
ATOM 3022 N N . GLU B 1 73 ? -23.766 13.961 7.973 1 97 73 GLU B N 1
ATOM 3023 C CA . GLU B 1 73 ? -22.797 13.102 7.316 1 97 73 GLU B CA 1
ATOM 3024 C C . GLU B 1 73 ? -21.5 13.867 7.023 1 97 73 GLU B C 1
ATOM 3026 O O . GLU B 1 73 ? -21.547 14.992 6.523 1 97 73 GLU B O 1
ATOM 3031 N N . VAL B 1 74 ? -20.453 13.25 7.383 1 97.81 74 VAL B N 1
ATOM 3032 C CA . VAL B 1 74 ? -19.172 13.93 7.188 1 97.81 74 VAL B CA 1
ATOM 3033 C C . VAL B 1 74 ? -18.203 13.008 6.453 1 97.81 74 VAL B C 1
ATOM 3035 O O . VAL B 1 74 ? -18.328 11.781 6.535 1 97.81 74 VAL B O 1
ATOM 3038 N N . GLY B 1 75 ? -17.312 13.539 5.656 1 98.44 75 GLY B N 1
ATOM 3039 C CA . GLY B 1 75 ? -16.172 12.906 5.031 1 98.44 75 GLY B CA 1
ATOM 3040 C C . GLY B 1 75 ? -14.867 13.656 5.254 1 98.44 75 GLY B C 1
ATOM 3041 O O . GLY B 1 75 ? -14.867 14.734 5.859 1 98.44 75 GLY B O 1
ATOM 3042 N N . PHE B 1 76 ? -13.828 13.102 4.828 1 98.81 76 PHE B N 1
ATOM 3043 C CA . PHE B 1 76 ? -12.562 13.82 4.871 1 98.81 76 PHE B CA 1
ATOM 3044 C C . PHE B 1 76 ? -12.5 14.867 3.773 1 98.81 76 PHE B C 1
ATOM 3046 O O . PHE B 1 76 ? -13.039 14.672 2.684 1 98.81 76 PHE B O 1
ATOM 3053 N N . ASP B 1 77 ? -11.828 15.938 4.094 1 98.62 77 ASP B N 1
ATOM 3054 C CA . ASP B 1 77 ? -11.766 17.062 3.174 1 98.62 77 ASP B CA 1
ATOM 3055 C C . ASP B 1 77 ? -10.516 17 2.305 1 98.62 77 ASP B C 1
ATOM 3057 O O . ASP B 1 77 ? -10.523 17.453 1.159 1 98.62 77 ASP B O 1
ATOM 3061 N N . MET B 1 78 ? -9.406 16.5 2.854 1 98.62 78 MET B N 1
ATOM 3062 C CA . MET B 1 78 ? -8.086 16.5 2.215 1 98.62 78 MET B CA 1
ATOM 3063 C C . MET B 1 78 ? -7.301 15.25 2.578 1 98.62 78 MET B C 1
ATOM 3065 O O . MET B 1 78 ? -7.699 14.5 3.467 1 98.62 78 MET B O 1
ATOM 3069 N N . VAL B 1 79 ? -6.191 15.086 1.828 1 98.56 79 VAL B N 1
ATOM 3070 C CA . VAL B 1 79 ? -5.277 14 2.154 1 98.56 79 VAL B CA 1
ATOM 3071 C C . VAL B 1 79 ? -3.951 14.57 2.654 1 98.56 79 VAL B C 1
ATOM 3073 O O . VAL B 1 79 ? -3.535 15.656 2.232 1 98.56 79 VAL B O 1
ATOM 3076 N N . TRP B 1 80 ? -3.424 13.891 3.607 1 98.69 80 TRP B N 1
ATOM 3077 C CA . TRP B 1 80 ? -2.1 14.148 4.16 1 98.69 80 TRP B CA 1
ATOM 3078 C C . TRP B 1 80 ? -1.073 13.172 3.59 1 98.69 80 TRP B C 1
ATOM 3080 O O . TRP B 1 80 ? -1.209 11.961 3.744 1 98.69 80 TRP B O 1
ATOM 3090 N N . SER B 1 81 ? -0.087 13.703 2.82 1 97.56 81 SER B N 1
ATOM 3091 C CA . SER B 1 81 ? 1.061 12.898 2.406 1 97.56 81 SER B CA 1
ATOM 3092 C C . SER B 1 81 ? 2.139 12.883 3.486 1 97.56 81 SER B C 1
ATOM 3094 O O . SER B 1 81 ? 2.971 13.789 3.557 1 97.56 81 SER B O 1
ATOM 3096 N N . SER B 1 82 ? 2.148 11.852 4.199 1 95 82 SER B N 1
ATOM 3097 C CA . SER B 1 82 ? 3.008 11.695 5.367 1 95 82 SER B CA 1
ATOM 3098 C C . SER B 1 82 ? 4.383 11.164 4.973 1 95 82 SER B C 1
ATOM 3100 O O . SER B 1 82 ? 4.488 10.211 4.195 1 95 82 SER B O 1
ATOM 3102 N N . SER B 1 83 ? 5.402 11.844 5.516 1 91.12 83 SER B N 1
ATOM 3103 C CA . SER B 1 83 ? 6.742 11.312 5.305 1 91.12 83 SER B CA 1
ATOM 3104 C C . SER B 1 83 ? 6.906 9.945 5.957 1 91.12 83 SER B C 1
ATOM 3106 O O . SER B 1 83 ? 7.492 9.031 5.371 1 91.12 83 SER B O 1
ATOM 3108 N N . LEU B 1 84 ? 6.414 9.766 7.133 1 88.62 84 LEU B N 1
ATOM 3109 C CA . LEU B 1 84 ? 6.504 8.508 7.871 1 88.62 84 LEU B CA 1
ATOM 3110 C C . LEU B 1 84 ? 5.859 7.371 7.086 1 88.62 84 LEU B C 1
ATOM 3112 O O . LEU B 1 84 ? 6.48 6.328 6.875 1 88.62 84 LEU B O 1
ATOM 3116 N N . THR B 1 85 ? 4.586 7.543 6.637 1 92.38 85 THR B N 1
ATOM 3117 C CA . THR B 1 85 ? 3.875 6.445 5.992 1 92.38 85 THR B CA 1
ATOM 3118 C C . THR B 1 85 ? 4.371 6.242 4.566 1 92.38 85 THR B C 1
ATOM 3120 O O . THR B 1 85 ? 4.258 5.145 4.012 1 92.38 85 THR B O 1
ATOM 3123 N N . SER B 1 86 ? 4.953 7.297 3.943 1 91.19 86 SER B N 1
ATOM 3124 C CA . SER B 1 86 ? 5.574 7.125 2.635 1 91.19 86 SER B CA 1
ATOM 3125 C C . SER B 1 86 ? 6.793 6.215 2.715 1 91.19 86 SER B C 1
ATOM 3127 O O . SER B 1 86 ? 7.027 5.402 1.815 1 91.19 86 SER B O 1
ATOM 3129 N N . SER B 1 87 ? 7.535 6.434 3.76 1 86.81 87 SER B N 1
ATOM 3130 C CA . SER B 1 87 ? 8.641 5.512 3.988 1 86.81 87 SER B CA 1
ATOM 3131 C C . SER B 1 87 ? 8.133 4.121 4.355 1 86.81 87 SER B C 1
ATOM 3133 O O . SER B 1 87 ? 8.664 3.115 3.885 1 86.81 87 SER B O 1
ATOM 3135 N N . GLY B 1 88 ? 7.125 4.066 5.145 1 87.81 88 GLY B N 1
ATOM 3136 C CA . GLY B 1 88 ? 6.555 2.811 5.605 1 87.81 88 GLY B CA 1
ATOM 3137 C C . GLY B 1 88 ? 6.051 1.935 4.473 1 87.81 88 GLY B C 1
ATOM 3138 O O . GLY B 1 88 ? 6.344 0.739 4.426 1 87.81 88 GLY B O 1
ATOM 3139 N N . ILE B 1 89 ? 5.352 2.535 3.527 1 91.81 89 ILE B N 1
ATOM 3140 C CA . ILE B 1 89 ? 4.727 1.763 2.459 1 91.81 89 ILE B CA 1
ATOM 3141 C C . ILE B 1 89 ? 5.805 1.142 1.573 1 91.81 89 ILE B C 1
ATOM 3143 O O . ILE B 1 89 ? 5.574 0.108 0.939 1 91.81 89 ILE B O 1
ATOM 3147 N N . LYS B 1 90 ? 6.953 1.699 1.545 1 87.94 90 LYS B N 1
ATOM 3148 C CA . LYS B 1 90 ? 8.078 1.179 0.771 1 87.94 90 LYS B CA 1
ATOM 3149 C C . LYS B 1 90 ? 8.859 0.144 1.571 1 87.94 90 LYS B C 1
ATOM 3151 O O . LYS B 1 90 ? 9.766 -0.507 1.038 1 87.94 90 LYS B O 1
ATOM 3156 N N . GLY B 1 91 ? 8.492 -0.026 2.822 1 81.31 91 GLY B N 1
ATOM 3157 C CA . GLY B 1 91 ? 9.211 -0.95 3.686 1 81.31 91 GLY B CA 1
ATOM 3158 C C . GLY B 1 91 ? 10.594 -0.455 4.07 1 81.31 91 GLY B C 1
ATOM 3159 O O . GLY B 1 91 ? 11.492 -1.254 4.352 1 81.31 91 GLY B O 1
ATOM 3160 N N . LYS B 1 92 ? 10.781 0.77 3.885 1 72.19 92 LYS B N 1
ATOM 3161 C CA . LYS B 1 92 ? 12.07 1.39 4.184 1 72.19 92 LYS B CA 1
ATOM 3162 C C . LYS B 1 92 ? 12.039 2.092 5.539 1 72.19 92 LYS B C 1
ATOM 3164 O O . LYS B 1 92 ? 10.977 2.516 6 1 72.19 92 LYS B O 1
ATOM 3169 N N . PRO B 1 93 ? 13.25 1.98 6.168 1 59.75 93 PRO B N 1
ATOM 3170 C CA . PRO B 1 93 ? 13.289 2.729 7.426 1 59.75 93 PRO B CA 1
ATOM 3171 C C . PRO B 1 93 ? 12.992 4.215 7.238 1 59.75 93 PRO B C 1
ATOM 3173 O O . PRO B 1 93 ? 13.156 4.746 6.141 1 59.75 93 PRO B O 1
ATOM 3176 N N . ASP B 1 94 ? 12.32 4.855 8.234 1 52.66 94 ASP B N 1
ATOM 3177 C CA . ASP B 1 94 ? 11.961 6.27 8.203 1 52.66 94 ASP B CA 1
ATOM 3178 C C . ASP B 1 94 ? 13.203 7.156 8.227 1 52.66 94 ASP B C 1
ATOM 3180 O O . ASP B 1 94 ? 13.305 8.07 9.047 1 52.66 94 ASP B O 1
ATOM 3184 N N . ILE B 1 95 ? 14.367 6.734 7.887 1 45.41 95 ILE B N 1
ATOM 3185 C CA . ILE B 1 95 ? 15.547 7.586 7.969 1 45.41 95 ILE B CA 1
ATOM 3186 C C . ILE B 1 95 ? 15.719 8.359 6.664 1 45.41 95 ILE B C 1
ATOM 3188 O O . ILE B 1 95 ? 16.688 8.148 5.938 1 45.41 95 ILE B O 1
ATOM 3192 N N . GLU B 1 96 ? 14.75 9.133 6.371 1 50.84 96 GLU B N 1
ATOM 3193 C CA . GLU B 1 96 ? 14.859 10 5.203 1 50.84 96 GLU B CA 1
ATOM 3194 C C . GLU B 1 96 ? 15.375 9.234 3.992 1 50.84 96 GLU B C 1
ATOM 3196 O O . GLU B 1 96 ? 16.109 9.789 3.17 1 50.84 96 GLU B O 1
ATOM 3201 N N . THR B 1 97 ? 15.094 7.992 4.051 1 53.72 97 THR B N 1
ATOM 3202 C CA . THR B 1 97 ? 15.664 7.152 3.006 1 53.72 97 THR B CA 1
ATOM 3203 C C . THR B 1 97 ? 14.82 7.215 1.736 1 53.72 97 THR B C 1
ATOM 3205 O O . THR B 1 97 ? 15.297 6.875 0.651 1 53.72 97 THR B O 1
ATOM 3208 N N . VAL B 1 98 ? 13.609 7.785 1.952 1 67.12 98 VAL B N 1
ATOM 3209 C CA . VAL B 1 98 ? 12.82 7.93 0.731 1 67.12 98 VAL B CA 1
ATOM 3210 C C . VAL B 1 98 ? 13.18 9.242 0.039 1 67.12 98 VAL B C 1
ATOM 3212 O O . VAL B 1 98 ? 13.117 10.312 0.65 1 67.12 98 VAL B O 1
ATOM 3215 N N . THR B 1 99 ? 13.617 9.141 -1.112 1 75.69 99 THR B N 1
ATOM 3216 C CA . THR B 1 99 ? 14.039 10.312 -1.872 1 75.69 99 THR B CA 1
ATOM 3217 C C . THR B 1 99 ? 12.836 11.188 -2.236 1 75.69 99 THR B C 1
ATOM 3219 O O . THR B 1 99 ? 11.695 10.734 -2.16 1 75.69 99 THR B O 1
ATOM 3222 N N . THR B 1 100 ? 13.156 12.375 -2.506 1 80.5 100 THR B N 1
ATOM 3223 C CA . THR B 1 100 ? 12.125 13.289 -2.969 1 80.5 100 THR B CA 1
ATOM 3224 C C . THR B 1 100 ? 11.406 12.727 -4.191 1 80.5 100 THR B C 1
ATOM 3226 O O . THR B 1 100 ? 10.188 12.859 -4.316 1 80.5 100 THR B O 1
ATOM 3229 N N . SER B 1 101 ? 12.195 12.062 -5.012 1 83.19 101 SER B N 1
ATOM 3230 C CA . SER B 1 101 ? 11.609 11.492 -6.219 1 83.19 101 SER B CA 1
ATOM 3231 C C . SER B 1 101 ? 10.609 10.383 -5.875 1 83.19 101 SER B C 1
ATOM 3233 O O . SER B 1 101 ? 9.531 10.312 -6.465 1 83.19 101 SER B O 1
ATOM 3235 N N . GLU B 1 102 ? 10.953 9.547 -4.969 1 86.94 102 GLU B N 1
ATOM 3236 C CA . GLU B 1 102 ? 10.055 8.484 -4.531 1 86.94 102 GLU B CA 1
ATOM 3237 C C . GLU B 1 102 ? 8.797 9.055 -3.885 1 86.94 102 GLU B C 1
ATOM 3239 O O . GLU B 1 102 ? 7.699 8.539 -4.094 1 86.94 102 GLU B O 1
ATOM 3244 N N . ARG B 1 103 ? 9.031 10.141 -3.145 1 91.12 103 ARG B N 1
ATOM 3245 C CA . ARG B 1 103 ? 7.895 10.805 -2.508 1 91.12 103 ARG B CA 1
ATOM 3246 C C . ARG B 1 103 ? 6.949 11.391 -3.551 1 91.12 103 ARG B C 1
ATOM 3248 O O . ARG B 1 103 ? 5.727 11.297 -3.406 1 91.12 103 ARG B O 1
ATOM 3255 N N . VAL B 1 104 ? 7.508 11.922 -4.535 1 90.56 104 VAL B N 1
ATOM 3256 C CA . VAL B 1 104 ? 6.711 12.539 -5.59 1 90.56 104 VAL B CA 1
ATOM 3257 C C . VAL B 1 104 ? 5.922 11.469 -6.34 1 90.56 104 VAL B C 1
ATOM 3259 O O . VAL B 1 104 ? 4.773 11.688 -6.727 1 90.56 104 VAL B O 1
ATOM 3262 N N . ASP B 1 105 ? 6.508 10.305 -6.512 1 90.25 105 ASP B N 1
ATOM 3263 C CA . ASP B 1 105 ? 5.805 9.203 -7.156 1 90.25 105 ASP B CA 1
ATOM 3264 C C . ASP B 1 105 ? 4.562 8.805 -6.359 1 90.25 105 ASP B C 1
ATOM 3266 O O . ASP B 1 105 ? 3.498 8.578 -6.934 1 90.25 105 ASP B O 1
ATOM 3270 N N . ILE B 1 106 ? 4.715 8.742 -5.094 1 93.75 106 ILE B N 1
ATOM 3271 C CA . ILE B 1 106 ? 3.592 8.406 -4.227 1 93.75 106 ILE B CA 1
ATOM 3272 C C . ILE B 1 106 ? 2.521 9.492 -4.32 1 93.75 106 ILE B C 1
ATOM 3274 O O . ILE B 1 106 ? 1.329 9.188 -4.41 1 93.75 106 ILE B O 1
ATOM 3278 N N . VAL B 1 107 ? 2.947 10.742 -4.328 1 95.69 107 VAL B N 1
ATOM 3279 C CA . VAL B 1 107 ? 2.031 11.875 -4.449 1 95.69 107 VAL B CA 1
ATOM 3280 C C . VAL B 1 107 ? 1.239 11.758 -5.75 1 95.69 107 VAL B C 1
ATOM 3282 O O . VAL B 1 107 ? 0.014 11.891 -5.754 1 95.69 107 VAL B O 1
ATOM 3285 N N . ASN B 1 108 ? 1.938 11.43 -6.812 1 92.69 108 ASN B N 1
ATOM 3286 C CA . ASN B 1 108 ? 1.283 11.281 -8.109 1 92.69 108 ASN B CA 1
ATOM 3287 C C . ASN B 1 108 ? 0.235 10.172 -8.086 1 92.69 108 ASN B C 1
ATOM 3289 O O . ASN B 1 108 ? -0.877 10.352 -8.586 1 92.69 108 ASN B O 1
ATOM 3293 N N . ASP B 1 109 ? 0.604 9.047 -7.559 1 91.69 109 ASP B N 1
ATOM 3294 C CA . ASP B 1 109 ? -0.331 7.93 -7.461 1 91.69 109 ASP B CA 1
ATOM 3295 C C . ASP B 1 109 ? -1.597 8.336 -6.711 1 91.69 109 ASP B C 1
ATOM 3297 O O . ASP B 1 109 ? -2.705 7.984 -7.117 1 91.69 109 ASP B O 1
ATOM 3301 N N . ILE B 1 110 ? -1.427 9.047 -5.621 1 95.62 110 ILE B N 1
ATOM 3302 C CA . ILE B 1 110 ? -2.545 9.453 -4.777 1 95.62 110 ILE B CA 1
ATOM 3303 C C . ILE B 1 110 ? -3.418 10.461 -5.523 1 95.62 110 ILE B C 1
ATOM 3305 O O . ILE B 1 110 ? -4.641 10.32 -5.566 1 95.62 110 ILE B O 1
ATOM 3309 N N . LEU B 1 111 ? -2.807 11.445 -6.148 1 94.12 111 LEU B N 1
ATOM 3310 C CA . LEU B 1 111 ? -3.553 12.508 -6.809 1 94.12 111 LEU B CA 1
ATOM 3311 C C . LEU B 1 111 ? -4.285 11.977 -8.039 1 94.12 111 LEU B C 1
ATOM 3313 O O . LEU B 1 111 ? -5.293 12.547 -8.461 1 94.12 111 LEU B O 1
ATOM 3317 N N . GLU B 1 112 ? -3.82 10.914 -8.602 1 89.38 112 GLU B N 1
ATOM 3318 C CA . GLU B 1 112 ? -4.516 10.266 -9.711 1 89.38 112 GLU B CA 1
ATOM 3319 C C . GLU B 1 112 ? -5.781 9.562 -9.234 1 89.38 112 GLU B C 1
ATOM 3321 O O . GLU B 1 112 ? -6.723 9.375 -10.008 1 89.38 112 GLU B O 1
ATOM 3326 N N . ALA B 1 113 ? -5.809 9.203 -8.008 1 90.12 113 ALA B N 1
ATOM 3327 C CA . ALA B 1 113 ? -6.895 8.375 -7.492 1 90.12 113 ALA B CA 1
ATOM 3328 C C . ALA B 1 113 ? -7.949 9.227 -6.789 1 90.12 113 ALA B C 1
ATOM 3330 O O . ALA B 1 113 ? -9.023 8.734 -6.449 1 90.12 113 ALA B O 1
ATOM 3331 N N . THR B 1 114 ? -7.668 10.547 -6.543 1 92.75 114 THR B N 1
ATOM 3332 C CA . THR B 1 114 ? -8.609 11.383 -5.809 1 92.75 114 THR B CA 1
ATOM 3333 C C . THR B 1 114 ? -8.555 12.828 -6.293 1 92.75 114 THR B C 1
ATOM 3335 O O . THR B 1 114 ? -7.512 13.281 -6.77 1 92.75 114 THR B O 1
ATOM 3338 N N . ASP B 1 115 ? -9.617 13.523 -6.098 1 93.69 115 ASP B N 1
ATOM 3339 C CA . ASP B 1 115 ? -9.68 14.945 -6.418 1 93.69 115 ASP B CA 1
ATOM 3340 C C . ASP B 1 115 ? -9.492 15.805 -5.168 1 93.69 115 ASP B C 1
ATOM 3342 O O . ASP B 1 115 ? -9.477 17.031 -5.246 1 93.69 115 ASP B O 1
ATOM 3346 N N . LYS B 1 116 ? -9.312 15.18 -4.086 1 97.19 116 LYS B N 1
ATOM 3347 C CA . LYS B 1 116 ? -9.148 15.914 -2.838 1 97.19 116 LYS B CA 1
ATOM 3348 C C . LYS B 1 116 ? -7.809 16.641 -2.809 1 97.19 116 LYS B C 1
ATOM 3350 O O . LYS B 1 116 ? -6.789 16.109 -3.246 1 97.19 116 LYS B O 1
ATOM 3355 N N . PRO B 1 117 ? -7.801 17.859 -2.238 1 98.31 117 PRO B N 1
ATOM 3356 C CA . PRO B 1 117 ? -6.523 18.547 -2.07 1 98.31 117 PRO B CA 1
ATOM 3357 C C . PRO B 1 117 ? -5.578 17.828 -1.113 1 98.31 117 PRO B C 1
ATOM 3359 O O . PRO B 1 117 ? -6.012 16.938 -0.37 1 98.31 117 PRO B O 1
ATOM 3362 N N . MET B 1 118 ? -4.305 18.203 -1.206 1 98.5 118 MET B N 1
ATOM 3363 C CA . MET B 1 118 ? -3.289 17.484 -0.451 1 98.5 118 MET B CA 1
ATOM 3364 C C . MET B 1 118 ? -2.4 18.453 0.329 1 98.5 118 MET B C 1
ATOM 3366 O O . MET B 1 118 ? -2.041 19.516 -0.173 1 98.5 118 MET B O 1
ATOM 3370 N N . ILE B 1 119 ? -2.135 18.094 1.607 1 98.81 119 ILE B N 1
ATOM 3371 C CA . ILE B 1 119 ? -1.039 18.688 2.369 1 98.81 119 ILE B CA 1
ATOM 3372 C C . ILE B 1 119 ? 0.147 17.719 2.396 1 98.81 119 ILE B C 1
ATOM 3374 O O . ILE B 1 119 ? -0.014 16.531 2.688 1 98.81 119 ILE B O 1
ATOM 3378 N N . TYR B 1 120 ? 1.363 18.234 2.072 1 98.19 120 TYR B N 1
ATOM 3379 C CA . TYR B 1 120 ? 2.584 17.438 1.941 1 98.19 120 TYR B CA 1
ATOM 3380 C C . TYR B 1 120 ? 3.5 17.656 3.141 1 98.19 120 TYR B C 1
ATOM 3382 O O . TYR B 1 120 ? 3.814 18.797 3.498 1 98.19 120 TYR B O 1
ATOM 3390 N N . ASP B 1 121 ? 3.877 16.578 3.773 1 97 121 ASP B N 1
ATOM 3391 C CA . ASP B 1 121 ? 4.887 16.609 4.828 1 97 121 ASP B CA 1
ATOM 3392 C C . ASP B 1 121 ? 6.289 16.75 4.242 1 97 121 ASP B C 1
ATOM 3394 O O . ASP B 1 121 ? 6.836 15.789 3.693 1 97 121 ASP B O 1
ATOM 3398 N N . GLY B 1 122 ? 6.871 17.875 4.484 1 95.12 122 GLY B N 1
ATOM 3399 C CA . GLY B 1 122 ? 8.156 18.141 3.873 1 95.12 122 GLY B CA 1
ATOM 3400 C C . GLY B 1 122 ? 9.328 17.953 4.824 1 95.12 122 GLY B C 1
ATOM 3401 O O . GLY B 1 122 ? 10.453 18.344 4.52 1 95.12 122 GLY B O 1
ATOM 3402 N N . ASP B 1 123 ? 9.055 17.422 5.969 1 92.19 123 ASP B N 1
ATOM 3403 C CA . ASP B 1 123 ? 10.094 17.25 6.98 1 92.19 123 ASP B CA 1
ATOM 3404 C C . ASP B 1 123 ? 10.82 18.562 7.246 1 92.19 123 ASP B C 1
ATOM 3406 O O . ASP B 1 123 ? 10.195 19.578 7.551 1 92.19 123 ASP B O 1
ATOM 3410 N N . THR B 1 124 ? 12.164 18.531 7.102 1 92.94 124 THR B N 1
ATOM 3411 C CA . THR B 1 124 ? 12.914 19.734 7.414 1 92.94 124 THR B CA 1
ATOM 3412 C C . THR B 1 124 ? 12.922 20.688 6.223 1 92.94 124 THR B C 1
ATOM 3414 O O . THR B 1 124 ? 13.352 21.844 6.34 1 92.94 124 THR B O 1
ATOM 3417 N N . GLY B 1 125 ? 12.508 20.25 5.102 1 92.81 125 GLY B N 1
ATOM 3418 C CA . GLY B 1 125 ? 12.531 21.062 3.891 1 92.81 125 GLY B CA 1
ATOM 3419 C C . GLY B 1 125 ? 13.867 21.031 3.18 1 92.81 125 GLY B C 1
ATOM 3420 O O . GLY B 1 125 ? 14 21.547 2.068 1 92.81 125 GLY B O 1
ATOM 3421 N N . GLY B 1 126 ? 14.836 20.453 3.812 1 89.75 126 GLY B N 1
ATOM 3422 C CA . GLY B 1 126 ? 16.172 20.469 3.252 1 89.75 126 GLY B CA 1
ATOM 3423 C C . GLY B 1 126 ? 16.812 21.844 3.264 1 89.75 126 GLY B C 1
ATOM 3424 O O . GLY B 1 126 ? 16.438 22.703 4.07 1 89.75 126 GLY B O 1
ATOM 3425 N N . GLU B 1 127 ? 17.828 21.953 2.412 1 90.75 127 GLU B N 1
ATOM 3426 C CA . GLU B 1 127 ? 18.453 23.266 2.254 1 90.75 127 GLU B CA 1
ATOM 3427 C C . GLU B 1 127 ? 17.531 24.234 1.521 1 90.75 127 GLU B C 1
ATOM 3429 O O . GLU B 1 127 ? 16.656 23.812 0.772 1 90.75 127 GLU B O 1
ATOM 3434 N N . LYS B 1 128 ? 17.859 25.484 1.77 1 92.94 128 LYS B N 1
ATOM 3435 C CA . LYS B 1 128 ? 17.031 26.562 1.24 1 92.94 128 LYS B CA 1
ATOM 3436 C C . LYS B 1 128 ? 16.812 26.406 -0.261 1 92.94 128 LYS B C 1
ATOM 3438 O O . LYS B 1 128 ? 15.68 26.516 -0.745 1 92.94 128 LYS B O 1
ATOM 3443 N N . GLU B 1 129 ? 17.859 26.125 -1.027 1 92.25 129 GLU B N 1
ATOM 3444 C CA . GLU B 1 129 ? 17.766 25.984 -2.479 1 92.25 129 GLU B CA 1
ATOM 3445 C C . GLU B 1 129 ? 16.953 24.766 -2.869 1 92.25 129 GLU B C 1
ATOM 3447 O O . GLU B 1 129 ? 16.203 24.781 -3.857 1 92.25 129 GLU B O 1
ATOM 3452 N N . ILE B 1 130 ? 17.078 23.75 -2.107 1 91.56 130 ILE B N 1
ATOM 3453 C CA . ILE B 1 130 ? 16.312 22.531 -2.348 1 91.56 130 ILE B CA 1
ATOM 3454 C C . ILE B 1 130 ? 14.844 22.781 -2.053 1 91.56 130 ILE B C 1
ATOM 3456 O O . ILE B 1 130 ? 13.969 22.312 -2.787 1 91.56 130 ILE B O 1
ATOM 3460 N N . PHE B 1 131 ? 14.648 23.531 -1.035 1 95.31 131 PHE B N 1
ATOM 3461 C CA . PHE B 1 131 ? 13.273 23.812 -0.637 1 95.31 131 PHE B CA 1
ATOM 3462 C C . PHE B 1 131 ? 12.547 24.609 -1.716 1 95.31 131 PHE B C 1
ATOM 3464 O O . PHE B 1 131 ? 11.383 24.344 -2.018 1 95.31 131 PHE B O 1
ATOM 3471 N N . ARG B 1 132 ? 13.219 25.531 -2.348 1 96.25 132 ARG B N 1
ATOM 3472 C CA . ARG B 1 132 ? 12.641 26.297 -3.451 1 96.25 132 ARG B CA 1
ATOM 3473 C C . ARG B 1 132 ? 12.172 25.375 -4.566 1 96.25 132 ARG B C 1
ATOM 3475 O O . ARG B 1 132 ? 11.062 25.531 -5.094 1 96.25 132 ARG B O 1
ATOM 3482 N N . PHE B 1 133 ? 13 24.484 -4.844 1 93.69 133 PHE B N 1
ATOM 3483 C CA . PHE B 1 133 ? 12.68 23.531 -5.902 1 93.69 133 PHE B CA 1
ATOM 3484 C C . PHE B 1 133 ? 11.492 22.656 -5.512 1 93.69 133 PHE B C 1
ATOM 3486 O O . PHE B 1 133 ? 10.617 22.391 -6.34 1 93.69 133 PHE B O 1
ATOM 3493 N N . THR B 1 134 ? 11.484 22.219 -4.285 1 94.56 134 THR B N 1
ATOM 3494 C CA . THR B 1 134 ? 10.391 21.391 -3.791 1 94.56 134 THR B CA 1
ATOM 3495 C C . THR B 1 134 ? 9.062 22.125 -3.875 1 94.56 134 THR B C 1
ATOM 3497 O O . THR B 1 134 ? 8.062 21.562 -4.328 1 94.56 134 THR B O 1
ATOM 3500 N N . VAL B 1 135 ? 9.047 23.359 -3.486 1 96.81 135 VAL B N 1
ATOM 3501 C CA . VAL B 1 135 ? 7.836 24.172 -3.518 1 96.81 135 VAL B CA 1
ATOM 3502 C C . VAL B 1 135 ? 7.312 24.266 -4.949 1 96.81 135 VAL B C 1
ATOM 3504 O O . VAL B 1 135 ? 6.133 24.016 -5.203 1 96.81 135 VAL B O 1
ATOM 3507 N N . ARG B 1 136 ? 8.18 24.516 -5.898 1 95.75 136 ARG B N 1
ATOM 3508 C CA . ARG B 1 136 ? 7.781 24.641 -7.301 1 95.75 136 ARG B CA 1
ATOM 3509 C C . ARG B 1 136 ? 7.234 23.312 -7.828 1 95.75 136 ARG B C 1
ATOM 3511 O O . ARG B 1 136 ? 6.23 23.297 -8.539 1 95.75 136 ARG B O 1
ATOM 3518 N N . THR B 1 137 ? 7.902 22.312 -7.469 1 94.69 137 THR B N 1
ATOM 3519 C CA . THR B 1 137 ? 7.496 20.984 -7.922 1 94.69 137 THR B CA 1
ATOM 3520 C C . THR B 1 137 ? 6.113 20.625 -7.387 1 94.69 137 THR B C 1
ATOM 3522 O O . THR B 1 137 ? 5.242 20.188 -8.141 1 94.69 137 THR B O 1
ATOM 3525 N N . LEU B 1 138 ? 5.891 20.828 -6.129 1 96.38 138 LEU B N 1
ATOM 3526 C CA . LEU B 1 138 ? 4.621 20.484 -5.496 1 96.38 138 LEU B CA 1
ATOM 3527 C C . LEU B 1 138 ? 3.492 21.359 -6.027 1 96.38 138 LEU B C 1
ATOM 3529 O O . LEU B 1 138 ? 2.383 20.875 -6.266 1 96.38 138 LEU B O 1
ATOM 3533 N N . GLU B 1 139 ? 3.814 22.578 -6.16 1 96.06 139 GLU B N 1
ATOM 3534 C CA . GLU B 1 139 ? 2.818 23.484 -6.719 1 96.06 139 GLU B CA 1
ATOM 3535 C C . GLU B 1 139 ? 2.393 23.047 -8.117 1 96.06 139 GLU B C 1
ATOM 3537 O O . GLU B 1 139 ? 1.2 23.031 -8.438 1 96.06 139 GLU B O 1
ATOM 3542 N N . ARG B 1 140 ? 3.307 22.656 -8.961 1 93.31 140 ARG B N 1
ATOM 3543 C CA . ARG B 1 140 ? 3.027 22.188 -10.312 1 93.31 140 ARG B CA 1
ATOM 3544 C C . ARG B 1 140 ? 2.164 20.922 -10.289 1 93.31 140 ARG B C 1
ATOM 3546 O O . ARG B 1 140 ? 1.324 20.734 -11.172 1 93.31 140 ARG B O 1
ATOM 3553 N N . LEU B 1 141 ? 2.309 20.141 -9.281 1 94.25 141 LEU B N 1
ATOM 3554 C CA . LEU B 1 141 ? 1.567 18.891 -9.172 1 94.25 141 LEU B CA 1
ATOM 3555 C C . LEU B 1 141 ? 0.155 19.141 -8.648 1 94.25 141 LEU B C 1
ATOM 3557 O O . LEU B 1 141 ? -0.676 18.234 -8.641 1 94.25 141 LEU B O 1
ATOM 3561 N N . GLY B 1 142 ? -0.091 20.297 -8.164 1 96 142 GLY B N 1
ATOM 3562 C CA . GLY B 1 142 ? -1.411 20.656 -7.66 1 96 142 GLY B CA 1
ATOM 3563 C C . GLY B 1 142 ? -1.567 20.391 -6.172 1 96 142 GLY B C 1
ATOM 3564 O O . GLY B 1 142 ? -2.689 20.297 -5.668 1 96 142 GLY B O 1
ATOM 3565 N N . VAL B 1 143 ? -0.485 20.25 -5.484 1 97.69 143 VAL B N 1
ATOM 3566 C CA . VAL B 1 143 ? -0.513 20.125 -4.031 1 97.69 143 VAL B CA 1
ATOM 3567 C C . VAL B 1 143 ? -0.864 21.469 -3.408 1 97.69 143 VAL B C 1
ATOM 3569 O O . VAL B 1 143 ? -0.383 22.516 -3.859 1 97.69 143 VAL B O 1
ATOM 3572 N N . SER B 1 144 ? -1.661 21.469 -2.346 1 98.38 144 SER B N 1
ATOM 3573 C CA . SER B 1 144 ? -2.193 22.719 -1.808 1 98.38 144 SER B CA 1
ATOM 3574 C C . SER B 1 144 ? -1.238 23.328 -0.789 1 98.38 144 SER B C 1
ATOM 3576 O O . SER B 1 144 ? -1.237 24.547 -0.585 1 98.38 144 SER B O 1
ATOM 3578 N N . ALA B 1 145 ? -0.493 22.438 -0.141 1 98.75 145 ALA B N 1
ATOM 3579 C CA . ALA B 1 145 ? 0.324 22.984 0.937 1 98.75 145 ALA B CA 1
ATOM 3580 C C . ALA B 1 145 ? 1.46 22.031 1.305 1 98.75 145 ALA B C 1
ATOM 3582 O O . ALA B 1 145 ? 1.384 20.828 1.037 1 98.75 145 ALA B O 1
ATOM 3583 N N . ILE B 1 146 ? 2.504 22.609 1.9 1 98.44 146 ILE B N 1
ATOM 3584 C CA . ILE B 1 146 ? 3.609 21.859 2.482 1 98.44 146 ILE B CA 1
ATOM 3585 C C . ILE B 1 146 ? 3.82 22.297 3.932 1 98.44 146 ILE B C 1
ATOM 3587 O O . ILE B 1 146 ? 3.615 23.453 4.277 1 98.44 146 ILE B O 1
ATOM 3591 N N . VAL B 1 147 ? 4.113 21.344 4.773 1 98.62 147 VAL B N 1
ATOM 3592 C CA . VAL B 1 147 ? 4.539 21.594 6.145 1 98.62 147 VAL B CA 1
ATOM 3593 C C . VAL B 1 147 ? 6.023 21.281 6.293 1 98.62 147 VAL B C 1
ATOM 3595 O O . VAL B 1 147 ? 6.473 20.188 5.918 1 98.62 147 VAL B O 1
ATOM 3598 N N . ILE B 1 148 ? 6.805 22.188 6.793 1 97.62 148 ILE B N 1
ATOM 3599 C CA . ILE B 1 148 ? 8.203 21.891 7.098 1 97.62 148 ILE B CA 1
ATOM 3600 C C . ILE B 1 148 ? 8.469 22.141 8.578 1 97.62 148 ILE B C 1
ATOM 3602 O O . ILE B 1 148 ? 7.887 23.047 9.172 1 97.62 148 ILE B O 1
ATOM 3606 N N . GLU B 1 149 ? 9.336 21.344 9.125 1 97 149 GLU B N 1
ATOM 3607 C CA . GLU B 1 149 ? 9.578 21.422 10.562 1 97 149 GLU B CA 1
ATOM 3608 C C . GLU B 1 149 ? 10.914 22.094 10.867 1 97 149 GLU B C 1
ATOM 3610 O O . GLU B 1 149 ? 11.852 22 10.07 1 97 149 GLU B O 1
ATOM 3615 N N . ASP B 1 150 ? 11.086 22.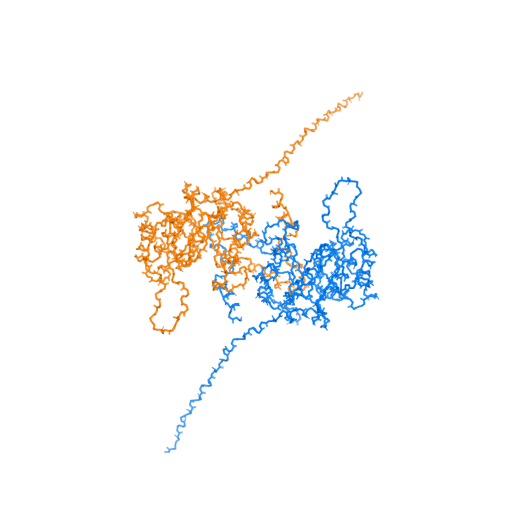656 11.984 1 96.75 150 ASP B N 1
ATOM 3616 C CA . ASP B 1 150 ? 12.234 23.5 12.312 1 96.75 150 ASP B CA 1
ATOM 3617 C C . ASP B 1 150 ? 13.289 22.703 13.078 1 96.75 150 ASP B C 1
ATOM 3619 O O . ASP B 1 150 ? 13.977 23.25 13.945 1 96.75 150 ASP B O 1
ATOM 3623 N N . LYS B 1 151 ? 13.375 21.422 12.75 1 92 151 LYS B N 1
ATOM 3624 C CA . LYS B 1 151 ? 14.477 20.609 13.258 1 92 151 LYS B CA 1
ATOM 3625 C C . LYS B 1 151 ? 15.727 20.766 12.391 1 92 151 LYS B C 1
ATOM 3627 O O . LYS B 1 151 ? 15.625 21.125 11.211 1 92 151 LYS B O 1
ATOM 3632 N N . ARG B 1 152 ? 16.844 20.5 13.109 1 83.06 152 ARG B N 1
ATOM 3633 C CA . ARG B 1 152 ? 18.094 20.469 12.352 1 83.06 152 ARG B CA 1
ATOM 3634 C C . ARG B 1 152 ? 18.25 19.141 11.617 1 83.06 152 ARG B C 1
ATOM 3636 O O . ARG B 1 152 ? 17.875 18.094 12.133 1 83.06 152 ARG B O 1
ATOM 3643 N N . GLY B 1 153 ? 18.328 19.078 10.344 1 61.06 153 GLY B N 1
ATOM 3644 C CA . GLY B 1 153 ? 18.484 17.844 9.586 1 61.06 153 GLY B CA 1
ATOM 3645 C C . GLY B 1 153 ? 19.656 17 10.07 1 61.06 153 GLY B C 1
ATOM 3646 O O . GLY B 1 153 ? 20.422 17.422 10.945 1 61.06 153 GLY B O 1
ATOM 3647 N N . LEU B 1 154 ? 19.719 15.625 9.867 1 48.06 154 LEU B N 1
ATOM 3648 C CA . LEU B 1 154 ? 20.828 14.758 10.258 1 48.06 154 LEU B CA 1
ATOM 3649 C C . LEU B 1 154 ? 22.172 15.391 9.898 1 48.06 154 LEU B C 1
ATOM 3651 O O . LEU B 1 154 ? 22.531 15.469 8.719 1 48.06 154 LEU B O 1
ATOM 3655 N N . LYS B 1 155 ? 22.594 16.484 10.328 1 39.75 155 LYS B N 1
ATOM 3656 C CA . LYS B 1 155 ? 24.047 16.672 10.188 1 39.75 155 LYS B CA 1
ATOM 3657 C C . LYS B 1 155 ? 24.812 15.516 10.82 1 39.75 155 LYS B C 1
ATOM 3659 O O . LYS B 1 155 ? 24.594 15.18 11.984 1 39.75 155 LYS B O 1
ATOM 3664 N N . GLN B 1 156 ? 25.172 14.32 10.031 1 34.81 156 GLN B N 1
ATOM 3665 C CA . GLN B 1 156 ? 26.078 13.266 10.461 1 34.81 156 GLN B CA 1
ATOM 3666 C C . GLN B 1 156 ? 27.25 13.852 11.25 1 34.81 156 GLN B C 1
ATOM 3668 O O . GLN B 1 156 ? 28.094 13.109 11.758 1 34.81 156 GLN B O 1
ATOM 3673 N N . ASN B 1 157 ? 27.875 14.961 11.055 1 33.09 157 ASN B N 1
ATOM 3674 C CA . ASN B 1 157 ? 29.25 14.961 11.547 1 33.09 157 ASN B CA 1
ATOM 3675 C C . ASN B 1 157 ? 29.297 14.867 13.07 1 33.09 157 ASN B C 1
ATOM 3677 O O . ASN B 1 157 ? 29.141 15.875 13.766 1 33.09 157 ASN B O 1
ATOM 3681 N N . SER B 1 158 ? 28.703 13.812 13.602 1 32.34 158 SER B N 1
ATOM 3682 C CA . SER B 1 158 ? 28.938 13.648 15.039 1 32.34 158 SER B CA 1
ATOM 3683 C C . SER B 1 158 ? 30.422 13.664 15.367 1 32.34 158 SER B C 1
ATOM 3685 O O . SER B 1 158 ? 30.859 13.062 16.359 1 32.34 158 SER B O 1
ATOM 3687 N N . LEU B 1 159 ? 31.375 14.086 14.695 1 31.38 159 LEU B N 1
ATOM 3688 C CA . LEU B 1 159 ? 32.594 13.945 15.477 1 31.38 159 LEU B CA 1
ATOM 3689 C C . LEU B 1 159 ? 32.344 14.273 16.938 1 31.38 159 LEU B C 1
ATOM 3691 O O . LEU B 1 159 ? 32.906 13.617 17.828 1 31.38 159 LEU B O 1
ATOM 3695 N N . PHE B 1 160 ? 32.594 15.672 17.453 1 32.19 160 PHE B N 1
ATOM 3696 C CA . PHE B 1 160 ? 32.812 15.992 18.859 1 32.19 160 PHE B CA 1
ATOM 3697 C C . PHE B 1 160 ? 31.547 15.688 19.672 1 32.19 160 PHE B C 1
ATOM 3699 O O . PHE B 1 160 ? 30.422 15.844 19.188 1 32.19 160 PHE B O 1
ATOM 3706 N N . GLY B 1 161 ? 31.484 14.703 20.641 1 32.09 161 GLY B N 1
ATOM 3707 C CA . GLY B 1 161 ? 30.891 14.094 21.828 1 32.09 161 GLY B CA 1
ATOM 3708 C C . GLY B 1 161 ? 29.75 14.906 22.422 1 32.09 161 GLY B C 1
ATOM 3709 O O . GLY B 1 161 ? 29 14.406 23.25 1 32.09 161 GLY B O 1
ATOM 3710 N N . THR B 1 162 ? 30.125 16.156 23.031 1 34.28 162 THR B N 1
ATOM 3711 C CA . THR B 1 162 ? 29.594 16.703 24.266 1 34.28 162 THR B CA 1
ATOM 3712 C C . THR B 1 162 ? 28.109 16.984 24.141 1 34.28 162 THR B C 1
ATOM 3714 O O . THR B 1 162 ? 27.312 16.594 25.016 1 34.28 162 THR B O 1
ATOM 3717 N N . GLU B 1 163 ? 27.734 18.406 23.922 1 35.44 163 GLU B N 1
ATOM 3718 C CA . GLU B 1 163 ? 26.5 19.016 24.406 1 35.44 163 GLU B CA 1
ATOM 3719 C C . GLU B 1 163 ? 25.281 18.516 23.594 1 35.44 163 GLU B C 1
ATOM 3721 O O . GLU B 1 163 ? 25.406 18.25 22.406 1 35.44 163 GLU B O 1
ATOM 3726 N N . ARG B 1 164 ? 24.297 17.984 24.188 1 40.72 164 ARG B N 1
ATOM 3727 C CA . ARG B 1 164 ? 22.938 17.734 23.734 1 40.72 164 ARG B CA 1
ATOM 3728 C C . ARG B 1 164 ? 22.578 18.641 22.562 1 40.72 164 ARG B C 1
ATOM 3730 O O . ARG B 1 164 ? 22.484 19.859 22.719 1 40.72 164 ARG B O 1
ATOM 3737 N N . ALA B 1 165 ? 23.078 18.359 21.234 1 43.06 165 ALA B N 1
ATOM 3738 C CA . ALA B 1 165 ? 23 18.969 19.906 1 43.06 165 ALA B CA 1
ATOM 3739 C C . ALA B 1 165 ? 21.734 19.781 19.75 1 43.06 165 ALA B C 1
ATOM 3741 O O . ALA B 1 165 ? 20.672 19.391 20.25 1 43.06 165 ALA B O 1
ATOM 3742 N N . GLN B 1 166 ? 21.812 20.969 19.641 1 53.53 166 GLN B N 1
ATOM 3743 C CA . GLN B 1 166 ? 20.719 21.891 19.312 1 53.53 166 GLN B CA 1
ATOM 3744 C C . GLN B 1 166 ? 19.734 21.234 18.344 1 53.53 166 GLN B C 1
ATOM 3746 O O . GLN B 1 166 ? 20.094 20.938 17.203 1 53.53 166 GLN B O 1
ATOM 3751 N N . GLN B 1 167 ? 18.531 20.688 18.984 1 76.81 167 GLN B N 1
ATOM 3752 C CA . GLN B 1 167 ? 17.547 19.828 18.312 1 76.81 167 GLN B CA 1
ATOM 3753 C C . GLN B 1 167 ? 16.797 20.609 17.234 1 76.81 167 GLN B C 1
ATOM 3755 O O . GLN B 1 167 ? 16.531 20.078 16.141 1 76.81 167 GLN B O 1
ATOM 3760 N N . LEU B 1 168 ? 16.859 22.062 17.469 1 92.19 168 LEU B N 1
ATOM 3761 C CA . LEU B 1 168 ? 16.062 22.844 16.531 1 92.19 168 LEU B CA 1
ATOM 3762 C C . LEU B 1 168 ? 16.953 23.766 15.703 1 92.19 168 LEU B C 1
ATOM 3764 O O . LEU B 1 168 ? 17.984 24.219 16.172 1 92.19 168 LEU B O 1
ATOM 3768 N N . GLU B 1 169 ? 16.641 24.109 14.492 1 94.56 169 GLU B N 1
ATOM 3769 C CA . GLU B 1 169 ? 17.281 25.078 13.617 1 94.56 169 GLU B CA 1
ATOM 3770 C C . GLU B 1 169 ? 17.188 26.484 14.195 1 94.56 169 GLU B C 1
ATOM 3772 O O . GLU B 1 169 ? 16.234 26.812 14.906 1 94.56 169 GLU B O 1
ATOM 3777 N N . ASP B 1 170 ? 18.219 27.25 13.891 1 95.38 170 ASP B N 1
ATOM 3778 C CA . ASP B 1 170 ? 18.141 28.656 14.258 1 95.38 170 ASP B CA 1
ATOM 3779 C C . ASP B 1 170 ? 16.875 29.297 13.672 1 95.38 170 ASP B C 1
ATOM 3781 O O . ASP B 1 170 ? 16.531 29.047 12.516 1 95.38 170 ASP B O 1
ATOM 3785 N N . ILE B 1 171 ? 16.234 30.172 14.508 1 97.38 171 ILE B N 1
ATOM 3786 C CA . ILE B 1 171 ? 14.953 30.766 14.148 1 97.38 171 ILE B CA 1
ATOM 3787 C C . ILE B 1 171 ? 15.102 31.547 12.844 1 97.38 171 ILE B C 1
ATOM 3789 O O . ILE B 1 171 ? 14.266 31.422 11.945 1 97.38 171 ILE B O 1
ATOM 3793 N N . ASP B 1 172 ? 16.172 32.312 12.742 1 97.19 172 ASP B N 1
ATOM 3794 C CA . ASP B 1 172 ? 16.359 33.156 11.562 1 97.19 172 ASP B CA 1
ATOM 3795 C C . ASP B 1 172 ? 16.656 32.312 10.328 1 97.19 172 ASP B C 1
ATOM 3797 O O . ASP B 1 172 ? 16.234 32.656 9.219 1 97.19 172 ASP B O 1
ATOM 3801 N N . VAL B 1 173 ? 17.359 31.297 10.516 1 96.5 173 VAL B N 1
ATOM 3802 C CA . VAL B 1 173 ? 17.703 30.406 9.406 1 96.5 173 VAL B CA 1
ATOM 3803 C C . VAL B 1 173 ? 16.453 29.719 8.883 1 96.5 173 VAL B C 1
ATOM 3805 O O . VAL B 1 173 ? 16.219 29.672 7.676 1 96.5 173 VAL B O 1
ATOM 3808 N N . PHE B 1 174 ? 15.672 29.281 9.797 1 97.69 174 PHE B N 1
ATOM 3809 C CA . PHE B 1 174 ? 14.438 28.609 9.398 1 97.69 174 PHE B CA 1
ATOM 3810 C C . PHE B 1 174 ? 13.453 29.609 8.789 1 97.69 174 PHE B C 1
ATOM 3812 O O . PHE B 1 174 ? 12.805 29.297 7.785 1 97.69 174 PHE B O 1
ATOM 3819 N N . ALA B 1 175 ? 13.344 30.797 9.344 1 98.38 175 ALA B N 1
ATOM 3820 C CA . ALA B 1 175 ? 12.5 31.844 8.773 1 98.38 175 ALA B CA 1
ATOM 3821 C C . ALA B 1 175 ? 12.945 32.188 7.359 1 98.38 175 ALA B C 1
ATOM 3823 O O . ALA B 1 175 ? 12.109 32.406 6.473 1 98.38 175 ALA B O 1
ATOM 3824 N N . ALA B 1 176 ? 14.219 32.219 7.188 1 98 176 ALA B N 1
ATOM 3825 C CA . ALA B 1 176 ? 14.758 32.531 5.867 1 98 176 ALA B CA 1
ATOM 3826 C C . ALA B 1 176 ? 14.422 31.438 4.867 1 98 176 ALA B C 1
ATOM 3828 O O . ALA B 1 176 ? 14.195 31.703 3.686 1 98 176 ALA B O 1
ATOM 3829 N N . LYS B 1 177 ? 14.422 30.234 5.328 1 97.88 177 LYS B N 1
ATOM 3830 C CA . LYS B 1 177 ? 14.031 29.109 4.473 1 97.88 177 LYS B CA 1
ATOM 3831 C C . LYS B 1 177 ? 12.57 29.234 4.047 1 97.88 177 LYS B C 1
ATOM 3833 O O . LYS B 1 177 ? 12.25 29.047 2.873 1 97.88 177 LYS B O 1
ATOM 3838 N N . ILE B 1 178 ? 11.719 29.562 4.945 1 98.62 178 ILE B N 1
ATOM 3839 C CA . ILE B 1 178 ? 10.305 29.766 4.645 1 98.62 178 ILE B CA 1
ATOM 3840 C C . ILE B 1 178 ? 10.148 30.891 3.623 1 98.62 178 ILE B C 1
ATOM 3842 O O . ILE B 1 178 ? 9.422 30.734 2.635 1 98.62 178 ILE B O 1
ATOM 3846 N N . LYS B 1 179 ? 10.836 31.953 3.914 1 98.44 179 LYS B N 1
ATOM 3847 C CA . LYS B 1 179 ? 10.773 33.094 3.014 1 98.44 179 LYS B CA 1
ATOM 3848 C C . LYS B 1 179 ? 11.219 32.719 1.604 1 98.44 179 LYS B C 1
ATOM 3850 O O . LYS B 1 179 ? 10.594 33.125 0.622 1 98.44 179 LYS B O 1
ATOM 3855 N N . ALA B 1 180 ? 12.266 31.953 1.52 1 98 180 ALA B N 1
ATOM 3856 C CA . ALA B 1 180 ? 12.75 31.484 0.225 1 98 180 ALA B CA 1
ATOM 3857 C C . ALA B 1 180 ? 11.688 30.656 -0.491 1 98 180 ALA B C 1
ATOM 3859 O O . ALA B 1 180 ? 11.516 30.781 -1.707 1 98 180 ALA B O 1
ATOM 3860 N N . GLY B 1 181 ? 11.031 29.797 0.247 1 98.19 181 GLY B N 1
ATOM 3861 C CA . GLY B 1 181 ? 9.93 29.031 -0.318 1 98.19 181 GLY B CA 1
ATOM 3862 C C . GLY B 1 181 ? 8.789 29.891 -0.811 1 98.19 181 GLY B C 1
ATOM 3863 O O . GLY B 1 181 ? 8.25 29.656 -1.895 1 98.19 181 GLY B O 1
ATOM 3864 N N . LYS B 1 182 ? 8.438 30.891 -0.047 1 98.31 182 LYS B N 1
ATOM 3865 C CA . LYS B 1 182 ? 7.375 31.828 -0.421 1 98.31 182 LYS B CA 1
ATOM 3866 C C . LYS B 1 182 ? 7.715 32.562 -1.714 1 98.31 182 LYS B C 1
ATOM 3868 O O . LYS B 1 182 ? 6.855 32.75 -2.576 1 98.31 182 LYS B O 1
ATOM 3873 N N . GLU B 1 183 ? 8.914 32.875 -1.821 1 97.44 183 GLU B N 1
ATOM 3874 C CA . GLU B 1 183 ? 9.375 33.625 -2.996 1 97.44 183 GLU B CA 1
ATOM 3875 C C . GLU B 1 183 ? 9.398 32.719 -4.23 1 97.44 183 GLU B C 1
ATOM 3877 O O . GLU B 1 183 ? 9.344 33.219 -5.363 1 97.44 183 GLU B O 1
ATOM 3882 N N . ALA B 1 184 ? 9.516 31.438 -4.008 1 97.31 184 ALA B N 1
ATOM 3883 C CA . ALA B 1 184 ? 9.625 30.484 -5.109 1 97.31 184 ALA B CA 1
ATOM 3884 C C . ALA B 1 184 ? 8.25 30.172 -5.691 1 97.31 184 ALA B C 1
ATOM 3886 O O . ALA B 1 184 ? 8.141 29.609 -6.781 1 97.31 184 ALA B O 1
ATOM 3887 N N . GLN B 1 185 ? 7.203 30.5 -4.949 1 96.69 185 GLN B N 1
ATOM 3888 C CA . GLN B 1 185 ? 5.848 30.188 -5.395 1 96.69 185 GLN B CA 1
ATOM 3889 C C . GLN B 1 185 ? 5.52 30.906 -6.699 1 96.69 185 GLN B C 1
ATOM 3891 O O . GLN B 1 185 ? 5.945 32.062 -6.914 1 96.69 185 GLN B O 1
ATOM 3896 N N . VAL B 1 186 ? 4.77 30.203 -7.504 1 92.94 186 VAL B N 1
ATOM 3897 C CA . VAL B 1 186 ? 4.328 30.797 -8.766 1 92.94 186 VAL B CA 1
ATOM 3898 C C . VAL B 1 186 ? 3.016 31.547 -8.555 1 92.94 186 VAL B C 1
ATOM 3900 O O . VAL B 1 186 ? 2.816 32.625 -9.102 1 92.94 186 VAL B O 1
ATOM 3903 N N . GLY B 1 187 ? 2.135 31 -7.809 1 91.5 187 GLY B N 1
ATOM 3904 C CA . GLY B 1 187 ? 0.86 31.625 -7.492 1 91.5 187 GLY B CA 1
ATOM 3905 C C . GLY B 1 187 ? 0.663 31.844 -6.004 1 91.5 187 GLY B C 1
ATOM 3906 O O . GLY B 1 187 ? 1.611 31.75 -5.227 1 91.5 187 GLY B O 1
ATOM 3907 N N . ASN B 1 188 ? -0.587 32.219 -5.648 1 92.56 188 ASN B N 1
ATOM 3908 C CA . ASN B 1 188 ? -0.874 32.594 -4.262 1 92.56 188 ASN B CA 1
ATOM 3909 C C . ASN B 1 188 ? -1.704 31.516 -3.566 1 92.56 188 ASN B C 1
ATOM 3911 O O . ASN B 1 188 ? -2.135 31.688 -2.426 1 92.56 188 ASN B O 1
ATOM 3915 N N . ASP B 1 189 ? -1.882 30.422 -4.281 1 96.06 189 ASP B N 1
ATOM 3916 C CA . ASP B 1 189 ? -2.785 29.406 -3.732 1 96.06 189 ASP B CA 1
ATOM 3917 C C . ASP B 1 189 ? -2.025 28.391 -2.881 1 96.06 189 ASP B C 1
ATOM 3919 O O . ASP B 1 189 ? -2.545 27.906 -1.875 1 96.06 189 ASP B O 1
ATOM 3923 N N . PHE B 1 190 ? -0.767 28.094 -3.293 1 97.81 190 PHE B N 1
ATOM 3924 C CA . PHE B 1 190 ? 0.056 27.156 -2.551 1 97.81 190 PHE B CA 1
ATOM 3925 C C . PHE B 1 190 ? 0.439 27.719 -1.188 1 97.81 190 PHE B C 1
ATOM 3927 O O . PHE B 1 190 ? 0.88 28.859 -1.089 1 97.81 190 PHE B O 1
ATOM 3934 N N . MET B 1 191 ? 0.226 26.922 -0.144 1 98.62 191 MET B N 1
ATOM 3935 C CA . MET B 1 191 ? 0.472 27.438 1.203 1 98.62 191 MET B CA 1
ATOM 3936 C C . MET B 1 191 ? 1.659 26.719 1.844 1 98.62 191 MET B C 1
ATOM 3938 O O . MET B 1 191 ? 1.92 25.547 1.549 1 98.62 191 MET B O 1
ATOM 3942 N N . ILE B 1 192 ? 2.412 27.422 2.717 1 98.88 192 ILE B N 1
ATOM 3943 C CA . ILE B 1 192 ? 3.545 26.891 3.467 1 98.88 192 ILE B CA 1
ATOM 3944 C C . ILE B 1 192 ? 3.279 27.016 4.965 1 98.88 192 ILE B C 1
ATOM 3946 O O . ILE B 1 192 ? 3.018 28.125 5.461 1 98.88 192 ILE B O 1
ATOM 3950 N N . PHE B 1 193 ? 3.32 25.906 5.641 1 98.94 193 PHE B N 1
ATOM 3951 C CA . PHE B 1 193 ? 3.127 25.859 7.086 1 98.94 193 PHE B CA 1
ATOM 3952 C C . PHE B 1 193 ? 4.438 25.547 7.797 1 98.94 193 PHE B C 1
ATOM 3954 O O . PHE B 1 193 ? 5.211 24.703 7.344 1 98.94 193 PHE B O 1
ATOM 3961 N N . ALA B 1 194 ? 4.648 26.219 8.906 1 98.88 194 ALA B N 1
ATOM 3962 C CA . ALA B 1 194 ? 5.809 25.938 9.75 1 98.88 194 ALA B CA 1
ATOM 3963 C C . ALA B 1 194 ? 5.43 25.047 10.93 1 98.88 194 ALA B C 1
ATOM 3965 O O . ALA B 1 194 ? 4.59 25.422 11.75 1 98.88 194 ALA B O 1
ATOM 3966 N N . ARG B 1 195 ? 5.984 23.906 10.953 1 98.62 195 ARG B N 1
ATOM 3967 C CA . ARG B 1 195 ? 5.785 23.031 12.102 1 98.62 195 ARG B CA 1
ATOM 3968 C C . ARG B 1 195 ? 6.746 23.375 13.234 1 98.62 195 ARG B C 1
ATOM 3970 O O . ARG B 1 195 ? 7.961 23.406 13.031 1 98.62 195 ARG B O 1
ATOM 3977 N N . LEU B 1 196 ? 6.203 23.594 14.414 1 98.19 196 LEU B N 1
ATOM 3978 C CA . LEU B 1 196 ? 6.945 24 15.602 1 98.19 196 LEU B CA 1
ATOM 3979 C C . LEU B 1 196 ? 7.336 22.781 16.438 1 98.19 196 LEU B C 1
ATOM 3981 O O . LEU B 1 196 ? 6.469 22.078 16.953 1 98.19 196 LEU B O 1
ATOM 3985 N N . GLU B 1 197 ? 8.633 22.641 16.578 1 96.31 197 GLU B N 1
ATOM 3986 C CA . GLU B 1 197 ? 9.109 21.469 17.297 1 96.3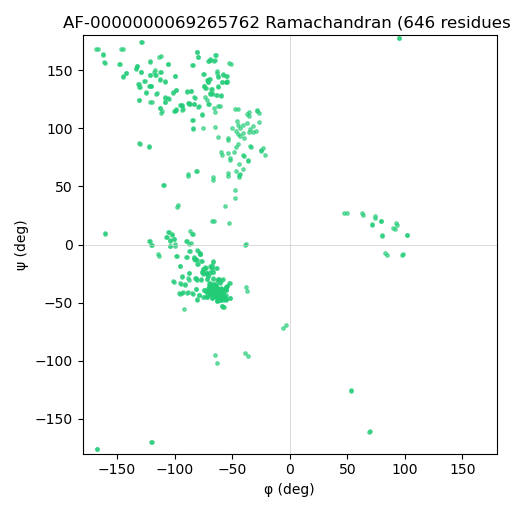1 197 GLU B CA 1
ATOM 3987 C C . GLU B 1 197 ? 9.578 21.828 18.703 1 96.31 197 GLU B C 1
ATOM 3989 O O . GLU B 1 197 ? 10.172 21 19.406 1 96.31 197 GLU B O 1
ATOM 3994 N N . ALA B 1 198 ? 9.305 23.031 19.141 1 96.44 198 ALA B N 1
ATOM 3995 C CA . ALA B 1 198 ? 9.797 23.531 20.422 1 96.44 198 ALA B CA 1
ATOM 3996 C C . ALA B 1 198 ? 9.242 22.703 21.578 1 96.44 198 ALA B C 1
ATOM 3998 O O . ALA B 1 198 ? 9.984 22.359 22.5 1 96.44 198 ALA B O 1
ATOM 3999 N N . LEU B 1 199 ? 7.926 22.359 21.531 1 94.5 199 LEU B N 1
ATOM 4000 C CA . LEU B 1 199 ? 7.344 21.562 22.609 1 94.5 199 LEU B CA 1
ATOM 4001 C C . LEU B 1 199 ? 7.922 20.156 22.609 1 94.5 199 LEU B C 1
ATOM 4003 O O . LEU B 1 199 ? 8.203 19.609 23.688 1 94.5 199 LEU B O 1
ATOM 4007 N N . ILE B 1 200 ? 8.102 19.625 21.469 1 90.56 200 ILE B N 1
ATOM 4008 C CA . ILE B 1 200 ? 8.695 18.312 21.312 1 90.56 200 ILE B CA 1
ATOM 4009 C C . ILE B 1 200 ? 10.109 18.297 21.891 1 90.56 200 ILE B C 1
ATOM 4011 O O . ILE B 1 200 ? 10.508 17.344 22.562 1 90.56 200 ILE B O 1
ATOM 4015 N N . ALA B 1 201 ? 10.836 19.359 21.672 1 91.62 201 ALA B N 1
ATOM 4016 C CA . ALA B 1 201 ? 12.227 19.5 22.109 1 91.62 201 ALA B CA 1
ATOM 4017 C C . ALA B 1 201 ? 12.305 19.875 23.578 1 91.62 201 ALA B C 1
ATOM 4019 O O . ALA B 1 201 ? 13.406 20.016 24.125 1 91.62 201 ALA B O 1
ATOM 4020 N N . GLY B 1 202 ? 11.172 20.125 24.203 1 91.62 202 GLY B N 1
ATOM 4021 C CA . GLY B 1 202 ? 11.148 20.453 25.625 1 91.62 202 GLY B CA 1
ATOM 4022 C C . GLY B 1 202 ? 11.523 21.891 25.906 1 91.62 202 GLY B C 1
ATOM 4023 O O . GLY B 1 202 ? 11.922 22.234 27.016 1 91.62 202 GLY B O 1
ATOM 4024 N N . LEU B 1 203 ? 11.414 22.797 24.891 1 94.5 203 LEU B N 1
ATOM 4025 C CA . LEU B 1 203 ? 11.844 24.188 25.047 1 94.5 203 LEU B CA 1
ATOM 4026 C C . LEU B 1 203 ? 10.703 25.047 25.562 1 94.5 203 LEU B C 1
ATOM 4028 O O . LEU B 1 203 ? 10.898 26.219 25.891 1 94.5 203 LEU B O 1
ATOM 4032 N N . GLY B 1 204 ? 9.484 24.547 25.594 1 94.38 204 GLY B N 1
ATOM 4033 C CA . GLY B 1 204 ? 8.367 25.188 26.266 1 94.38 204 GLY B CA 1
ATOM 4034 C C . GLY B 1 204 ? 7.523 26.047 25.344 1 94.38 204 GLY B C 1
ATOM 4035 O O . GLY B 1 204 ? 7.848 26.203 24.156 1 94.38 204 GLY B O 1
ATOM 4036 N N . GLU B 1 205 ? 6.473 26.609 25.906 1 97.44 205 GLU B N 1
ATOM 4037 C CA . GLU B 1 205 ? 5.445 27.359 25.188 1 97.44 205 GLU B CA 1
ATOM 4038 C C . GLU B 1 205 ? 5.98 28.688 24.703 1 97.44 205 GLU B C 1
ATOM 4040 O O . GLU B 1 205 ? 5.676 29.109 23.578 1 97.44 205 GLU B O 1
ATOM 4045 N N . GLU B 1 206 ? 6.734 29.328 25.516 1 97.88 206 GLU B N 1
ATOM 4046 C CA . GLU B 1 206 ? 7.238 30.656 25.141 1 97.88 206 GLU B CA 1
ATOM 4047 C C . GLU B 1 206 ? 8.141 30.562 23.906 1 97.88 206 GLU B C 1
ATOM 4049 O O . GLU B 1 206 ? 8.07 31.422 23.016 1 97.88 206 GLU B O 1
ATOM 4054 N N . GLU B 1 207 ? 8.977 29.562 23.922 1 97.75 207 GLU B N 1
ATOM 4055 C CA . GLU B 1 207 ? 9.828 29.359 22.75 1 97.75 207 GLU B CA 1
ATOM 4056 C C . GLU B 1 207 ? 8.992 29.047 21.5 1 97.75 207 GLU B C 1
ATOM 4058 O O . GLU B 1 207 ? 9.289 29.516 20.406 1 97.75 207 GLU B O 1
ATOM 4063 N N . ALA B 1 208 ? 7.977 28.25 21.688 1 98.19 208 ALA B N 1
ATOM 4064 C CA . ALA B 1 208 ? 7.086 27.906 20.594 1 98.19 208 ALA B CA 1
ATOM 4065 C C . ALA B 1 208 ? 6.434 29.172 20.016 1 98.19 208 ALA B C 1
ATOM 4067 O O . ALA B 1 208 ? 6.383 29.344 18.797 1 98.19 208 ALA B O 1
ATOM 4068 N N . LEU B 1 209 ? 6.004 30.062 20.891 1 98.75 209 LEU B N 1
ATOM 4069 C CA . LEU B 1 209 ? 5.363 31.297 20.453 1 98.75 209 LEU B CA 1
ATOM 4070 C C . LEU B 1 209 ? 6.355 32.219 19.734 1 98.75 209 LEU B C 1
ATOM 4072 O O . LEU B 1 209 ? 6.027 32.812 18.719 1 98.75 209 LEU B O 1
ATOM 4076 N N . LYS B 1 210 ? 7.52 32.312 20.312 1 98.56 210 LYS B N 1
ATOM 4077 C CA . LYS B 1 210 ? 8.578 33.094 19.703 1 98.56 210 LYS B CA 1
ATOM 4078 C C . LYS B 1 210 ? 8.867 32.656 18.281 1 98.56 210 LYS B C 1
ATOM 4080 O O . LYS B 1 210 ? 8.938 33.469 17.359 1 98.56 210 LYS B O 1
ATOM 4085 N N . ARG B 1 211 ? 9 31.438 18.078 1 98.62 211 ARG B N 1
ATOM 4086 C CA . ARG B 1 211 ? 9.289 30.844 16.766 1 98.62 211 ARG B CA 1
ATOM 4087 C C . ARG B 1 211 ? 8.109 31.031 15.812 1 98.62 211 ARG B C 1
ATOM 4089 O O . ARG B 1 211 ? 8.289 31.375 14.648 1 98.62 211 ARG B O 1
ATOM 4096 N N . ALA B 1 212 ? 6.926 30.781 16.344 1 98.81 212 ALA B N 1
ATOM 4097 C CA . ALA B 1 212 ? 5.727 30.969 15.539 1 98.81 212 ALA B CA 1
ATOM 4098 C C . ALA B 1 212 ? 5.664 32.406 14.977 1 98.81 212 ALA B C 1
ATOM 4100 O O . ALA B 1 212 ? 5.43 32.594 13.781 1 98.81 212 ALA B O 1
ATOM 4101 N N . ARG B 1 213 ? 5.918 33.406 15.859 1 98.69 213 ARG B N 1
ATOM 4102 C CA . ARG B 1 213 ? 5.902 34.812 15.438 1 98.69 213 ARG B CA 1
ATOM 4103 C C . ARG B 1 213 ? 6.906 35.031 14.32 1 98.69 213 ARG B C 1
ATOM 4105 O O . ARG B 1 213 ? 6.578 35.656 13.305 1 98.69 213 ARG B O 1
ATOM 4112 N N . ALA B 1 214 ? 8.07 34.531 14.523 1 98.75 214 ALA B N 1
ATOM 4113 C CA . ALA B 1 214 ? 9.141 34.75 13.555 1 98.75 214 ALA B CA 1
ATOM 4114 C C . ALA B 1 214 ? 8.797 34.094 12.211 1 98.75 214 ALA B C 1
ATOM 4116 O O . ALA B 1 214 ? 9.023 34.719 11.156 1 98.75 214 ALA B O 1
ATOM 4117 N N . TYR B 1 215 ? 8.273 32.906 12.25 1 98.81 215 TYR B N 1
ATOM 4118 C CA . TYR B 1 215 ? 8.008 32.188 11.023 1 98.81 215 TYR B CA 1
ATOM 4119 C C . TYR B 1 215 ? 6.863 32.812 10.234 1 98.81 215 TYR B C 1
ATOM 4121 O O . TYR B 1 215 ? 6.898 32.844 9.008 1 98.81 215 TYR B O 1
ATOM 4129 N N . VAL B 1 216 ? 5.871 33.344 10.914 1 98.75 216 VAL B N 1
ATOM 4130 C CA . VAL B 1 216 ? 4.73 33.969 10.258 1 98.75 216 VAL B CA 1
ATOM 4131 C C . VAL B 1 216 ? 5.094 35.375 9.828 1 98.75 216 VAL B C 1
ATOM 4133 O O . VAL B 1 216 ? 4.91 35.75 8.664 1 98.75 216 VAL B O 1
ATOM 4136 N N . ARG B 1 217 ? 5.691 36.125 10.711 1 98.25 217 ARG B N 1
ATOM 4137 C CA . ARG B 1 217 ? 5.867 37.562 10.469 1 98.25 217 ARG B CA 1
ATOM 4138 C C . ARG B 1 217 ? 7.117 37.844 9.641 1 98.25 217 ARG B C 1
ATOM 4140 O O . ARG B 1 217 ? 7.117 38.719 8.766 1 98.25 217 ARG B O 1
ATOM 4147 N N . GLN B 1 218 ? 8.172 37.156 9.961 1 98 218 GLN B N 1
ATOM 4148 C CA . GLN B 1 218 ? 9.422 37.375 9.242 1 98 218 GLN B CA 1
ATOM 4149 C C . GLN B 1 218 ? 9.562 36.406 8.07 1 98 218 GLN B C 1
ATOM 4151 O O . GLN B 1 218 ? 9.992 36.781 6.984 1 98 218 GLN B O 1
ATOM 4156 N N . GLY B 1 219 ? 9.195 35.188 8.25 1 98.44 219 GLY B N 1
ATOM 4157 C CA . GLY B 1 219 ? 9.344 34.156 7.223 1 98.44 219 GLY B CA 1
ATOM 4158 C C . GLY B 1 219 ? 8.234 34.188 6.188 1 98.44 219 GLY B C 1
ATOM 4159 O O . GLY B 1 219 ? 8.422 33.719 5.059 1 98.44 219 GLY B O 1
ATOM 4160 N N . GLY B 1 220 ? 7.043 34.625 6.613 1 98.56 220 GLY B N 1
ATOM 4161 C CA . GLY B 1 220 ? 5.922 34.688 5.688 1 98.56 220 GLY B CA 1
ATOM 4162 C C . GLY B 1 220 ? 5.102 33.406 5.648 1 98.56 220 GLY B C 1
ATOM 4163 O O . GLY B 1 220 ? 4.309 33.219 4.73 1 98.56 220 GLY B O 1
ATOM 4164 N N . ALA B 1 221 ? 5.277 32.531 6.594 1 98.81 221 ALA B N 1
ATOM 4165 C CA . ALA B 1 221 ? 4.477 31.328 6.641 1 98.81 221 ALA B CA 1
ATOM 4166 C C . ALA B 1 221 ? 2.986 31.641 6.633 1 98.81 221 ALA B C 1
ATOM 4168 O O . ALA B 1 221 ? 2.543 32.594 7.281 1 98.81 221 ALA B O 1
ATOM 4169 N N . ASP B 1 222 ? 2.199 30.812 5.883 1 98.75 222 ASP B N 1
ATOM 4170 C CA . ASP B 1 222 ? 0.754 31 5.816 1 98.75 222 ASP B CA 1
ATOM 4171 C C . ASP B 1 222 ? 0.081 30.531 7.105 1 98.75 222 ASP B C 1
ATOM 4173 O O . ASP B 1 222 ? -1.022 30.969 7.434 1 98.75 222 ASP B O 1
ATOM 4177 N N . GLY B 1 223 ? 0.71 29.656 7.773 1 98.81 223 GLY B N 1
ATOM 4178 C CA . GLY B 1 223 ? 0.207 29.094 9.016 1 98.81 223 GLY B CA 1
ATOM 4179 C C . GLY B 1 223 ? 1.247 28.297 9.781 1 98.81 223 GLY B C 1
ATOM 4180 O O . GLY B 1 223 ? 2.422 28.281 9.406 1 98.81 223 GLY B O 1
ATOM 4181 N N . ILE B 1 224 ? 0.803 27.688 10.891 1 98.88 224 ILE B N 1
ATOM 4182 C CA . ILE B 1 224 ? 1.721 26.906 11.711 1 98.88 224 ILE B CA 1
ATOM 4183 C C . ILE B 1 224 ? 1.089 25.562 12.055 1 98.88 224 ILE B C 1
ATOM 4185 O O . ILE B 1 224 ? -0.128 25.391 11.938 1 98.88 224 ILE B O 1
ATOM 4189 N N . MET B 1 225 ? 1.927 24.609 12.281 1 98.81 225 MET B N 1
ATOM 4190 C CA . MET B 1 225 ? 1.556 23.344 12.891 1 98.81 225 MET B CA 1
ATOM 4191 C C . MET B 1 225 ? 2.158 23.203 14.289 1 98.81 225 MET B C 1
ATOM 4193 O O . MET B 1 225 ? 3.381 23.234 14.445 1 98.81 225 MET B O 1
ATOM 4197 N N . ILE B 1 226 ? 1.32 23.188 15.281 1 98.19 226 ILE B N 1
ATOM 4198 C CA . ILE B 1 226 ? 1.807 23 16.641 1 98.19 226 ILE B CA 1
ATOM 4199 C C . ILE B 1 226 ? 1.898 21.516 16.969 1 98.19 226 ILE B C 1
ATOM 4201 O O . ILE B 1 226 ? 0.913 20.781 16.844 1 98.19 226 ILE B O 1
ATOM 4205 N N . HIS B 1 227 ? 3.02 21.047 17.312 1 94.5 227 HIS B N 1
ATOM 4206 C CA . HIS B 1 227 ? 3.297 19.625 17.516 1 94.5 227 HIS B CA 1
ATOM 4207 C C . HIS B 1 227 ? 3.656 19.344 18.969 1 94.5 227 HIS B C 1
ATOM 4209 O O . HIS B 1 227 ? 4.426 20.094 19.578 1 94.5 227 HIS B O 1
ATOM 4215 N N . SER B 1 228 ? 3.027 18.406 19.516 1 93.12 228 SER B N 1
ATOM 4216 C CA . SER B 1 228 ? 3.26 17.984 20.891 1 93.12 228 SER B CA 1
ATOM 4217 C C . SER B 1 228 ? 3.168 16.469 21.031 1 93.12 228 SER B C 1
ATOM 4219 O O . SER B 1 228 ? 2.416 15.82 20.312 1 93.12 228 SER B O 1
ATOM 4221 N N . LYS B 1 229 ? 3.967 15.906 21.969 1 90.12 229 LYS B N 1
ATOM 4222 C CA . LYS B 1 229 ? 3.914 14.477 22.266 1 90.12 229 LYS B CA 1
ATOM 4223 C C . LYS B 1 229 ? 3.174 14.219 23.578 1 90.12 229 LYS B C 1
ATOM 4225 O O . LYS B 1 229 ? 3.002 13.062 23.969 1 90.12 229 LYS B O 1
ATOM 4230 N N . GLU B 1 230 ? 2.777 15.258 24.172 1 92.56 230 GLU B N 1
ATOM 4231 C CA . GLU B 1 230 ? 2.078 15.102 25.453 1 92.56 230 GLU B CA 1
ATOM 4232 C C . GLU B 1 230 ? 0.687 14.508 25.234 1 92.56 230 GLU B C 1
ATOM 4234 O O . GLU B 1 230 ? -0.037 14.914 24.328 1 92.56 230 GLU B O 1
ATOM 4239 N N . LYS B 1 231 ? 0.28 13.609 26.109 1 93.94 231 LYS B N 1
ATOM 4240 C CA . LYS B 1 231 ? -0.985 12.891 25.984 1 93.94 231 LYS B CA 1
ATOM 4241 C C . LYS B 1 231 ? -2.162 13.766 26.391 1 93.94 231 LYS B C 1
ATOM 4243 O O . LYS B 1 231 ? -3.266 13.625 25.875 1 93.94 231 LYS B O 1
ATOM 4248 N N . SER B 1 232 ? -1.898 14.656 27.297 1 96.44 232 SER B N 1
ATOM 4249 C CA . SER B 1 232 ? -2.994 15.484 27.797 1 96.44 232 SER B CA 1
ATOM 4250 C C . SER B 1 232 ? -3.447 16.5 26.75 1 96.44 232 SER B C 1
ATOM 4252 O O . SER B 1 232 ? -4.633 16.812 26.672 1 96.44 232 SER B O 1
ATOM 4254 N N . GLY B 1 233 ? -2.525 17.062 26.016 1 96.25 233 GLY B N 1
ATOM 4255 C CA . GLY B 1 233 ? -2.818 18.094 25.031 1 96.25 233 GLY B CA 1
ATOM 4256 C C . GLY B 1 233 ? -2.994 19.469 25.656 1 96.25 233 GLY B C 1
ATOM 4257 O O . GLY B 1 233 ? -3.359 20.422 24.969 1 96.25 233 GLY B O 1
ATOM 4258 N N . ASP B 1 234 ? -2.721 19.594 26.906 1 97 234 ASP B N 1
ATOM 4259 C CA . ASP B 1 234 ? -2.879 20.859 27.609 1 97 234 ASP B CA 1
ATOM 4260 C C . ASP B 1 234 ? -1.932 21.922 27.047 1 97 234 ASP B C 1
ATOM 4262 O O . ASP B 1 234 ? -2.264 23.109 27.031 1 97 234 ASP B O 1
ATOM 4266 N N . ASP B 1 235 ? -0.818 21.469 26.688 1 97.44 235 ASP B N 1
ATOM 4267 C CA . ASP B 1 235 ? 0.155 22.391 26.109 1 97.44 235 ASP B CA 1
ATOM 4268 C C . ASP B 1 235 ? -0.348 22.969 24.797 1 97.44 235 ASP B C 1
ATOM 4270 O O . ASP B 1 235 ? -0.135 24.141 24.5 1 97.44 235 ASP B O 1
ATOM 4274 N N . ILE B 1 236 ? -1.073 22.203 24.016 1 97.31 236 ILE B N 1
ATOM 4275 C CA . ILE B 1 236 ? -1.668 22.656 22.766 1 97.31 236 ILE B CA 1
ATOM 4276 C C . ILE B 1 236 ? -2.725 23.719 23.062 1 97.31 236 ILE B C 1
ATOM 4278 O O . ILE B 1 236 ? -2.736 24.781 22.438 1 97.31 236 ILE B O 1
ATOM 4282 N N . LEU B 1 237 ? -3.564 23.5 24.062 1 98.06 237 LEU B N 1
ATOM 4283 C CA . LEU B 1 237 ? -4.629 24.438 24.406 1 98.06 237 LEU B CA 1
ATOM 4284 C C . LEU B 1 237 ? -4.051 25.75 24.922 1 98.06 237 LEU B C 1
ATOM 4286 O O . LEU B 1 237 ? -4.535 26.828 24.578 1 98.06 237 LEU B O 1
ATOM 4290 N N . SER B 1 238 ? -3.078 25.578 25.781 1 98.38 238 SER B N 1
ATOM 4291 C CA . SER B 1 238 ? -2.428 26.766 26.328 1 98.38 238 SER B CA 1
ATOM 4292 C C . SER B 1 238 ? -1.781 27.609 25.219 1 98.38 238 SER B C 1
ATOM 4294 O O . SER B 1 238 ? -1.943 28.828 25.188 1 98.38 238 SER B O 1
ATOM 4296 N N . PHE B 1 239 ? -1.066 26.938 24.375 1 98.62 239 PHE B N 1
ATOM 4297 C CA . PHE B 1 239 ? -0.444 27.609 23.234 1 98.62 239 PHE B CA 1
ATOM 4298 C C . PHE B 1 239 ? -1.488 28.344 22.406 1 98.62 239 PHE B C 1
ATOM 4300 O O . PHE B 1 239 ? -1.299 29.516 22.047 1 98.62 239 PHE B O 1
ATOM 4307 N N . MET B 1 240 ? -2.609 27.703 22.094 1 98.69 240 MET B N 1
ATOM 4308 C CA . MET B 1 240 ? -3.645 28.266 21.219 1 98.69 240 MET B CA 1
ATOM 4309 C C . MET B 1 240 ? -4.281 29.5 21.859 1 98.69 240 MET B C 1
ATOM 4311 O O . MET B 1 240 ? -4.578 30.469 21.172 1 98.69 240 MET B O 1
ATOM 4315 N N . LYS B 1 241 ? -4.469 29.422 23.141 1 98.5 241 LYS B N 1
ATOM 4316 C CA . LYS B 1 241 ? -5.043 30.562 23.828 1 98.5 241 LYS B CA 1
ATOM 4317 C C . LYS B 1 241 ? -4.191 31.812 23.625 1 98.5 241 LYS B C 1
ATOM 4319 O O . LYS B 1 241 ? -4.711 32.875 23.281 1 98.5 241 LYS B O 1
ATOM 4324 N N . LYS B 1 242 ? -2.941 31.688 23.781 1 98.56 242 LYS B N 1
ATOM 4325 C CA . LYS B 1 242 ? -2.029 32.812 23.625 1 98.56 242 LYS B CA 1
ATOM 4326 C C . LYS B 1 242 ? -1.877 33.219 22.172 1 98.56 242 LYS B C 1
ATOM 4328 O O . LYS B 1 242 ? -1.907 34.406 21.828 1 98.56 242 LYS B O 1
ATOM 4333 N N . TRP B 1 243 ? -1.709 32.25 21.281 1 98.69 243 TRP B N 1
ATOM 4334 C CA . TRP B 1 243 ? -1.477 32.5 19.859 1 98.69 243 TRP B CA 1
ATOM 4335 C C . TRP B 1 243 ? -2.664 33.219 19.234 1 98.69 243 TRP B C 1
ATOM 4337 O O . TRP B 1 243 ? -2.486 34.156 18.469 1 98.69 243 TRP B O 1
ATOM 4347 N N . ARG B 1 244 ? -3.871 32.781 19.609 1 98.25 244 ARG B N 1
ATOM 4348 C CA . ARG B 1 244 ? -5.074 33.344 19.016 1 98.25 244 ARG B CA 1
ATOM 4349 C C . ARG B 1 244 ? -5.301 34.781 19.5 1 98.25 244 ARG B C 1
ATOM 4351 O O . ARG B 1 244 ? -5.887 35.594 18.781 1 98.25 244 ARG B O 1
ATOM 4358 N N . ALA B 1 245 ? -4.812 35.062 20.656 1 97.94 245 ALA B N 1
ATOM 4359 C CA . ALA B 1 245 ? -4.875 36.438 21.141 1 97.94 245 ALA B CA 1
ATOM 4360 C C . ALA B 1 245 ? -3.992 37.375 20.297 1 97.94 245 ALA B C 1
ATOM 4362 O O . ALA B 1 245 ? -4.312 38.531 20.094 1 97.94 245 ALA B O 1
ATOM 4363 N N . GLU B 1 246 ? -2.951 36.812 19.75 1 97.06 246 GLU B N 1
ATOM 4364 C CA . GLU B 1 246 ? -1.991 37.594 18.969 1 97.06 246 GLU B CA 1
ATOM 4365 C C . GLU B 1 246 ? -2.307 37.5 17.469 1 97.06 246 GLU B C 1
ATOM 4367 O O . GLU B 1 246 ? -2.186 38.5 16.75 1 97.06 246 GLU B O 1
ATOM 4372 N N . GLU B 1 247 ? -2.633 36.344 17.031 1 97.56 247 GLU B N 1
ATOM 4373 C CA . GLU B 1 247 ? -2.875 36.062 15.625 1 97.56 247 GLU B CA 1
ATOM 4374 C C . GLU B 1 247 ? -4.191 35.312 15.43 1 97.56 247 GLU B C 1
ATOM 4376 O O . GLU B 1 247 ? -4.199 34.094 15.242 1 97.56 247 GLU B O 1
ATOM 4381 N N . PRO B 1 248 ? -5.277 36.031 15.305 1 96.38 248 PRO B N 1
ATOM 4382 C CA . PRO B 1 248 ? -6.594 35.406 15.266 1 96.38 248 PRO B CA 1
ATOM 4383 C C . PRO B 1 248 ? -6.863 34.688 13.938 1 96.38 248 PRO B C 1
ATOM 4385 O O . PRO B 1 248 ? -7.668 33.75 13.891 1 96.38 248 PRO B O 1
ATOM 4388 N N . ASP B 1 249 ? -6.113 35.062 12.906 1 96.44 249 ASP B N 1
ATOM 4389 C CA . ASP B 1 249 ? -6.555 34.594 11.594 1 96.44 249 ASP B CA 1
ATOM 4390 C C . ASP B 1 249 ? -5.555 33.625 10.984 1 96.44 249 ASP B C 1
ATOM 4392 O O . ASP B 1 249 ? -5.832 33 9.953 1 96.44 249 ASP B O 1
ATOM 4396 N N . VAL B 1 250 ? -4.352 33.438 11.578 1 98.5 250 VAL B N 1
ATOM 4397 C CA . VAL B 1 250 ? -3.334 32.562 11.023 1 98.5 250 VAL B CA 1
ATOM 4398 C C . VAL B 1 250 ? -3.773 31.109 11.18 1 98.5 250 VAL B C 1
ATOM 4400 O O . VAL B 1 250 ? -4.027 30.656 12.297 1 98.5 250 VAL B O 1
ATOM 4403 N N . PRO B 1 251 ? -3.904 30.375 10.055 1 98.75 251 PRO B N 1
ATOM 4404 C CA . PRO B 1 251 ? -4.332 28.984 10.172 1 98.75 251 PRO B CA 1
ATOM 4405 C C . PRO B 1 251 ? -3.385 28.141 11.031 1 98.75 251 PRO B C 1
ATOM 4407 O O . PRO B 1 251 ? -2.166 28.328 10.961 1 98.75 251 PRO B O 1
ATOM 4410 N N . VAL B 1 252 ? -3.959 27.281 11.844 1 98.94 252 VAL B N 1
ATOM 4411 C CA . VAL B 1 252 ? -3.178 26.406 12.719 1 98.94 252 VAL B CA 1
ATOM 4412 C C . VAL B 1 252 ? -3.572 24.953 12.477 1 98.94 252 VAL B C 1
ATOM 4414 O O . VAL B 1 252 ? -4.762 24.625 12.406 1 98.94 252 VAL B O 1
ATOM 4417 N N . ILE B 1 253 ? -2.541 24.078 12.281 1 98.88 253 ILE B N 1
ATOM 4418 C CA . ILE B 1 253 ? -2.697 22.641 12.109 1 98.88 253 ILE B CA 1
ATOM 4419 C C . ILE B 1 253 ? -2.412 21.922 13.43 1 98.88 253 ILE B C 1
ATOM 4421 O O . ILE B 1 253 ? -1.449 22.266 14.125 1 98.88 253 ILE B O 1
ATOM 4425 N N . ALA B 1 254 ? -3.242 21.031 13.805 1 98.69 254 ALA B N 1
ATOM 4426 C CA . ALA B 1 254 ? -2.969 20.094 14.883 1 98.69 254 ALA B CA 1
ATOM 4427 C C . ALA B 1 254 ? -2.936 18.656 14.367 1 98.69 254 ALA B C 1
ATOM 4429 O O . ALA B 1 254 ? -3.666 18.312 13.438 1 98.69 254 ALA B O 1
ATOM 4430 N N . VAL B 1 255 ? -2.098 17.797 14.938 1 98.12 255 VAL B N 1
ATOM 4431 C CA . VAL B 1 255 ? -1.987 16.375 14.672 1 98.12 255 VAL B CA 1
ATOM 4432 C C . VAL B 1 255 ? -2.205 15.586 15.969 1 98.12 255 VAL B C 1
ATOM 4434 O O . VAL B 1 255 ? -1.243 15.211 16.641 1 98.12 255 VAL B O 1
ATOM 4437 N N . PRO B 1 256 ? -3.451 15.336 16.297 1 97.75 256 PRO B N 1
ATOM 4438 C CA . PRO B 1 256 ? -3.766 14.773 17.609 1 97.75 256 PRO B CA 1
ATOM 4439 C C . PRO B 1 256 ? -3.561 13.258 17.656 1 97.75 256 PRO B C 1
ATOM 4441 O O . PRO B 1 256 ? -4.484 12.523 18.016 1 97.75 256 PRO B O 1
ATOM 4444 N N . THR B 1 257 ? -2.328 12.797 17.469 1 94.75 257 THR B N 1
ATOM 4445 C CA . THR B 1 257 ? -2.006 11.383 17.547 1 94.75 257 THR B CA 1
ATOM 4446 C C . THR B 1 257 ? -1.896 10.922 19 1 94.75 257 THR B C 1
ATOM 4448 O O . THR B 1 257 ? -2.453 9.891 19.375 1 94.75 257 THR B O 1
ATOM 4451 N N . THR B 1 258 ? -1.236 11.734 19.844 1 92.81 258 THR B N 1
ATOM 4452 C CA . THR B 1 258 ? -1.031 11.367 21.234 1 92.81 258 THR B CA 1
ATOM 4453 C C . THR B 1 258 ? -2.139 11.945 22.125 1 92.81 258 THR B C 1
ATOM 4455 O O . THR B 1 258 ? -2.426 11.414 23.188 1 92.81 258 THR B O 1
ATOM 4458 N N . TYR B 1 259 ? -2.715 12.969 21.781 1 97.06 259 TYR B N 1
ATOM 4459 C CA . TYR B 1 259 ? -3.818 13.594 22.5 1 97.06 259 TYR B CA 1
ATOM 4460 C C . TYR B 1 259 ? -5.121 13.461 21.719 1 97.06 259 TYR B C 1
ATOM 4462 O O . TYR B 1 259 ? -5.824 14.453 21.5 1 97.06 259 TYR B O 1
ATOM 4470 N N . ASN B 1 260 ? -5.41 12.203 21.328 1 97.88 260 ASN B N 1
ATOM 4471 C CA . ASN B 1 260 ? -6.496 11.938 20.391 1 97.88 260 ASN B CA 1
ATOM 4472 C C . ASN B 1 260 ? -7.84 11.836 21.094 1 97.88 260 ASN B C 1
ATOM 4474 O O . ASN B 1 260 ? -8.844 11.461 20.5 1 97.88 260 ASN B O 1
ATOM 4478 N N . HIS B 1 261 ? -7.891 12.188 22.438 1 97.94 261 HIS B N 1
ATOM 4479 C CA . HIS B 1 261 ? -9.164 12.289 23.141 1 97.94 261 HIS B CA 1
ATOM 4480 C C . HIS B 1 261 ? -9.914 13.555 22.75 1 97.94 261 HIS B C 1
ATOM 4482 O O . HIS B 1 261 ? -11.133 13.648 22.938 1 97.94 261 HIS B O 1
ATOM 4488 N N . PHE B 1 262 ? -9.188 14.57 22.219 1 98.25 262 PHE B N 1
ATOM 4489 C CA . PHE B 1 262 ? -9.844 15.773 21.719 1 98.25 262 PHE B CA 1
ATOM 4490 C C . PHE B 1 262 ? -10.648 15.469 20.453 1 98.25 262 PHE B C 1
ATOM 4492 O O . PHE B 1 262 ? -10.141 14.82 19.531 1 98.25 262 PHE B O 1
ATOM 4499 N N . THR B 1 263 ? -11.875 15.906 20.484 1 98 263 THR B N 1
ATOM 4500 C CA . THR B 1 263 ? -12.672 15.852 19.25 1 98 263 THR B CA 1
ATOM 4501 C C . THR B 1 263 ? -12.32 17.016 18.328 1 98 263 THR B C 1
ATOM 4503 O O . THR B 1 263 ? -11.742 18 18.766 1 98 263 THR B O 1
ATOM 4506 N N . GLU B 1 264 ? -12.68 16.844 17.078 1 98.19 264 GLU B N 1
ATOM 4507 C CA . GLU B 1 264 ? -12.523 17.922 16.094 1 98.19 264 GLU B CA 1
ATOM 4508 C C . GLU B 1 264 ? -13.234 19.188 16.562 1 98.19 264 GLU B C 1
ATOM 4510 O O . GLU B 1 264 ? -12.727 20.297 16.375 1 98.19 264 GLU B O 1
ATOM 4515 N N . ALA B 1 265 ? -14.398 19.016 17.172 1 97.56 265 ALA B N 1
ATOM 4516 C CA . ALA B 1 265 ? -15.156 20.156 17.688 1 97.56 265 ALA B CA 1
ATOM 4517 C C . ALA B 1 265 ? -14.375 20.891 18.781 1 97.56 265 ALA B C 1
ATOM 4519 O O . ALA B 1 265 ? -14.312 22.125 18.781 1 97.56 265 ALA B O 1
ATOM 4520 N N . GLU B 1 266 ? -13.797 20.156 19.672 1 98.31 266 GLU B N 1
ATOM 4521 C CA . GLU B 1 266 ? -13 20.75 20.75 1 98.31 266 GLU B CA 1
ATOM 4522 C C . GLU B 1 266 ? -11.773 21.469 20.188 1 98.31 266 GLU B C 1
ATOM 4524 O O . GLU B 1 266 ? -11.391 22.531 20.672 1 98.31 266 GLU B O 1
ATOM 4529 N N . LEU B 1 267 ? -11.148 20.859 19.203 1 98.62 267 LEU B N 1
ATOM 4530 C CA . LEU B 1 267 ? -9.992 21.484 18.562 1 98.62 267 LEU B CA 1
ATOM 4531 C C . LEU B 1 267 ? -10.391 22.766 17.859 1 98.62 267 LEU B C 1
ATOM 4533 O O . LEU B 1 267 ? -9.688 23.781 17.953 1 98.62 267 LEU B O 1
ATOM 4537 N N . GLN B 1 268 ? -11.492 22.719 17.188 1 98.38 268 GLN B N 1
ATOM 4538 C CA . GLN B 1 268 ? -11.992 23.922 16.531 1 98.38 268 GLN B CA 1
ATOM 4539 C C . GLN B 1 268 ? -12.273 25.031 17.547 1 98.38 268 GLN B C 1
ATOM 4541 O O . GLN B 1 268 ? -11.945 26.188 17.312 1 98.38 268 GLN B O 1
ATOM 4546 N N . ASP B 1 269 ? -12.883 24.656 18.656 1 98.25 269 ASP B N 1
ATOM 4547 C CA . ASP B 1 269 ? -13.18 25.609 19.703 1 98.25 269 ASP B CA 1
ATOM 4548 C C . ASP B 1 269 ? -11.898 26.25 20.25 1 98.25 269 ASP B C 1
ATOM 4550 O O . ASP B 1 269 ? -11.906 27.422 20.656 1 98.25 269 ASP B O 1
ATOM 4554 N N . ALA B 1 270 ? -10.852 25.469 20.234 1 98.31 270 ALA B N 1
ATOM 4555 C CA . ALA B 1 270 ? -9.562 25.969 20.703 1 98.31 270 ALA B CA 1
ATOM 4556 C C . ALA B 1 270 ? -8.898 26.859 19.641 1 98.31 270 ALA B C 1
ATOM 4558 O O . ALA B 1 270 ? -7.859 27.469 19.906 1 98.31 270 ALA B O 1
ATOM 4559 N N . GLY B 1 271 ? -9.461 26.922 18.484 1 98.38 271 GLY B N 1
ATOM 4560 C CA . GLY B 1 271 ? -8.953 27.797 17.438 1 98.38 271 GLY B CA 1
ATOM 4561 C C . GLY B 1 271 ? -8.141 27.078 16.391 1 98.38 271 GLY B C 1
ATOM 4562 O O . GLY B 1 271 ? -7.492 27.703 15.547 1 98.38 271 GLY B O 1
ATOM 4563 N N . ILE B 1 272 ? -8.117 25.75 16.438 1 98.69 272 ILE B N 1
ATOM 4564 C CA . ILE B 1 272 ? -7.438 24.953 15.43 1 98.69 272 ILE B CA 1
ATOM 4565 C C . ILE B 1 272 ? -8.258 24.938 14.141 1 98.69 272 ILE B C 1
ATOM 4567 O O . ILE B 1 272 ? -9.484 24.797 14.18 1 98.69 272 ILE B O 1
ATOM 4571 N N . ASN B 1 273 ? -7.582 25.109 13.008 1 98.88 273 ASN B N 1
ATOM 4572 C CA . ASN B 1 273 ? -8.266 25.203 11.727 1 98.88 273 ASN B CA 1
ATOM 4573 C C . ASN B 1 273 ? -8.211 23.875 10.961 1 98.88 273 ASN B C 1
ATOM 4575 O O . ASN B 1 273 ? -9.102 23.578 10.164 1 98.88 273 ASN B O 1
ATOM 4579 N N . ILE B 1 274 ? -7.16 23.094 11.094 1 98.94 274 ILE B N 1
ATOM 4580 C CA . ILE B 1 274 ? -6.906 21.859 10.344 1 98.94 274 ILE B CA 1
ATOM 4581 C C . ILE B 1 274 ? -6.535 20.734 11.305 1 98.94 274 ILE B C 1
ATOM 4583 O O . ILE B 1 274 ? -5.641 20.891 12.141 1 98.94 274 ILE B O 1
ATOM 4587 N N . CYS B 1 275 ? -7.25 19.656 11.25 1 98.88 275 CYS B N 1
ATOM 4588 C CA . CYS B 1 275 ? -6.961 18.453 12.008 1 98.88 275 CYS B CA 1
ATOM 4589 C C . CYS B 1 275 ? -6.445 17.344 11.102 1 98.88 275 CYS B C 1
ATOM 4591 O O . CYS B 1 275 ? -7.133 16.938 10.164 1 98.88 275 CYS B O 1
ATOM 4593 N N . ILE B 1 276 ? -5.242 16.812 11.375 1 98.88 276 ILE B N 1
ATOM 4594 C CA . ILE B 1 276 ? -4.629 15.789 10.523 1 98.88 276 ILE B CA 1
ATOM 4595 C C . ILE B 1 276 ? -4.559 14.461 11.281 1 98.88 276 ILE B C 1
ATOM 4597 O O . ILE B 1 276 ? -3.943 14.383 12.344 1 98.88 276 ILE B O 1
ATOM 4601 N N . TYR B 1 277 ? -5.234 13.484 10.789 1 98.75 277 TYR B N 1
ATOM 4602 C CA . TYR B 1 277 ? -5.004 12.094 11.164 1 98.75 277 TYR B CA 1
ATOM 4603 C C . TYR B 1 277 ? -3.867 11.492 10.352 1 98.75 277 TYR B C 1
ATOM 4605 O O . TYR B 1 277 ? -4.059 11.109 9.195 1 98.75 277 TYR B O 1
ATOM 4613 N N . ALA B 1 278 ? -2.73 11.289 10.984 1 97.62 278 ALA B N 1
ATOM 4614 C CA . ALA B 1 278 ? -1.467 11.367 10.25 1 97.62 278 ALA B CA 1
ATOM 4615 C C . ALA B 1 278 ? -1.015 9.984 9.797 1 97.62 278 ALA B C 1
ATOM 4617 O O . ALA B 1 278 ? -0.177 9.867 8.898 1 97.62 278 ALA B O 1
ATOM 4618 N N . ASN B 1 279 ? -1.511 8.906 10.367 1 96.5 279 ASN B N 1
ATOM 4619 C CA . ASN B 1 279 ? -0.899 7.629 10.031 1 96.5 279 ASN B CA 1
ATOM 4620 C C . ASN B 1 279 ? -1.83 6.461 10.352 1 96.5 279 ASN B C 1
ATOM 4622 O O . ASN B 1 279 ? -1.401 5.309 10.375 1 96.5 279 ASN B O 1
ATOM 4626 N N . GLN B 1 280 ? -3.064 6.738 10.664 1 98.31 280 GLN B N 1
ATOM 4627 C CA . GLN B 1 280 ? -3.994 5.742 11.188 1 98.31 280 GLN B CA 1
ATOM 4628 C C . GLN B 1 280 ? -4.309 4.68 10.141 1 98.31 280 GLN B C 1
ATOM 4630 O O . GLN B 1 280 ? -4.484 3.504 10.477 1 98.31 280 GLN B O 1
ATOM 4635 N N . LEU B 1 281 ? -4.355 5.039 8.852 1 98.62 281 LEU B N 1
ATOM 4636 C CA . LEU B 1 281 ? -4.746 4.07 7.832 1 98.62 281 LEU B CA 1
ATOM 4637 C C . LEU B 1 281 ? -3.648 3.031 7.625 1 98.62 281 LEU B C 1
ATOM 4639 O O . LEU B 1 281 ? -3.93 1.833 7.539 1 98.62 281 LEU B O 1
ATOM 4643 N N . LEU B 1 282 ? -2.387 3.465 7.547 1 97.38 282 LEU B N 1
ATOM 4644 C CA . LEU B 1 282 ? -1.302 2.5 7.395 1 97.38 282 LEU B CA 1
ATOM 4645 C C . LEU B 1 282 ? -1.238 1.562 8.594 1 97.38 282 LEU B C 1
ATOM 4647 O O . LEU B 1 282 ? -1.059 0.353 8.438 1 97.38 282 LEU B O 1
ATOM 4651 N N . ARG B 1 283 ? -1.39 2.133 9.797 1 97.19 283 ARG B N 1
ATOM 4652 C CA . ARG B 1 283 ? -1.364 1.332 11.016 1 97.19 283 ARG B CA 1
ATOM 4653 C C . ARG B 1 283 ? -2.494 0.307 11.016 1 97.19 283 ARG B C 1
ATOM 4655 O O . ARG B 1 283 ? -2.312 -0.822 11.477 1 97.19 283 ARG B O 1
ATOM 4662 N N . ALA B 1 284 ? -3.652 0.7 10.555 1 98.44 284 ALA B N 1
ATOM 4663 C CA . ALA B 1 284 ? -4.793 -0.208 10.469 1 98.44 284 ALA B CA 1
ATOM 4664 C C . ALA B 1 284 ? -4.512 -1.347 9.492 1 98.44 284 ALA B C 1
ATOM 4666 O O . ALA B 1 284 ? -4.832 -2.506 9.766 1 98.44 284 ALA B O 1
ATOM 4667 N N . SER B 1 285 ? -3.934 -1.047 8.398 1 98.25 285 SER B N 1
ATOM 4668 C CA . SER B 1 285 ? -3.676 -2.041 7.363 1 98.25 285 SER B CA 1
ATOM 4669 C C . SER B 1 285 ? -2.709 -3.113 7.855 1 98.25 285 SER B C 1
ATOM 4671 O O . SER B 1 285 ? -2.85 -4.289 7.512 1 98.25 285 SER B O 1
ATOM 4673 N N . TYR B 1 286 ? -1.697 -2.752 8.641 1 96.94 286 TYR B N 1
ATOM 4674 C CA . TYR B 1 286 ? -0.693 -3.689 9.133 1 96.94 286 TYR B CA 1
ATOM 4675 C C . TYR B 1 286 ? -1.343 -4.824 9.914 1 96.94 286 TYR B C 1
ATOM 4677 O O . TYR B 1 286 ? -1.117 -6 9.617 1 96.94 286 TYR B O 1
ATOM 4685 N N . LEU B 1 287 ? -2.131 -4.457 10.891 1 97.5 287 LEU B N 1
ATOM 4686 C CA . LEU B 1 287 ? -2.711 -5.465 11.773 1 97.5 287 LEU B CA 1
ATOM 4687 C C . LEU B 1 287 ? -3.65 -6.387 11.008 1 97.5 287 LEU B C 1
ATOM 4689 O O . LEU B 1 287 ? -3.676 -7.594 11.242 1 97.5 287 LEU B O 1
ATOM 4693 N N . ALA B 1 288 ? -4.406 -5.809 10.102 1 98.44 288 ALA B N 1
ATOM 4694 C CA . ALA B 1 288 ? -5.34 -6.609 9.312 1 98.44 288 ALA B CA 1
ATOM 4695 C C . ALA B 1 288 ? -4.598 -7.605 8.43 1 98.44 288 ALA B C 1
ATOM 4697 O O . ALA B 1 288 ? -4.973 -8.773 8.344 1 98.44 288 ALA B O 1
ATOM 4698 N N . MET B 1 289 ? -3.525 -7.156 7.77 1 98.44 289 MET B N 1
ATOM 4699 C CA . MET B 1 289 ? -2.754 -8.047 6.902 1 98.44 289 MET B CA 1
ATOM 4700 C C . MET B 1 289 ? -2.037 -9.117 7.723 1 98.44 289 MET B C 1
ATOM 4702 O O . MET B 1 289 ? -2.016 -10.281 7.34 1 98.44 289 MET B O 1
ATOM 4706 N N . MET B 1 290 ? -1.471 -8.695 8.867 1 97.94 290 MET B N 1
ATOM 4707 C CA . MET B 1 290 ? -0.773 -9.641 9.734 1 97.94 290 MET B CA 1
ATOM 4708 C C . MET B 1 290 ? -1.722 -10.727 10.234 1 97.94 290 MET B C 1
ATOM 4710 O O . MET B 1 290 ? -1.399 -11.914 10.172 1 97.94 290 MET B O 1
ATOM 4714 N N . ASP B 1 291 ? -2.857 -10.305 10.711 1 98.44 291 ASP B N 1
ATOM 4715 C CA . ASP B 1 291 ? -3.855 -11.25 11.195 1 98.44 291 ASP B CA 1
ATOM 4716 C C . ASP B 1 291 ? -4.285 -12.211 10.086 1 98.44 291 ASP B C 1
ATOM 4718 O O . ASP B 1 291 ? -4.359 -13.422 10.297 1 98.44 291 ASP B O 1
ATOM 4722 N N . THR B 1 292 ? -4.527 -11.719 8.898 1 98.81 292 THR B N 1
ATOM 4723 C CA . THR B 1 292 ? -4.941 -12.516 7.746 1 98.81 292 THR B CA 1
ATOM 4724 C C . THR B 1 292 ? -3.855 -13.516 7.359 1 98.81 292 THR B C 1
ATOM 4726 O O . THR B 1 292 ? -4.129 -14.711 7.195 1 98.81 292 THR B O 1
ATOM 4729 N N . ALA B 1 293 ? -2.633 -13.016 7.254 1 98.88 293 ALA B N 1
ATOM 4730 C CA . ALA B 1 293 ? -1.506 -13.875 6.898 1 98.88 293 ALA B CA 1
ATOM 4731 C C . ALA B 1 293 ? -1.332 -15 7.914 1 98.88 293 ALA B C 1
ATOM 4733 O O . ALA B 1 293 ? -1.196 -16.172 7.539 1 98.88 293 ALA B O 1
ATOM 4734 N N . ASN B 1 294 ? -1.393 -14.703 9.188 1 98.75 294 ASN B N 1
ATOM 4735 C CA . ASN B 1 294 ? -1.21 -15.695 10.242 1 98.75 294 ASN B CA 1
ATOM 4736 C C . ASN B 1 294 ? -2.32 -16.734 10.227 1 98.75 294 ASN B C 1
ATOM 4738 O O . ASN B 1 294 ? -2.051 -17.938 10.344 1 98.75 294 ASN B O 1
ATOM 4742 N N . LYS B 1 295 ? -3.498 -16.297 10.078 1 98.69 295 LYS B N 1
ATOM 4743 C CA . LYS B 1 295 ? -4.629 -17.219 10.07 1 98.69 295 LYS B CA 1
ATOM 4744 C C . LYS B 1 295 ? -4.551 -18.172 8.891 1 98.69 295 LYS B C 1
ATOM 4746 O O . LYS B 1 295 ? -4.887 -19.359 9.023 1 98.69 295 LYS B O 1
ATOM 4751 N N . ILE B 1 296 ? -4.113 -17.703 7.73 1 98.81 296 ILE B N 1
ATOM 4752 C CA . ILE B 1 296 ? -3.93 -18.562 6.566 1 98.81 296 ILE B CA 1
ATOM 4753 C C . ILE B 1 296 ? -2.869 -19.609 6.863 1 98.81 296 ILE B C 1
ATOM 4755 O O . ILE B 1 296 ? -3.057 -20.797 6.562 1 98.81 296 ILE B O 1
ATOM 4759 N N . LEU B 1 297 ? -1.771 -19.172 7.488 1 98.81 297 LEU B N 1
ATOM 4760 C CA . LEU B 1 297 ? -0.685 -20.078 7.816 1 98.81 297 LEU B CA 1
ATOM 4761 C C . LEU B 1 297 ? -1.14 -21.125 8.836 1 98.81 297 LEU B C 1
ATOM 4763 O O . LEU B 1 297 ? -0.833 -22.312 8.695 1 98.81 297 LEU B O 1
ATOM 4767 N N . VAL B 1 298 ? -1.878 -20.719 9.836 1 98.5 298 VAL B N 1
ATOM 4768 C CA . VAL B 1 298 ? -2.359 -21.625 10.867 1 98.5 298 VAL B CA 1
ATOM 4769 C C . VAL B 1 298 ? -3.295 -22.656 10.25 1 98.5 298 VAL B C 1
ATOM 4771 O O . VAL B 1 298 ? -3.17 -23.859 10.523 1 98.5 298 VAL B O 1
ATOM 4774 N N . ALA B 1 299 ? -4.195 -22.266 9.398 1 98.19 299 ALA B N 1
ATOM 4775 C CA . ALA B 1 299 ? -5.234 -23.125 8.844 1 98.19 299 ALA B CA 1
ATOM 4776 C C . ALA B 1 299 ? -4.703 -23.953 7.68 1 98.19 299 ALA B C 1
ATOM 4778 O O . ALA B 1 299 ? -5.223 -25.031 7.383 1 98.19 299 ALA B O 1
ATOM 4779 N N . GLY B 1 300 ? -3.711 -23.406 6.992 1 98.12 300 GLY B N 1
ATOM 4780 C CA . GLY B 1 300 ? -3.24 -24.016 5.762 1 98.12 300 GLY B CA 1
ATOM 4781 C C . GLY B 1 300 ? -4.199 -23.828 4.598 1 98.12 300 GLY B C 1
ATOM 4782 O O . GLY B 1 300 ? -4.27 -24.672 3.707 1 98.12 300 GLY B O 1
ATOM 4783 N N . ARG B 1 301 ? -4.977 -22.875 4.629 1 98.5 301 ARG B N 1
ATOM 4784 C CA . ARG B 1 301 ? -5.926 -22.438 3.605 1 98.5 301 ARG B CA 1
ATOM 4785 C C . ARG B 1 301 ? -6.477 -21.062 3.928 1 98.5 301 ARG B C 1
ATOM 4787 O O . ARG B 1 301 ? -6.262 -20.531 5.023 1 98.5 301 ARG B O 1
ATOM 4794 N N . SER B 1 302 ? -7.191 -20.406 2.945 1 98.5 302 SER B N 1
ATOM 4795 C CA . SER B 1 302 ? -7.625 -19.031 3.148 1 98.5 302 SER B CA 1
ATOM 4796 C C . SER B 1 302 ? -9.094 -18.953 3.541 1 98.5 302 SER B C 1
ATOM 4798 O O . SER B 1 302 ? -9.648 -17.875 3.707 1 98.5 302 SER B O 1
ATOM 4800 N N . LYS B 1 303 ? -9.758 -20.078 3.752 1 98.38 303 LYS B N 1
ATOM 4801 C CA . LYS B 1 303 ? -11.203 -20.125 3.99 1 98.38 303 LYS B CA 1
ATOM 4802 C C . LYS B 1 303 ? -11.578 -19.344 5.25 1 98.38 303 LYS B C 1
ATOM 4804 O O . LYS B 1 303 ? -12.578 -18.625 5.266 1 98.38 303 LYS B O 1
ATOM 4809 N N . GLU B 1 304 ? -10.789 -19.484 6.309 1 98.19 304 GLU B N 1
ATOM 4810 C CA . GLU B 1 304 ? -11.117 -18.922 7.617 1 98.19 304 GLU B CA 1
ATOM 4811 C C . GLU B 1 304 ? -11.102 -17.406 7.586 1 98.19 304 GLU B C 1
ATOM 4813 O O . GLU B 1 304 ? -11.648 -16.75 8.484 1 98.19 304 GLU B O 1
ATOM 4818 N N . VAL B 1 305 ? -10.508 -16.781 6.496 1 98.19 305 VAL B N 1
ATOM 4819 C CA . VAL B 1 305 ? -10.391 -15.32 6.52 1 98.19 305 VAL B CA 1
ATOM 4820 C C . VAL B 1 305 ? -11.438 -14.695 5.602 1 98.19 305 VAL B C 1
ATOM 4822 O O . VAL B 1 305 ? -11.531 -13.477 5.492 1 98.19 305 VAL B O 1
ATOM 4825 N N . ASP B 1 306 ? -12.266 -15.484 5.027 1 96.81 306 ASP B N 1
ATOM 4826 C CA . ASP B 1 306 ? -13.273 -14.984 4.094 1 96.81 306 ASP B CA 1
ATOM 4827 C C . ASP B 1 306 ? -14.125 -13.898 4.746 1 96.81 306 ASP B C 1
ATOM 4829 O O . ASP B 1 306 ? -14.484 -12.914 4.102 1 96.81 306 ASP B O 1
ATOM 4833 N N . GLY B 1 307 ? -14.438 -14.062 5.977 1 96.06 307 GLY B N 1
ATOM 4834 C CA . GLY B 1 307 ? -15.352 -13.156 6.656 1 96.06 307 GLY B CA 1
ATOM 4835 C C . GLY B 1 307 ? -14.703 -11.852 7.062 1 96.06 307 GLY B C 1
ATOM 4836 O O . GLY B 1 307 ? -15.391 -10.898 7.438 1 96.06 307 GLY B O 1
ATOM 4837 N N . GLN B 1 308 ? -13.398 -11.727 6.918 1 96.88 308 GLN B N 1
ATOM 4838 C CA . GLN B 1 308 ? -12.75 -10.539 7.453 1 96.88 308 GLN B CA 1
ATOM 4839 C C . GLN B 1 308 ? -12.039 -9.758 6.352 1 96.88 308 GLN B C 1
ATOM 4841 O O . GLN B 1 308 ? -11.422 -8.719 6.617 1 96.88 308 GLN B O 1
ATOM 4846 N N . ILE B 1 309 ? -12.117 -10.266 5.133 1 97.44 309 ILE B N 1
ATOM 4847 C CA . ILE B 1 309 ? -11.469 -9.547 4.047 1 97.44 309 ILE B CA 1
ATOM 4848 C C . ILE B 1 309 ? -12.5 -9.188 2.979 1 97.44 309 ILE B C 1
ATOM 4850 O O . ILE B 1 309 ? -13.57 -9.797 2.908 1 97.44 309 ILE B O 1
ATOM 4854 N N . LEU B 1 310 ? -12.203 -8.148 2.18 1 95.56 310 LEU B N 1
ATOM 4855 C CA . LEU B 1 310 ? -13.094 -7.688 1.117 1 95.56 310 LEU B CA 1
ATOM 4856 C C . LEU B 1 310 ? -13.352 -8.797 0.106 1 95.56 310 LEU B C 1
ATOM 4858 O O . LEU B 1 310 ? -12.414 -9.453 -0.357 1 95.56 310 LEU B O 1
ATOM 4862 N N . PRO B 1 311 ? -14.625 -9.055 -0.183 1 93.75 311 PRO B N 1
ATOM 4863 C CA . PRO B 1 311 ? -14.891 -10.039 -1.238 1 93.75 311 PRO B CA 1
ATOM 4864 C C . PRO B 1 311 ? -14.195 -9.695 -2.553 1 93.75 311 PRO B C 1
ATOM 4866 O O . PRO B 1 311 ? -14.094 -8.516 -2.912 1 93.75 311 PRO B O 1
ATOM 4869 N N . THR B 1 312 ? -13.789 -10.711 -3.213 1 88.25 312 THR B N 1
ATOM 4870 C CA . THR B 1 312 ? -13.008 -10.547 -4.434 1 88.25 312 THR B CA 1
ATOM 4871 C C . THR B 1 312 ? -13.773 -9.719 -5.461 1 88.25 312 THR B C 1
ATOM 4873 O O . THR B 1 312 ? -13.219 -8.812 -6.082 1 88.25 312 THR B O 1
ATOM 4876 N N . LYS B 1 313 ? -15.016 -9.969 -5.629 1 85.25 313 LYS B N 1
ATOM 4877 C CA . LYS B 1 313 ? -15.852 -9.266 -6.602 1 85.25 313 LYS B CA 1
ATOM 4878 C C . LYS B 1 313 ? -15.898 -7.773 -6.305 1 85.25 313 LYS B C 1
ATOM 4880 O O . LYS B 1 313 ? -15.859 -6.953 -7.223 1 85.25 313 LYS B O 1
ATOM 4885 N N . GLN B 1 314 ? -16 -7.422 -5.035 1 86.75 314 GLN B N 1
ATOM 4886 C CA . GLN B 1 314 ? -16.031 -6.016 -4.645 1 86.75 314 GLN B CA 1
ATOM 4887 C C . GLN B 1 314 ? -14.688 -5.336 -4.914 1 86.75 314 GLN B C 1
ATOM 4889 O O . GLN B 1 314 ? -14.648 -4.168 -5.301 1 86.75 314 GLN B O 1
ATOM 4894 N N . MET B 1 315 ? -13.688 -6.086 -4.688 1 83.75 315 MET B N 1
ATOM 4895 C CA . MET B 1 315 ? -12.359 -5.543 -4.969 1 83.75 315 MET B CA 1
ATOM 4896 C C . MET B 1 315 ? -12.219 -5.203 -6.449 1 83.75 315 MET B C 1
ATOM 4898 O O . MET B 1 315 ? -11.711 -4.137 -6.797 1 83.75 315 MET B O 1
ATOM 4902 N N . ILE B 1 316 ? -12.656 -6.098 -7.27 1 78.31 316 ILE B N 1
ATOM 4903 C CA . ILE B 1 316 ? -12.562 -5.91 -8.711 1 78.31 316 ILE B CA 1
ATOM 4904 C C . ILE B 1 316 ? -13.406 -4.707 -9.133 1 78.31 316 ILE B C 1
ATOM 4906 O O . ILE B 1 316 ? -12.969 -3.879 -9.93 1 78.31 316 ILE B O 1
ATOM 4910 N N . THR B 1 317 ? -14.523 -4.551 -8.492 1 77.56 317 THR B N 1
ATOM 4911 C CA . THR B 1 317 ? -15.414 -3.438 -8.789 1 77.56 317 THR B CA 1
ATOM 4912 C C . THR B 1 317 ? -14.797 -2.115 -8.352 1 77.56 317 THR B C 1
ATOM 4914 O O . THR B 1 317 ? -14.914 -1.104 -9.047 1 77.56 317 THR B O 1
ATOM 4917 N N . LEU B 1 318 ? -14.219 -2.152 -7.215 1 77 318 LEU B N 1
ATOM 4918 C CA . LEU B 1 318 ? -13.562 -0.96 -6.688 1 77 318 LEU B CA 1
ATOM 4919 C C . LEU B 1 318 ? -12.5 -0.455 -7.652 1 77 318 LEU B C 1
ATOM 4921 O O . LEU B 1 318 ? -12.375 0.751 -7.875 1 77 318 LEU B O 1
ATOM 4925 N N . ILE B 1 319 ? -11.836 -1.405 -8.211 1 68.94 319 ILE B N 1
ATOM 4926 C CA . ILE B 1 319 ? -10.711 -1.079 -9.078 1 68.94 319 ILE B CA 1
ATOM 4927 C C . ILE B 1 319 ? -11.227 -0.699 -10.469 1 68.94 319 ILE B C 1
ATOM 4929 O O . ILE B 1 319 ? -10.727 0.243 -11.086 1 68.94 319 ILE B O 1
ATOM 4933 N N . ASP B 1 320 ? -12.281 -1.427 -10.906 1 64.62 320 ASP B N 1
ATOM 4934 C CA . ASP B 1 320 ? -12.828 -1.204 -12.234 1 64.62 320 ASP B CA 1
ATOM 4935 C C . ASP B 1 320 ? -13.656 0.08 -12.281 1 64.62 320 ASP B C 1
ATOM 4937 O O . ASP B 1 320 ? -13.68 0.778 -13.297 1 64.62 320 ASP B O 1
ATOM 4941 N N . ASP B 1 321 ? -14.508 0.248 -11.258 1 58.94 321 ASP B N 1
ATOM 4942 C CA . ASP B 1 321 ? -15.352 1.438 -11.211 1 58.94 321 ASP B CA 1
ATOM 4943 C C . ASP B 1 321 ? -14.508 2.709 -11.188 1 58.94 321 ASP B C 1
ATOM 4945 O O . ASP B 1 321 ? -14.945 3.762 -11.656 1 58.94 321 ASP B O 1
ATOM 4949 N N . ASN B 1 322 ? -13.469 2.646 -10.523 1 51.28 322 ASN B N 1
ATOM 4950 C CA . ASN B 1 322 ? -12.672 3.869 -10.523 1 51.28 322 ASN B CA 1
ATOM 4951 C C . ASN B 1 322 ? -12.148 4.199 -11.922 1 51.28 322 ASN B C 1
ATOM 4953 O O . ASN B 1 322 ? -11.578 5.27 -12.133 1 51.28 322 ASN B O 1
ATOM 4957 N N . THR B 1 323 ? -12.078 3.232 -12.867 1 43.81 323 THR B N 1
ATOM 4958 C CA . THR B 1 323 ? -11.781 3.545 -14.258 1 43.81 323 THR B CA 1
ATOM 4959 C C . THR B 1 323 ? -12.984 4.191 -14.938 1 43.81 323 THR B C 1
ATOM 4961 O O . THR B 1 323 ? -12.844 4.805 -16 1 43.81 323 THR B O 1
ATOM 4964 N N . ALA B 1 324 ? -14.234 3.703 -14.617 1 37.91 324 ALA B N 1
ATOM 4965 C CA . ALA B 1 324 ? -15.359 4.227 -15.383 1 37.91 324 ALA B CA 1
ATOM 4966 C C . ALA B 1 324 ? -15.594 5.703 -15.07 1 37.91 324 ALA B C 1
ATOM 4968 O O . ALA B 1 324 ? -16.469 6.336 -15.656 1 37.91 324 ALA B O 1
ATOM 4969 N N . ASN B 1 325 ? -15.086 6.207 -14 1 35.03 325 ASN B N 1
ATOM 4970 C CA . ASN B 1 325 ? -15.359 7.637 -13.906 1 35.03 325 ASN B CA 1
ATOM 4971 C C . ASN B 1 325 ? -14.375 8.453 -14.742 1 35.03 325 ASN B C 1
ATOM 4973 O O . ASN B 1 325 ? -13.164 8.234 -14.664 1 35.03 325 ASN B O 1
#

Secondary structure (DSSP, 8-state):
-----------------------------HHHHHTHHHHHHTTTSPEEEEE--SHHHHHHHHH--EE-TTS-EE---EEEE-HHHHHHHTT--TTT-S-HHHHHHHHHHHHHH--S-EEEE-TT--SHHHHHHHHHHHHHHT--EEEEE-BPP------S--S----B--HHHHHHHHHHHHHH-SSSS-EEEEEE-TTTTT-HHHHHHHHHHIIIIIT--SEEEE----SS-HHHHHHHHHHHHH-SSS-EEE--SSSTTS-HHHHHHTT--EEEE-SHHHHHHHHHHHHHHHHHHHHTSSGGGGGGS--HHHHHHHHHHHHH-/-----------------------------HHHHHTHHHHHHTTTS-EEEEE--SHHHHHHHHH--EE-TTS-EE---EEEE-HHHHHHHTT--TTT-S-HHHHHHHHHHHHHH--S-EEEE-TT--SHHHHHHHHHHHHHHT--EEEEE-BPP------S--S---SB--HHHHHHHHHHHHHH-SSSS-EEEEEE-TTTTT-HHHHHHHHHHIIIIIT--SEEEE----SS-HHHHHHHHHHHHH-SSS-EEE--SSSTTS-HHHHHHTT--EEEE-SHHHHHHHHHHHHHHHHHHHHTSSGGGGGGS--HHHHHHHHHHHHH-